Protein 4YWK (pdb70)

Foldseek 3Di:
DDQVVLLVLLLCLLVQQADPVRHSVNVVQLVCLVVHAQEREDELVSVCVRPVPLSVCCFQQVVSSFVSNQVSSQVCCCPVVVDNPSPGHGYFYDNDPDEDEPVRDDPVRANGWYKYKFAWAAWDDDPPKIKTWGFGHPVVPGDTAMEIEVADHHGDIKMWIFHWDFDFDDVTDTHIHGHTRDMD/DDLVVLLVLLLCLLQPQDDPVGDSVNVVQLVCLVVPDQEREAELVSVCVRPVVLSVCCFVQVVSSFVSNQSSSQVCCCVVPVDNPSPGHGYFYDNDPDEDEPVRDDPVQAQGKHKYKFFWADWDDDPPKIKTKGWHHPVVDDVHDIDIAMEIEPRHPPHDHGDIKIWIFHWHFDFDDPPVTDTDIHGHTRDID

Solvent-accessible surface area: 18890 Å² total; per-residue (Å²): 59,92,136,137,33,0,23,115,68,0,4,55,0,2,68,102,26,66,41,178,123,50,81,45,32,0,94,34,52,0,49,49,3,54,123,106,121,158,30,1,27,0,17,13,75,42,0,54,90,80,19,70,94,0,0,110,39,0,26,71,43,5,62,80,0,23,46,1,0,15,39,0,0,55,63,5,0,130,105,49,49,165,78,118,110,28,41,104,0,50,0,37,0,50,63,10,79,116,58,10,63,9,99,66,31,19,39,114,16,32,46,66,3,10,8,0,52,0,25,1,57,140,48,30,125,92,165,80,22,64,36,4,49,0,44,3,46,75,108,40,124,100,166,102,10,41,0,14,25,119,130,8,126,78,48,59,120,3,43,0,2,0,11,4,16,6,26,42,101,114,141,11,88,23,20,66,7,0,58,9,14,20,15,105,62,65,70,76,80,2,27,117,51,0,5,65,0,1,84,106,18,68,41,182,126,46,78,60,36,0,117,31,51,0,40,63,2,53,118,120,126,113,24,2,31,0,18,12,78,44,0,52,87,79,19,70,96,1,0,110,32,0,31,59,65,3,58,52,0,22,34,0,0,14,48,0,0,56,61,2,0,137,106,59,27,144,89,117,116,23,37,102,0,38,0,25,0,56,63,9,76,112,60,12,68,8,79,72,27,17,52,130,22,12,15,45,3,10,12,0,52,0,25,1,56,143,44,26,147,88,184,65,6,36,38,9,45,0,46,2,41,76,108,36,42,159,112,86,89,60,38,95,10,20,0,12,15,29,75,95,155,83,2,98,79,49,55,118,4,60,0,2,0,9,0,13,16,6,11,30,118,186,142,103,16,98,45,64,80,10,0,34,9,10,23,22,121

Organism: Pyrococcus furiosus (strain ATCC 43587 / DSM 3638 / JCM 8422 / Vc1) (NCBI:txid186497)

CATH classification: 3.30.1640.10 (+1 more: 2.40.50.140)

InterPro domains:
  IPR001208 MCM domain [PF00493] (266-364)
  IPR001208 MCM domain [PF00493] (729-854)
  IPR001208 MCM domain [PR01657] (319-334)
  IPR001208 MCM domain [PR01657] (746-760)
  IPR001208 MCM domain [PR01657] (774-787)
  IPR001208 MCM domain [PR01657] (798-810)
  IPR001208 MCM domain [PR01657] (825-833)
  IPR001208 MCM domain [PS50051] (278-381)
  IPR001208 MCM domain [PS50051] (707-851)
  IPR003586 Hint domain C-terminal [SM00305] (687-734)
  IPR003587 Hint domain N-terminal [SM00306] (360-478)
  IPR004042 Intein DOD homing endonuclease, central region [PS50819] (504-555)
  IPR006141 Intein N-terminal splicing region [PS50817] (362-455)
  IPR006141 Intein N-terminal splicing region [TIGR01445] (362-455)
  IPR006142 Intein [PR00379] (442-455)
  IPR006142 Intein [PR00379] (517-529)
  IPR006142 Intein [PR00379] (542-557)
  IPR006142 Intein [PR00379] (705-722)
  IPR006142 Intein [PR00379] (723-732)
  IPR012340 Nucleic acid-binding, OB-fold [G3DSA:2.40.50.140] (102-253)

Sequence (377 aa):
VDREEMIERFANFLREYTDEDGNPVYRGKITDLLTPKRSVAIDWMHLNSFDSELAHEVIENPEEGISAAEDAIQIVLREDFQREDVGKIHARFYNLPETLMVKDIGAEHINKLIQVEGIVTRVGEIKPFQSFRIQDRPETLPRFIDGILLVALPGDRVIVTGILRVVLEKTPIFRKILEVNHIEVDREEMIERFANFLREYTDEDGNPVYRGKITDLLTPKRSVAIDWMHLNSFDSELAHEVIENPEEGISAAEDAIQIVLREDFQREDVGKIHARFYNLPETLMVKDIGAEHINKLIQVEGIVTRVGEIKPFQSFRIQDRPETLKGEMPRFIDGILLDDDVALPGDRVIVTGILRVVLEKRETPIFRKILEVNHIE

B-factor: mean 19.56, std 14.92, range [5.95, 234.86]

Structure (mmCIF, N/CA/C/O backbone):
data_4YWK
#
_entry.id   4YWK
#
_cell.length_a   41.958
_cell.length_b   50.964
_cell.length_c   52.880
_cell.angle_alpha   96.54
_cell.angle_beta   94.77
_cell.angle_gamma   95.45
#
_symmetry.space_group_name_H-M   'P 1'
#
loop_
_entity.id
_entity.type
_entity.pdbx_description
1 polymer 'Cell division control protein 21'
2 water water
#
loop_
_atom_site.group_PDB
_atom_site.id
_atom_site.type_symbol
_atom_site.label_atom_id
_atom_site.label_alt_id
_atom_site.label_comp_id
_atom_site.label_asym_id
_atom_site.label_entity_id
_atom_site.label_seq_id
_atom_site.pdbx_PDB_ins_code
_atom_site.Cartn_x
_atom_site.Cartn_y
_atom_site.Cartn_z
_atom_site.occupancy
_atom_site.B_iso_or_equiv
_atom_site.auth_seq_id
_atom_site.auth_comp_id
_atom_site.auth_asym_id
_atom_site.auth_atom_id
_atom_site.pdbx_PDB_model_num
ATOM 1 N N . VAL A 1 2 ? -11.251 18.529 -46.912 1.00 25.89 1 VAL A N 1
ATOM 2 C CA . VAL A 1 2 ? -11.433 19.618 -45.890 1.00 31.39 1 VAL A CA 1
ATOM 3 C C . VAL A 1 2 ? -12.398 19.217 -44.761 1.00 31.49 1 VAL A C 1
ATOM 4 O O . VAL A 1 2 ? -11.957 18.633 -43.768 1.00 47.66 1 VAL A O 1
ATOM 6 N N . ASP A 1 3 ? -13.697 19.494 -44.907 1.00 21.67 2 ASP A N 1
ATOM 7 C CA . ASP A 1 3 ? -14.664 19.100 -43.853 1.00 26.53 2 ASP A CA 1
ATOM 8 C C . ASP A 1 3 ? -15.057 17.626 -43.993 1.00 43.94 2 ASP A C 1
ATOM 9 O O . ASP A 1 3 ? -14.737 17.015 -45.005 1.00 24.79 2 ASP A O 1
ATOM 14 N N . ARG A 1 4 ? -15.743 17.064 -42.993 1.00 28.21 3 ARG A N 1
ATOM 15 C CA . ARG A 1 4 ? -15.978 15.606 -42.923 1.00 19.22 3 ARG A CA 1
ATOM 16 C C . ARG A 1 4 ? -16.776 15.024 -44.096 1.00 22.53 3 ARG A C 1
ATOM 17 O O . ARG A 1 4 ? -16.363 14.018 -44.712 1.00 19.27 3 ARG A O 1
ATOM 25 N N . GLU A 1 5 ? -17.917 15.640 -44.394 1.00 23.42 4 GLU A N 1
ATOM 26 C CA . GLU A 1 5 ? -18.778 15.169 -45.468 1.00 25.05 4 GLU A CA 1
ATOM 27 C C . GLU A 1 5 ? -18.030 15.208 -46.797 1.00 25.85 4 GLU A C 1
ATOM 28 O O . GLU A 1 5 ? -18.088 14.255 -47.557 1.00 21.85 4 GLU A O 1
ATOM 34 N N . GLU A 1 6 ? -17.307 16.302 -47.037 1.00 23.09 5 GLU A N 1
ATOM 35 C CA . GLU A 1 6 ? -16.514 16.452 -48.242 1.00 22.87 5 GLU A CA 1
ATOM 36 C C . GLU A 1 6 ? -15.418 15.376 -48.317 1.00 17.64 5 GLU A C 1
ATOM 37 O O . GLU A 1 6 ? -15.182 14.809 -49.404 1.00 18.47 5 GLU A O 1
ATOM 39 N N . MET A 1 7 ? -14.755 15.082 -47.194 1.00 18.23 6 MET A N 1
ATOM 40 C CA . MET A 1 7 ? -13.681 14.063 -47.223 1.00 14.15 6 MET A CA 1
ATOM 41 C C . MET A 1 7 ? -14.253 12.703 -47.579 1.00 13.20 6 MET A C 1
ATOM 42 O O . MET A 1 7 ? -13.647 11.957 -48.333 1.00 13.32 6 MET A O 1
ATOM 47 N N . ILE A 1 8 ? -15.422 12.366 -47.041 1.00 12.84 7 ILE A N 1
ATOM 48 C CA . ILE A 1 8 ? -16.051 11.081 -47.381 1.00 10.65 7 ILE A CA 1
ATOM 49 C C . ILE A 1 8 ? -16.319 10.931 -48.872 1.00 11.93 7 ILE A C 1
ATOM 50 O O . ILE A 1 8 ? -15.974 9.875 -49.500 1.00 12.00 7 ILE A O 1
ATOM 55 N N . GLU A 1 9 ? -16.909 11.979 -49.462 1.00 14.95 8 GLU A N 1
ATOM 56 C CA . GLU A 1 9 ? -17.217 11.986 -50.882 1.00 15.52 8 GLU A CA 1
ATOM 57 C C . GLU A 1 9 ? -15.943 11.852 -51.704 1.00 8.86 8 GLU A C 1
ATOM 58 O O . GLU A 1 9 ? -15.908 11.079 -52.666 1.00 13.25 8 GLU A O 1
ATOM 64 N N . ARG A 1 10 ? -14.913 12.584 -51.289 1.00 10.37 9 ARG A N 1
ATOM 65 C CA . ARG A 1 10 ? -13.643 12.570 -52.013 1.00 10.72 9 ARG A CA 1
ATOM 66 C C . ARG A 1 10 ? -12.917 11.242 -51.877 1.00 9.06 9 ARG A C 1
ATOM 67 O O . ARG A 1 10 ? -12.332 10.776 -52.844 1.00 10.35 9 ARG A O 1
ATOM 75 N N . PHE A 1 11 ? -13.008 10.592 -50.715 1.00 8.61 10 PHE A N 1
ATOM 76 C CA . PHE A 1 11 ? -12.452 9.244 -50.600 1.00 6.68 10 PHE A CA 1
ATOM 77 C C . PHE A 1 11 ? -13.197 8.238 -51.466 1.00 9.58 10 PHE A C 1
ATOM 78 O O . PHE A 1 11 ? -12.557 7.371 -52.085 1.00 9.69 10 PHE A O 1
ATOM 86 N N . ALA A 1 12 ? -14.535 8.335 -51.489 1.00 9.43 11 ALA A N 1
ATOM 87 C CA . ALA A 1 12 ? -15.310 7.445 -52.376 1.00 10.03 11 ALA A CA 1
ATOM 88 C C . ALA A 1 12 ? -14.888 7.608 -53.846 1.00 8.91 11 ALA A C 1
ATOM 89 O O . ALA A 1 12 ? -14.720 6.601 -54.551 1.00 11.86 11 ALA A O 1
ATOM 91 N N . ASN A 1 13 ? -14.711 8.849 -54.304 1.00 9.40 12 ASN A N 1
ATOM 92 C CA . ASN A 1 13 ? -14.276 9.075 -55.677 1.00 10.94 12 ASN A CA 1
ATOM 93 C C . ASN A 1 13 ? -12.908 8.444 -55.928 1.00 10.51 12 ASN A C 1
ATOM 94 O O . ASN A 1 13 ? -12.687 7.800 -56.935 1.00 10.77 12 ASN A O 1
ATOM 99 N N . PHE A 1 14 ? -11.973 8.642 -55.006 1.00 9.84 13 PHE A N 1
ATOM 100 C CA . PHE A 1 14 ? -10.645 8.018 -55.100 1.00 9.68 13 PHE A CA 1
ATOM 101 C C . PHE A 1 14 ? -10.712 6.508 -55.183 1.00 11.07 13 PHE A C 1
ATOM 102 O O . PHE A 1 14 ? -10.095 5.888 -56.044 1.00 11.44 13 PHE A O 1
ATOM 110 N N . LEU A 1 15 ? -11.470 5.903 -54.270 1.00 10.35 14 LEU A N 1
ATOM 111 C CA . LEU A 1 15 ? -11.597 4.435 -54.250 1.00 11.03 14 LEU A CA 1
ATOM 112 C C . LEU A 1 15 ? -12.179 3.915 -55.582 1.00 8.99 14 LEU A C 1
ATOM 113 O O . LEU A 1 15 ? -11.756 2.882 -56.083 1.00 11.92 14 LEU A O 1
ATOM 118 N N . ARG A 1 16 ? -13.103 4.676 -56.165 1.00 10.80 15 ARG A N 1
ATOM 119 C CA . ARG A 1 16 ? -13.753 4.238 -57.389 1.00 11.81 15 ARG A CA 1
ATOM 120 C C . ARG A 1 16 ? -12.923 4.534 -58.624 1.00 15.99 15 ARG A C 1
ATOM 121 O O . ARG A 1 16 ? -12.980 3.758 -59.596 1.00 17.58 15 ARG A O 1
ATOM 129 N N . GLU A 1 17 ? -12.180 5.639 -58.599 1.00 12.57 16 GLU A N 1
ATOM 130 C CA . GLU A 1 17 ? -11.617 6.179 -59.848 1.00 13.54 16 GLU A CA 1
ATOM 131 C C . GLU A 1 17 ? -10.113 6.073 -60.006 1.00 14.08 16 GLU A C 1
ATOM 132 O O . GLU A 1 17 ? -9.620 6.237 -61.138 1.00 12.35 16 GLU A O 1
ATOM 138 N N . TYR A 1 18 ? -9.367 5.868 -58.906 1.00 10.16 17 TYR A N 1
ATOM 139 C CA . TYR A 1 18 ? -7.937 5.746 -59.003 1.00 10.24 17 TYR A CA 1
ATOM 140 C C . TYR A 1 18 ? -7.564 4.557 -59.852 1.00 14.52 17 TYR A C 1
ATOM 141 O O . TYR A 1 18 ? -8.078 3.449 -59.660 1.00 13.47 17 TYR A O 1
ATOM 150 N N . THR A 1 19 ? -6.623 4.782 -60.768 1.00 14.45 18 THR A N 1
ATOM 151 C CA . THR A 1 19 ? -6.087 3.680 -61.563 1.00 13.22 18 THR A CA 1
ATOM 152 C C . THR A 1 19 ? -4.566 3.679 -61.531 1.00 14.82 18 THR A C 1
ATOM 153 O O . THR A 1 19 ? -3.949 4.746 -61.498 1.00 14.09 18 THR A O 1
ATOM 157 N N . ASP A 1 20 ? -3.987 2.477 -61.562 1.00 15.39 19 ASP A N 1
ATOM 158 C CA . ASP A 1 20 ? -2.541 2.290 -61.605 1.00 13.37 19 ASP A CA 1
ATOM 159 C C . ASP A 1 20 ? -1.977 2.529 -63.007 1.00 20.55 19 ASP A C 1
ATOM 160 O O . ASP A 1 20 ? -2.704 2.943 -63.898 1.00 20.64 19 ASP A O 1
ATOM 165 N N . GLU A 1 21 ? -0.680 2.257 -63.183 1.00 21.51 20 GLU A N 1
ATOM 166 C CA . GLU A 1 21 ? -0.005 2.511 -64.475 1.00 31.25 20 GLU A CA 1
ATOM 167 C C . GLU A 1 21 ? -0.568 1.665 -65.630 1.00 37.62 20 GLU A C 1
ATOM 168 O O . GLU A 1 21 ? -0.375 1.975 -66.813 1.00 33.77 20 GLU A O 1
ATOM 174 N N . ASP A 1 22 ? -1.274 0.599 -65.272 1.00 24.59 21 ASP A N 1
ATOM 175 C CA . ASP A 1 22 ? -1.932 -0.260 -66.241 1.00 31.05 21 ASP A CA 1
ATOM 176 C C . ASP A 1 22 ? -3.424 0.061 -66.430 1.00 45.47 21 ASP A C 1
ATOM 177 O O . ASP A 1 22 ? -4.128 -0.682 -67.119 1.00 27.51 21 ASP A O 1
ATOM 182 N N . GLY A 1 23 ? -3.910 1.158 -65.836 1.00 20.95 22 GLY A N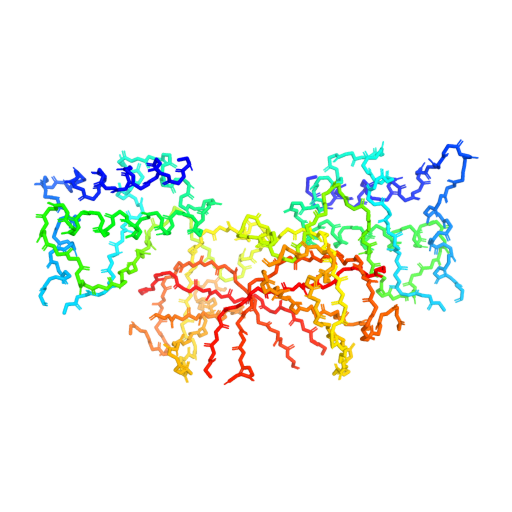 1
ATOM 183 C CA . GLY A 1 23 ? -5.331 1.492 -65.947 1.00 23.83 22 GLY A CA 1
ATOM 184 C C . GLY A 1 23 ? -6.279 0.643 -65.096 1.00 14.83 22 GLY A C 1
ATOM 185 O O . GLY A 1 23 ? -7.495 0.703 -65.280 1.00 28.16 22 GLY A O 1
ATOM 186 N N . ASN A 1 24 ? -5.717 -0.147 -64.180 1.00 20.41 23 ASN A N 1
ATOM 187 C CA . ASN A 1 24 ? -6.493 -1.015 -63.277 1.00 20.02 23 ASN A CA 1
ATOM 188 C C . ASN A 1 24 ? -6.925 -0.248 -62.023 1.00 24.09 23 ASN A C 1
ATOM 189 O O . ASN A 1 24 ? -6.085 0.373 -61.351 1.00 17.10 23 ASN A O 1
ATOM 194 N N . PRO A 1 25 ? -8.237 -0.291 -61.707 1.00 22.55 24 PRO A N 1
ATOM 195 C CA . PRO A 1 25 ? -8.754 0.363 -60.494 1.00 15.77 24 PRO A CA 1
ATOM 196 C C . PRO A 1 25 ? -8.420 -0.485 -59.253 1.00 16.56 24 PRO A C 1
ATOM 197 O O . PRO A 1 25 ? -9.242 -1.318 -58.783 1.00 15.43 24 PRO A O 1
ATOM 201 N N . VAL A 1 26 ? -7.195 -0.279 -58.760 1.00 15.96 25 VAL A N 1
ATOM 202 C CA . VAL A 1 26 ? -6.606 -1.024 -57.641 1.00 14.19 25 VAL A CA 1
ATOM 203 C C . VAL A 1 26 ? -7.545 -1.132 -56.439 1.00 12.93 25 VAL A C 1
ATOM 204 O O . VAL A 1 26 ? -7.616 -2.189 -55.791 1.00 14.53 25 VAL A O 1
ATOM 208 N N . TYR A 1 27 ? -8.236 -0.044 -56.113 1.00 13.79 26 TYR A N 1
ATOM 209 C CA . TYR A 1 27 ? -9.036 -0.014 -54.881 1.00 11.21 26 TYR A CA 1
ATOM 210 C C . TYR A 1 27 ? -10.389 -0.667 -55.023 1.00 18.13 26 TYR A C 1
ATOM 211 O O . TYR A 1 27 ? -10.936 -1.157 -54.035 1.00 18.09 26 TYR A O 1
ATOM 220 N N . ARG A 1 28 ? -10.903 -0.754 -56.248 1.00 21.38 27 ARG A N 1
ATOM 221 C CA . ARG A 1 28 ? -12.057 -1.628 -56.487 1.00 14.68 27 ARG A CA 1
ATOM 222 C C . ARG A 1 28 ? -11.712 -3.088 -56.125 1.00 17.15 27 ARG A C 1
ATOM 223 O O . ARG A 1 28 ? -12.485 -3.770 -55.435 1.00 16.54 27 ARG A O 1
ATOM 231 N N . GLY A 1 29 ? -10.518 -3.560 -56.509 1.00 14.35 28 GLY A N 1
ATOM 232 C CA . GLY A 1 29 ? -10.119 -4.903 -56.156 1.00 15.44 28 GLY A CA 1
ATOM 233 C C . GLY A 1 29 ? -9.961 -5.097 -54.661 1.00 15.25 28 GLY A C 1
ATOM 234 O O . GLY A 1 29 ? -10.269 -6.140 -54.100 1.00 17.16 28 GLY A O 1
ATOM 235 N N . LYS A 1 30 ? -9.460 -4.060 -54.005 1.00 12.51 29 LYS A N 1
ATOM 236 C CA . LYS A 1 30 ? -9.253 -4.151 -52.554 1.00 13.88 29 LYS A CA 1
ATOM 237 C C . LYS A 1 30 ? -10.578 -4.156 -51.796 1.00 13.92 29 LYS A C 1
ATOM 238 O O . LYS A 1 30 ? -10.681 -4.758 -50.721 1.00 14.05 29 LYS A O 1
ATOM 244 N N . ILE A 1 31 ? -11.582 -3.516 -52.375 1.00 13.92 30 ILE A N 1
ATOM 245 C CA . ILE A 1 31 ? -12.947 -3.553 -51.845 1.00 11.16 30 ILE A CA 1
ATOM 246 C C . ILE A 1 31 ? -13.557 -4.930 -52.069 1.00 13.83 30 ILE A C 1
ATOM 247 O O . ILE A 1 31 ? -14.180 -5.472 -51.170 1.00 17.50 30 ILE A O 1
ATOM 252 N N . THR A 1 32 ? -13.353 -5.537 -53.244 1.00 17.11 31 THR A N 1
ATOM 253 C CA . THR A 1 32 ? -13.935 -6.874 -53.464 1.00 15.53 31 THR A CA 1
ATOM 254 C C . THR A 1 32 ? -13.266 -7.949 -52.639 1.00 19.47 31 THR A C 1
ATOM 255 O O . THR A 1 32 ? -13.888 -8.975 -52.351 1.00 19.36 31 THR A O 1
ATOM 259 N N . ASP A 1 33 ? -12.026 -7.695 -52.215 1.00 17.28 32 ASP A N 1
ATOM 260 C CA . ASP A 1 33 ? -11.332 -8.587 -51.288 1.00 21.54 32 ASP A CA 1
ATOM 261 C C . ASP A 1 33 ? -12.075 -8.679 -49.958 1.00 27.29 32 ASP A C 1
ATOM 262 O O . ASP A 1 33 ? -11.822 -9.605 -49.178 1.00 24.41 32 ASP A O 1
ATOM 267 N N . LEU A 1 34 ? -12.998 -7.738 -49.699 1.00 14.67 33 LEU A N 1
ATOM 268 C CA . LEU A 1 34 ? -13.708 -7.729 -48.430 1.00 14.31 33 LEU A CA 1
ATOM 269 C C . LEU A 1 34 ? -14.954 -8.592 -48.449 1.00 17.40 33 LEU A C 1
ATOM 270 O O . LEU A 1 34 ? -15.563 -8.788 -47.407 1.00 20.32 33 LEU A O 1
ATOM 275 N N . LEU A 1 35 ? -15.318 -9.087 -49.635 1.00 17.91 34 LEU A N 1
ATOM 276 C CA . LEU A 1 35 ? -16.576 -9.825 -49.820 1.00 22.37 34 LEU A CA 1
ATOM 277 C C . LEU A 1 35 ? -16.389 -11.339 -49.800 1.00 39.45 34 LEU A C 1
ATOM 278 O O . LEU A 1 35 ? -17.366 -12.073 -49.649 1.00 58.45 34 LEU A O 1
ATOM 283 N N . THR A 1 36 ? -15.144 -11.800 -49.961 1.00 30.12 35 THR A N 1
ATOM 284 C CA . THR A 1 36 ? -14.824 -13.242 -49.905 1.00 32.14 35 THR A CA 1
ATOM 285 C C . THR A 1 36 ? -14.969 -13.828 -48.489 1.00 22.27 35 THR A C 1
ATOM 286 O O . THR A 1 36 ? -15.835 -13.428 -47.706 1.00 41.98 35 THR A O 1
ATOM 290 N N . PRO A 1 39 ? -12.301 -13.185 -45.635 1.00 32.22 38 PRO A N 1
ATOM 291 C CA . PRO A 1 39 ? -12.154 -11.852 -46.235 1.00 23.85 38 PRO A CA 1
ATOM 292 C C . PRO A 1 39 ? -11.224 -10.945 -45.432 1.00 65.46 38 PRO A C 1
ATOM 293 O O . PRO A 1 39 ? -11.098 -11.121 -44.214 1.00 33.25 38 PRO A O 1
ATOM 297 N N . LYS A 1 40 ? -10.591 -9.981 -46.106 1.00 25.92 39 LYS A N 1
ATOM 298 C CA . LYS A 1 40 ? -9.821 -8.934 -45.412 1.00 23.80 39 LYS A CA 1
ATOM 299 C C . LYS A 1 40 ? -10.786 -8.033 -44.640 1.00 24.27 39 LYS A C 1
ATOM 300 O O . LYS A 1 40 ? -11.952 -7.886 -45.043 1.00 19.27 39 LYS A O 1
ATOM 306 N N . ARG A 1 41 ? -10.321 -7.471 -43.516 1.00 15.90 40 ARG A N 1
ATOM 307 C CA . ARG A 1 41 ? -11.092 -6.459 -42.772 1.00 14.87 40 ARG A CA 1
ATOM 308 C C . ARG A 1 41 ? -10.406 -5.100 -42.725 1.00 15.06 40 ARG A C 1
ATOM 309 O O . ARG A 1 41 ? -10.711 -4.247 -41.853 1.00 12.61 40 ARG A O 1
ATOM 317 N N . SER A 1 42 ? -9.473 -4.912 -43.658 1.00 14.88 41 SER A N 1
ATOM 318 C CA . SER A 1 42 ? -8.802 -3.633 -43.884 1.00 11.78 41 SER A CA 1
ATOM 319 C C . SER A 1 42 ? -8.660 -3.369 -45.370 1.00 10.67 41 SER A C 1
ATOM 320 O O . SER A 1 42 ? -8.661 -4.295 -46.198 1.00 12.13 41 SER A O 1
ATOM 323 N N . VAL A 1 43 ? -8.552 -2.087 -45.689 1.00 9.10 42 VAL A N 1
ATOM 324 C CA . VAL A 1 43 ? -8.093 -1.634 -46.995 1.00 10.12 42 VAL A CA 1
ATOM 325 C C . VAL A 1 43 ? -6.819 -0.850 -46.785 1.00 10.18 42 VAL A C 1
ATOM 326 O O . VAL A 1 43 ? -6.845 0.167 -46.087 1.00 11.70 42 VAL A O 1
ATOM 330 N N . ALA A 1 44 ? -5.710 -1.374 -47.302 1.00 9.11 43 ALA A N 1
ATOM 331 C CA . ALA A 1 44 ? -4.436 -0.676 -47.270 1.00 10.61 43 ALA A CA 1
ATOM 332 C C . ALA A 1 44 ? -4.342 0.276 -48.443 1.00 11.42 43 ALA A C 1
ATOM 333 O O . ALA A 1 44 ? -4.468 -0.137 -49.604 1.00 12.59 43 ALA A O 1
ATOM 335 N N . ILE A 1 45 ? -4.118 1.553 -48.133 1.00 7.76 44 ILE A N 1
ATOM 336 C CA . ILE A 1 45 ? -4.088 2.627 -49.150 1.00 8.44 44 ILE A CA 1
ATOM 337 C C . ILE A 1 45 ? -2.680 3.175 -49.234 1.00 10.43 44 ILE A C 1
ATOM 338 O O . ILE A 1 45 ? -2.112 3.607 -48.230 1.00 8.43 44 ILE A O 1
ATOM 343 N N . ASP A 1 46 ? -2.082 3.113 -50.421 1.00 9.77 45 ASP A N 1
ATOM 344 C CA . ASP A 1 46 ? -0.771 3.708 -50.672 1.00 8.81 45 ASP A CA 1
ATOM 345 C C . ASP A 1 46 ? -0.956 5.227 -50.693 1.00 8.63 45 ASP A C 1
ATOM 346 O O . ASP A 1 46 ? -1.678 5.771 -51.545 1.00 9.69 45 ASP A O 1
ATOM 351 N N . TRP A 1 47 ? -0.373 5.920 -49.714 1.00 7.63 46 TRP A N 1
ATOM 352 C CA . TRP A 1 47 ? -0.548 7.360 -49.649 1.00 6.85 46 TRP A CA 1
ATOM 353 C C . TRP A 1 47 ? -0.096 8.079 -50.920 1.00 10.10 46 TRP A C 1
ATOM 354 O O . TRP A 1 47 ? -0.653 9.118 -51.260 1.00 8.88 46 TRP A O 1
ATOM 365 N N . MET A 1 48 ? 0.927 7.563 -51.592 1.00 10.75 47 MET A N 1
ATOM 366 C CA . MET A 1 48 ? 1.337 8.194 -52.853 1.00 7.85 47 MET A CA 1
ATOM 367 C C . MET A 1 48 ? 0.256 8.063 -53.957 1.00 11.25 47 MET A C 1
ATOM 368 O O . MET A 1 48 ? 0.123 8.979 -54.808 1.00 10.13 47 MET A O 1
ATOM 373 N N . HIS A 1 49 ? -0.523 6.981 -53.951 1.00 10.17 48 HIS A N 1
ATOM 374 C CA . HIS A 1 49 ? -1.682 6.854 -54.858 1.00 9.67 48 HIS A CA 1
ATOM 375 C C . HIS A 1 49 ? -2.678 7.964 -54.538 1.00 11.82 48 HIS A C 1
ATOM 376 O O . HIS A 1 49 ? -3.105 8.729 -55.411 1.00 10.29 48 HIS A O 1
ATOM 383 N N . LEU A 1 50 ? -3.010 8.104 -53.253 1.00 9.63 49 LEU A N 1
ATOM 384 C CA . LEU A 1 50 ? -3.920 9.148 -52.801 1.00 10.20 49 LEU A CA 1
ATOM 385 C C . LEU A 1 50 ? -3.412 10.540 -53.182 1.00 9.98 49 LEU A C 1
ATOM 386 O O . LEU A 1 50 ? -4.132 11.339 -53.710 1.00 9.39 49 LEU A O 1
ATOM 391 N N . ASN A 1 51 ? -2.127 10.791 -52.946 1.00 7.63 50 ASN A N 1
ATOM 392 C CA . ASN A 1 51 ? -1.541 12.084 -53.260 1.00 8.38 50 ASN A CA 1
ATOM 393 C C . ASN A 1 51 ? -1.590 12.398 -54.757 1.00 9.72 50 ASN A C 1
ATOM 394 O O . ASN A 1 51 ? -1.859 13.541 -55.131 1.00 10.04 50 ASN A O 1
ATOM 399 N N . SER A 1 52 ? -1.428 11.379 -55.607 1.00 8.90 51 SER A N 1
ATOM 400 C CA . SER A 1 52 ? -1.472 11.608 -57.045 1.00 11.26 51 SER A CA 1
ATOM 401 C C . SER A 1 52 ? -2.865 11.963 -57.510 1.00 11.12 51 SER A C 1
ATOM 402 O O . SER A 1 52 ? -3.033 12.618 -58.549 1.00 12.43 51 SER A O 1
ATOM 405 N N . PHE A 1 53 ? -3.864 11.556 -56.722 1.00 9.48 52 PHE A N 1
ATOM 406 C CA . PHE A 1 53 ? -5.285 11.688 -57.090 1.00 11.15 52 PHE A CA 1
ATOM 407 C C . PHE A 1 53 ? -5.926 12.945 -56.495 1.00 14.01 52 PHE A C 1
ATOM 408 O O . PHE A 1 53 ? -6.694 13.666 -57.151 1.00 12.92 52 PHE A O 1
ATOM 416 N N . ASP A 1 54 ? -5.616 13.192 -55.232 1.00 10.86 53 ASP A N 1
ATOM 417 C CA . ASP A 1 54 ? -6.251 14.217 -54.429 1.00 10.48 53 ASP A CA 1
ATOM 418 C C . ASP A 1 54 ? -5.225 14.658 -53.380 1.00 11.10 53 ASP A C 1
ATOM 419 O O . ASP A 1 54 ? -5.182 14.139 -52.253 1.00 10.08 53 ASP A O 1
ATOM 424 N N . SER A 1 55 ? -4.371 15.603 -53.747 1.00 10.53 54 SER A N 1
ATOM 425 C CA . SER A 1 55 ? -3.260 15.983 -52.875 1.00 6.37 54 SER A CA 1
ATOM 426 C C . SER A 1 55 ? -3.762 16.705 -51.635 1.00 12.44 54 SER A C 1
ATOM 427 O O . SER A 1 55 ? -3.162 16.575 -50.556 1.00 11.35 54 SER A O 1
ATOM 430 N N . GLU A 1 56 ? -4.863 17.444 -51.760 1.00 11.01 55 GLU A N 1
ATOM 431 C CA . GLU A 1 56 ? -5.435 18.088 -50.590 1.00 10.23 55 GLU A CA 1
ATOM 432 C C . GLU A 1 56 ? -5.885 17.046 -49.558 1.00 11.83 55 GLU A C 1
ATOM 433 O O . GLU A 1 56 ? -5.617 17.205 -48.355 1.00 12.70 55 GLU A O 1
ATOM 439 N N . LEU A 1 57 ? -6.546 15.996 -50.031 1.00 9.90 56 LEU A N 1
ATOM 440 C CA . LEU A 1 57 ? -7.055 14.962 -49.144 1.00 10.77 56 LEU A CA 1
ATOM 441 C C . LEU A 1 57 ? -5.878 14.238 -48.517 1.00 10.97 56 LEU A C 1
ATOM 442 O O . LEU A 1 57 ? -5.889 13.904 -47.319 1.00 12.38 56 LEU A O 1
ATOM 447 N N . ALA A 1 58 ? -4.846 13.972 -49.312 1.00 8.42 57 ALA A N 1
ATOM 448 C CA . ALA A 1 58 ? -3.689 13.264 -48.801 1.00 7.29 57 ALA A CA 1
ATOM 449 C C . ALA A 1 58 ? -2.973 14.074 -47.716 1.00 10.56 57 ALA A C 1
ATOM 450 O O . ALA A 1 58 ? -2.589 13.510 -46.677 1.00 10.44 57 ALA A O 1
ATOM 452 N N . HIS A 1 59 ? -2.897 15.391 -47.898 1.00 9.77 58 HIS A N 1
ATOM 453 C CA . HIS A 1 59 ? -2.301 16.261 -46.867 1.00 8.73 58 HIS A CA 1
ATOM 454 C C . HIS A 1 59 ? -3.138 16.241 -45.596 1.00 12.27 58 HIS A C 1
ATOM 455 O O . HIS A 1 59 ? -2.572 16.194 -44.499 1.00 12.11 58 HIS A O 1
ATOM 462 N N . GLU A 1 60 ? -4.456 16.250 -45.742 1.00 11.45 59 GLU A N 1
ATOM 463 C CA . GLU A 1 60 ? -5.368 16.184 -44.601 1.00 12.37 59 GLU A CA 1
ATOM 464 C C . GLU A 1 60 ? -5.209 14.878 -43.822 1.00 13.74 59 GLU A C 1
ATOM 465 O O . GLU A 1 60 ? -5.355 14.874 -42.610 1.00 12.65 59 GLU A O 1
ATOM 471 N N . VAL A 1 61 ? -4.957 13.757 -44.500 1.00 10.92 60 VAL A N 1
ATOM 472 C CA . VAL A 1 61 ? -4.714 12.495 -43.762 1.00 9.77 60 VAL A CA 1
ATOM 473 C C . VAL A 1 61 ? -3.515 12.626 -42.819 1.00 14.86 60 VAL A C 1
ATOM 474 O O . VAL A 1 61 ? -3.550 12.116 -41.693 1.00 14.41 60 VAL A O 1
ATOM 478 N N . ILE A 1 62 ? -2.454 13.296 -43.265 1.00 8.98 61 ILE A N 1
ATOM 479 C CA . ILE A 1 62 ? -1.272 13.452 -42.418 1.00 8.53 61 ILE A CA 1
ATOM 480 C C . ILE A 1 62 ? -1.506 14.435 -41.280 1.00 11.73 61 ILE A C 1
ATOM 481 O O . ILE A 1 62 ? -1.093 14.177 -40.128 1.00 11.25 61 ILE A O 1
ATOM 486 N N . GLU A 1 63 ? -2.137 15.570 -41.595 1.00 8.35 62 GLU A N 1
ATOM 487 C CA . GLU A 1 63 ? -2.307 16.607 -40.591 1.00 7.94 62 GLU A CA 1
ATO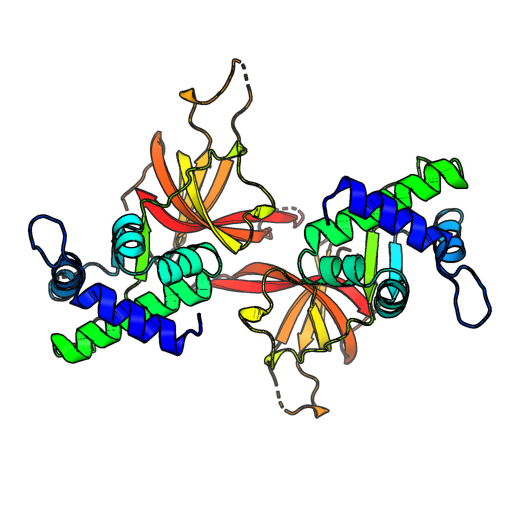M 488 C C . GLU A 1 63 ? -3.502 16.433 -39.677 1.00 10.82 62 GLU A C 1
ATOM 489 O O . GLU A 1 63 ? -3.540 17.040 -38.576 1.00 12.87 62 GLU A O 1
ATOM 495 N N . ASN A 1 64 ? -4.491 15.648 -40.094 1.00 9.56 63 ASN A N 1
ATOM 496 C CA . ASN A 1 64 ? -5.739 15.492 -39.318 1.00 9.67 63 ASN A CA 1
ATOM 497 C C . ASN A 1 64 ? -6.123 14.007 -39.395 1.00 10.30 63 ASN A C 1
ATOM 498 O O . ASN A 1 64 ? -7.190 13.667 -39.933 1.00 11.05 63 ASN A O 1
ATOM 503 N N . PRO A 1 65 ? -5.251 13.115 -38.899 1.00 10.90 64 PRO A N 1
ATOM 504 C CA . PRO A 1 65 ? -5.391 11.671 -39.108 1.00 9.71 64 PRO A CA 1
ATOM 505 C C . PRO A 1 65 ? -6.675 11.073 -38.550 1.00 14.07 64 PRO A C 1
ATOM 506 O O . PRO A 1 65 ? -7.237 10.180 -39.172 1.00 15.12 64 PRO A O 1
ATOM 510 N N . GLU A 1 66 ? -7.139 11.535 -37.391 1.00 12.20 65 GLU A N 1
ATOM 511 C CA . GLU A 1 66 ? -8.302 10.882 -36.794 1.00 16.33 65 GLU A CA 1
ATOM 512 C C . GLU A 1 66 ? -9.459 11.051 -37.764 1.00 18.57 65 GLU A C 1
ATOM 513 O O . GLU A 1 66 ? -10.125 10.058 -38.118 1.00 17.01 65 GLU A O 1
ATOM 519 N N . GLU A 1 67 ? -9.639 12.293 -38.233 1.00 13.07 66 GLU A N 1
ATOM 520 C CA . GLU A 1 67 ? -10.718 12.619 -39.172 1.00 14.09 66 GLU A CA 1
ATOM 521 C C . GLU A 1 67 ? -10.484 12.003 -40.533 1.00 13.81 66 GLU A C 1
ATOM 522 O O . GLU A 1 67 ? -11.410 11.443 -41.128 1.00 12.61 66 GLU A O 1
ATOM 528 N N . GLY A 1 68 ? -9.242 12.047 -41.005 1.00 11.67 67 GLY A N 1
ATOM 529 C CA . GLY A 1 68 ? -8.940 11.518 -42.335 1.00 12.28 67 GLY A CA 1
ATOM 530 C C . GLY A 1 68 ? -9.157 10.017 -42.408 1.00 10.95 67 GLY A C 1
ATOM 531 O O . GLY A 1 68 ? -9.795 9.515 -43.366 1.00 11.45 67 GLY A O 1
ATOM 532 N N . ILE A 1 69 ? -8.645 9.280 -41.417 1.00 10.30 68 ILE A N 1
ATOM 533 C CA . ILE A 1 69 ? -8.824 7.826 -41.379 1.00 10.01 68 ILE A CA 1
ATOM 534 C C . ILE A 1 69 ? -10.306 7.468 -41.255 1.00 10.90 68 ILE A C 1
ATOM 535 O O . ILE A 1 69 ? -10.781 6.572 -41.955 1.00 12.01 68 ILE A O 1
ATOM 540 N N . SER A 1 70 ? -11.034 8.146 -40.357 1.00 11.22 69 SER A N 1
ATOM 541 C CA . SER A 1 70 ? -12.469 7.904 -40.177 1.00 10.63 69 SER A CA 1
ATOM 542 C C . SER A 1 70 ? -13.263 8.138 -41.465 1.00 7.73 69 SER A C 1
ATOM 543 O O . SER A 1 70 ? -14.174 7.360 -41.796 1.00 10.63 69 SER A O 1
ATOM 546 N N . ALA A 1 71 ? -12.934 9.215 -42.183 1.00 9.22 70 ALA A N 1
ATOM 547 C CA . ALA A 1 71 ? -13.623 9.542 -43.424 1.00 9.32 70 ALA A CA 1
ATOM 548 C C . ALA A 1 71 ? -13.365 8.461 -44.468 1.00 8.91 70 ALA A C 1
ATOM 549 O O . ALA A 1 71 ? -14.265 8.064 -45.215 1.00 11.20 70 ALA A O 1
ATOM 551 N N . ALA A 1 72 ? -12.116 8.011 -44.526 1.00 9.27 71 ALA A N 1
ATOM 552 C CA . ALA A 1 72 ? -11.789 6.932 -45.459 1.00 8.14 71 ALA A CA 1
ATOM 553 C C . ALA A 1 72 ? -12.595 5.679 -45.162 1.00 10.51 71 ALA A C 1
ATOM 554 O O . ALA A 1 72 ? -13.081 5.012 -46.076 1.00 8.59 71 ALA A O 1
ATOM 556 N N . GLU A 1 73 ? -12.721 5.336 -43.884 1.00 9.11 72 GLU A N 1
ATOM 557 C CA . GLU A 1 73 ? -13.520 4.183 -43.484 1.00 8.43 72 GLU A CA 1
ATOM 558 C C . GLU A 1 73 ? -14.991 4.332 -43.837 1.00 9.67 72 GLU A C 1
ATOM 559 O O . GLU A 1 73 ? -15.610 3.385 -44.329 1.00 9.79 72 GLU A O 1
ATOM 565 N N . ASP A 1 74 ? -15.548 5.513 -43.594 1.00 9.78 73 ASP A N 1
ATOM 566 C CA . ASP A 1 74 ? -16.937 5.749 -43.970 1.00 9.61 73 ASP A CA 1
ATOM 567 C C . ASP A 1 74 ? -17.091 5.683 -45.499 1.00 12.68 73 ASP A C 1
ATOM 568 O O . ASP A 1 74 ? -18.112 5.187 -45.978 1.00 10.59 73 ASP A O 1
ATOM 573 N N . ALA A 1 75 ? -16.063 6.090 -46.263 1.00 7.98 74 ALA A N 1
ATOM 574 C CA . ALA A 1 75 ? -16.141 6.012 -47.710 1.00 10.41 74 ALA A CA 1
ATOM 575 C C . ALA A 1 75 ? -16.140 4.549 -48.158 1.00 10.33 74 ALA A C 1
ATOM 576 O O . ALA A 1 75 ? -16.901 4.183 -49.087 1.00 9.76 74 ALA A O 1
ATOM 578 N N . ILE A 1 76 ? -15.332 3.700 -47.509 1.00 8.35 75 ILE A N 1
ATOM 579 C CA . ILE A 1 76 ? -15.349 2.267 -47.834 1.00 9.76 75 ILE A CA 1
ATOM 580 C C . ILE A 1 76 ? -16.777 1.722 -47.645 1.00 10.52 75 ILE A C 1
ATOM 581 O O . ILE A 1 76 ? -17.269 0.989 -48.507 1.00 10.11 75 ILE A O 1
ATOM 586 N N . GLN A 1 77 ? -17.440 2.086 -46.544 1.00 8.15 76 GLN A N 1
ATOM 587 C CA . GLN A 1 77 ? -18.841 1.653 -46.304 1.00 9.84 76 GLN A CA 1
ATOM 588 C C . GLN A 1 77 ? -19.806 2.146 -47.374 1.00 11.97 76 GLN A C 1
ATOM 589 O O . GLN A 1 77 ? -20.694 1.411 -47.796 1.00 12.62 76 GLN A O 1
ATOM 595 N N . ILE A 1 78 ? -19.648 3.390 -47.800 1.00 9.18 77 ILE A N 1
ATOM 596 C CA . ILE A 1 78 ? -20.473 3.934 -48.879 1.00 11.06 77 ILE A CA 1
ATOM 597 C C . ILE A 1 78 ? -20.324 3.137 -50.187 1.00 15.21 77 ILE A C 1
ATOM 598 O O . ILE A 1 78 ? -21.313 2.775 -50.828 1.00 14.88 77 ILE A O 1
ATOM 603 N N . VAL A 1 79 ? -19.083 2.869 -50.582 1.00 11.15 78 VAL A N 1
ATOM 604 C CA . VAL A 1 79 ? -18.810 2.087 -51.793 1.00 12.21 78 VAL A CA 1
ATOM 605 C C . VAL A 1 79 ? -19.378 0.677 -51.671 1.00 13.20 78 VAL A C 1
ATOM 606 O O . VAL A 1 79 ? -19.994 0.190 -52.623 1.00 13.23 78 VAL A O 1
ATOM 610 N N . LEU A 1 80 ? -19.218 0.032 -50.519 1.00 8.14 79 LEU A N 1
ATOM 611 C CA . LEU A 1 80 ? -19.779 -1.310 -50.287 1.00 9.87 79 LEU A CA 1
ATOM 612 C C . LEU A 1 80 ? -21.286 -1.332 -50.475 1.00 13.31 79 LEU A C 1
ATOM 613 O O . LEU A 1 80 ? -21.810 -2.208 -51.184 1.00 13.68 79 LEU A O 1
ATOM 618 N N . ARG A 1 81 ? -21.964 -0.353 -49.881 1.00 11.63 80 ARG A N 1
ATOM 619 C CA . ARG A 1 81 ? -23.417 -0.234 -49.980 1.00 11.60 80 ARG A CA 1
ATOM 620 C C . ARG A 1 81 ? -23.860 0.049 -51.403 1.00 13.02 80 ARG A C 1
ATOM 621 O O . ARG A 1 81 ? -24.739 -0.654 -51.918 1.00 17.12 80 ARG A O 1
ATOM 629 N N . GLU A 1 82 ? -23.294 1.086 -52.029 1.00 13.63 81 GLU A N 1
ATOM 630 C CA . GLU A 1 82 ? -23.786 1.577 -53.315 1.00 10.06 81 GLU A CA 1
ATOM 631 C C . GLU A 1 82 ? -23.328 0.703 -54.457 1.00 16.35 81 GLU A C 1
ATOM 632 O O . GLU A 1 82 ? -24.115 0.426 -55.361 1.00 18.72 81 GLU A O 1
ATOM 638 N N . ASP A 1 83 ? -22.072 0.268 -54.424 1.00 14.49 82 ASP A N 1
ATOM 639 C CA . ASP A 1 83 ? -21.516 -0.478 -55.571 1.00 11.24 82 ASP A CA 1
ATOM 640 C C . ASP A 1 83 ? -21.674 -1.991 -55.462 1.00 16.84 82 ASP A C 1
ATOM 641 O O . ASP A 1 83 ? -21.725 -2.677 -56.483 1.00 18.32 82 ASP A O 1
ATOM 646 N N . PHE A 1 84 ? -21.802 -2.524 -54.255 1.00 14.76 83 PHE A N 1
ATOM 647 C CA . PHE A 1 84 ? -21.835 -3.976 -54.043 1.00 18.97 83 PHE A CA 1
ATOM 648 C C . PHE A 1 84 ? -23.065 -4.462 -53.296 1.00 15.84 83 PHE A C 1
ATOM 649 O O . PHE A 1 84 ? -23.208 -5.654 -53.050 1.00 20.74 83 PHE A O 1
ATOM 657 N N . GLN A 1 85 ? -23.930 -3.529 -52.901 1.00 16.63 84 GLN A N 1
ATOM 658 C CA . GLN A 1 85 ? -25.151 -3.826 -52.140 1.00 15.48 84 GLN A CA 1
ATOM 659 C C . GLN A 1 85 ? -24.862 -4.675 -50.895 1.00 22.08 84 GLN A C 1
ATOM 660 O O . GLN A 1 85 ? -25.590 -5.622 -50.586 1.00 22.24 84 GLN A O 1
ATOM 666 N N . ARG A 1 86 ? -23.770 -4.349 -50.196 1.00 18.45 85 ARG A N 1
ATOM 667 C CA . ARG A 1 86 ? -23.444 -5.018 -48.949 1.00 15.07 85 ARG A CA 1
ATOM 668 C C . ARG A 1 86 ? -23.385 -3.972 -47.862 1.00 14.48 85 ARG A C 1
ATOM 669 O O . ARG A 1 86 ? -22.668 -2.963 -47.981 1.00 19.68 85 ARG A O 1
ATOM 677 N N . GLU A 1 87 ? -24.078 -4.249 -46.773 1.00 15.68 86 GLU A N 1
ATOM 678 C CA . GLU A 1 87 ? -24.138 -3.361 -45.628 1.00 15.09 86 GLU A CA 1
ATOM 679 C C . GLU A 1 87 ? -23.718 -4.092 -44.365 1.00 15.94 86 GLU A C 1
ATOM 680 O O . GLU A 1 87 ? -23.693 -3.480 -43.295 1.00 15.93 86 GLU A O 1
ATOM 686 N N . ASP A 1 88 ? -23.413 -5.388 -44.473 1.00 16.59 87 ASP A N 1
ATOM 687 C CA . ASP A 1 88 ? -23.114 -6.206 -43.283 1.00 17.38 87 ASP A CA 1
ATOM 688 C C . ASP A 1 88 ? -21.689 -6.757 -43.190 1.00 16.98 87 ASP A C 1
ATOM 689 O O . ASP A 1 88 ? -21.456 -7.772 -42.535 1.00 21.85 87 ASP A O 1
ATOM 694 N N . VAL A 1 89 ? -20.739 -6.098 -43.838 1.00 15.65 88 VAL A N 1
ATOM 695 C CA . VAL A 1 89 ? -19.340 -6.508 -43.727 1.00 20.14 88 VAL A CA 1
ATOM 696 C C . VAL A 1 89 ? -18.770 -6.176 -42.327 1.00 16.30 88 VAL A C 1
ATOM 697 O O . VAL A 1 89 ? -17.837 -6.819 -41.849 1.00 20.73 88 VAL A O 1
ATOM 701 N N . GLY A 1 90 ? -19.329 -5.154 -41.675 1.00 15.04 89 GLY A N 1
ATOM 702 C CA . GLY A 1 90 ? -18.856 -4.669 -40.404 1.00 16.31 89 GLY A CA 1
ATOM 703 C C . GLY A 1 90 ? -17.729 -3.668 -40.610 1.00 12.06 89 GLY A C 1
ATOM 704 O O . GLY A 1 90 ? -17.451 -3.276 -41.746 1.00 11.49 89 GLY A O 1
ATOM 705 N N . LYS A 1 91 ? -17.125 -3.245 -39.512 1.00 14.84 90 LYS A N 1
ATOM 706 C CA . LYS A 1 91 ? -16.054 -2.239 -39.545 1.00 13.63 90 LYS A CA 1
ATOM 707 C C . LYS A 1 91 ? -14.871 -2.680 -40.382 1.00 13.49 90 LYS A C 1
ATOM 708 O O . LYS A 1 91 ? -14.360 -3.789 -40.203 1.00 15.30 90 LYS A O 1
ATOM 714 N N . ILE A 1 92 ? -14.497 -1.816 -41.327 1.00 10.38 91 ILE A N 1
ATOM 715 C CA . ILE A 1 92 ? -13.307 -2.019 -42.155 1.00 10.63 91 ILE A CA 1
ATOM 716 C C . ILE A 1 92 ? -12.323 -0.884 -41.853 1.00 10.19 91 ILE A C 1
ATOM 717 O O . ILE A 1 92 ? -12.702 0.301 -41.935 1.00 11.58 91 ILE A O 1
ATOM 722 N N . HIS A 1 93 ? -11.072 -1.228 -41.510 1.00 9.03 92 HIS A N 1
ATOM 723 C CA . HIS A 1 93 ? -10.061 -0.218 -41.201 1.00 9.04 92 HIS A CA 1
ATOM 724 C C . HIS A 1 93 ? -9.348 0.289 -42.445 1.00 12.11 92 HIS A C 1
ATOM 725 O O . HIS A 1 93 ? -9.040 -0.494 -43.335 1.00 11.58 92 HIS A O 1
ATOM 732 N N . ALA A 1 94 ? -9.140 1.597 -42.537 1.00 9.40 93 ALA A N 1
ATOM 733 C CA . ALA A 1 94 ? -8.316 2.204 -43.576 1.00 9.57 93 ALA A CA 1
ATOM 734 C C . ALA A 1 94 ? -6.893 2.387 -43.068 1.00 8.25 93 ALA A C 1
ATOM 735 O O . ALA A 1 94 ? -6.664 3.047 -42.037 1.00 12.10 93 ALA A O 1
ATOM 737 N N . ARG A 1 95 ? -5.948 1.772 -43.776 1.00 8.61 94 ARG A N 1
ATOM 738 C CA . ARG A 1 95 ? -4.582 1.670 -43.301 1.00 8.77 94 ARG A CA 1
ATOM 739 C C . ARG A 1 95 ? -3.673 2.273 -44.347 1.00 11.02 94 ARG A C 1
ATOM 740 O O . ARG A 1 95 ? -3.490 1.703 -45.408 1.00 11.51 94 ARG A O 1
ATOM 748 N N . PHE A 1 96 ? -3.074 3.409 -44.006 1.00 8.31 95 PHE A N 1
ATOM 749 C CA . PHE A 1 96 ? -2.231 4.164 -44.902 1.00 8.92 95 PHE A CA 1
ATOM 750 C C . PHE A 1 96 ? -0.755 3.800 -44.782 1.00 8.67 95 PHE A C 1
ATOM 751 O O . PHE A 1 96 ? -0.204 3.680 -43.684 1.00 10.56 95 PHE A O 1
ATOM 759 N N . TYR A 1 97 ? -0.114 3.626 -45.934 1.00 7.89 96 TYR A N 1
ATOM 760 C CA . TYR A 1 97 ? 1.321 3.357 -45.977 1.00 5.95 96 TYR A CA 1
ATOM 761 C C . TYR A 1 97 ? 2.015 4.222 -47.025 1.00 8.58 96 TYR A C 1
ATOM 762 O O . TYR A 1 97 ? 1.361 4.920 -47.808 1.00 8.85 96 TYR A O 1
ATOM 771 N N . ASN A 1 98 ? 3.359 4.228 -47.003 1.00 9.99 97 ASN A N 1
ATOM 772 C CA . ASN A 1 98 ? 4.145 4.973 -47.990 1.00 9.77 97 ASN A CA 1
ATOM 773 C C . ASN A 1 98 ? 3.895 6.470 -47.888 1.00 10.88 97 ASN A C 1
ATOM 774 O O . ASN A 1 98 ? 3.664 7.162 -48.892 1.00 11.81 97 ASN A O 1
ATOM 779 N N . LEU A 1 99 ? 3.986 6.979 -46.659 1.00 10.31 98 LEU A N 1
ATOM 780 C CA . LEU A 1 99 ? 3.976 8.420 -46.381 1.00 10.73 98 LEU A CA 1
ATOM 781 C C . LEU A 1 99 ? 5.238 9.131 -46.929 1.00 10.56 98 LEU A C 1
ATOM 782 O O . LEU A 1 99 ? 6.239 8.493 -47.174 1.00 13.25 98 LEU A O 1
ATOM 787 N N . PRO A 1 100 ? 5.188 10.463 -47.078 1.00 13.26 99 PRO A N 1
ATOM 788 C CA . PRO A 1 100 ? 6.328 11.103 -47.739 1.00 17.52 99 PRO A CA 1
ATOM 789 C C . PRO A 1 100 ? 7.589 11.220 -46.868 1.00 15.82 99 PRO A C 1
ATOM 790 O O . PRO A 1 100 ? 8.697 11.255 -47.406 1.00 21.56 99 PRO A O 1
ATOM 794 N N . GLU A 1 101 ? 7.440 11.242 -45.546 1.00 12.36 100 GLU A N 1
ATOM 795 C CA . GLU A 1 101 ? 8.597 11.357 -44.669 1.00 11.75 100 GLU A CA 1
ATOM 796 C C . GLU A 1 101 ? 8.690 10.129 -43.744 1.00 15.36 100 GLU A C 1
ATOM 797 O O . GLU A 1 101 ? 7.675 9.638 -43.202 1.00 12.20 100 GLU A O 1
ATOM 803 N N . THR A 1 102 ? 9.906 9.618 -43.606 1.00 16.82 101 THR A N 1
ATOM 804 C CA . THR A 1 102 ? 10.186 8.493 -42.715 1.00 15.12 101 THR A CA 1
ATOM 805 C C . THR A 1 102 ? 11.056 8.950 -41.563 1.00 14.47 101 THR A C 1
ATOM 806 O O . THR A 1 102 ? 12.103 9.607 -41.763 1.00 17.79 101 THR A O 1
ATOM 810 N N . LEU A 1 103 ? 10.621 8.626 -40.353 1.00 12.36 102 LEU A N 1
ATOM 811 C CA . LEU A 1 103 ? 11.367 8.948 -39.143 1.00 9.43 102 LEU A CA 1
ATOM 812 C C . LEU A 1 103 ? 12.092 7.738 -38.591 1.00 13.73 102 LEU A C 1
ATOM 813 O O . LEU A 1 103 ? 11.568 6.623 -38.659 1.00 14.91 102 LEU A O 1
ATOM 818 N N . MET A 1 104 ? 13.298 7.949 -38.083 1.00 14.66 103 MET A N 1
ATOM 819 C CA . MET A 1 104 ? 13.869 6.982 -37.141 1.00 14.33 103 MET A CA 1
ATOM 820 C C . MET A 1 104 ? 13.261 7.239 -35.770 1.00 12.47 103 MET A C 1
ATOM 821 O O . MET A 1 104 ? 12.762 8.315 -35.494 1.00 12.45 103 MET A O 1
ATOM 826 N N . VAL A 1 105 ? 13.291 6.228 -34.890 1.00 11.99 104 VAL A N 1
ATOM 827 C CA . VAL A 1 105 ? 12.659 6.340 -33.572 1.00 10.86 104 VAL A CA 1
ATOM 828 C C . VAL A 1 105 ? 13.243 7.530 -32.796 1.00 12.80 104 VAL A C 1
ATOM 829 O O . VAL A 1 105 ? 12.527 8.294 -32.162 1.00 15.80 104 VAL A O 1
ATOM 833 N N . LYS A 1 106 ? 14.559 7.678 -32.918 1.00 16.80 105 LYS A N 1
ATOM 834 C CA . LYS A 1 106 ? 15.289 8.775 -32.281 1.00 17.34 105 LYS A CA 1
ATOM 835 C C . LYS A 1 106 ? 14.856 10.158 -32.769 1.00 19.30 105 LYS A C 1
ATOM 836 O O . LYS A 1 106 ? 15.060 11.137 -32.045 1.00 24.38 105 LYS A O 1
ATOM 842 N N . ASP A 1 107 ? 14.240 10.232 -33.961 1.00 19.54 106 ASP A N 1
ATOM 843 C CA . ASP A 1 107 ? 13.794 11.522 -34.542 1.00 23.87 106 ASP A CA 1
ATOM 844 C C . ASP A 1 107 ? 12.417 11.959 -34.029 1.00 22.79 106 ASP A C 1
ATOM 845 O O . ASP A 1 107 ? 12.018 13.125 -34.227 1.00 21.14 106 ASP A O 1
ATOM 850 N N . ILE A 1 108 ? 11.655 11.033 -33.446 1.00 16.54 107 ILE A N 1
ATOM 851 C CA . ILE A 1 108 ? 10.293 11.368 -32.998 1.00 17.84 107 ILE A CA 1
ATOM 852 C C . ILE A 1 108 ? 10.307 12.498 -31.963 1.00 16.67 107 ILE A C 1
ATOM 853 O O . ILE A 1 108 ? 10.943 12.382 -30.914 1.00 22.01 107 ILE A O 1
ATOM 858 N N . GLY A 1 109 ? 9.615 13.588 -32.271 1.00 17.25 108 GLY A N 1
ATOM 859 C CA . GLY A 1 109 ? 9.568 14.756 -31.377 1.00 24.01 108 GLY A CA 1
ATOM 860 C C . GLY A 1 109 ? 8.202 15.405 -31.201 1.00 28.07 108 GLY A C 1
ATOM 861 O O . GLY A 1 109 ? 7.160 14.856 -31.581 1.00 19.06 108 GLY A O 1
ATOM 862 N N . ALA A 1 110 ? 8.207 16.596 -30.607 1.00 20.98 109 ALA A N 1
ATOM 863 C CA . ALA A 1 110 ? 6.978 17.322 -30.303 1.00 20.17 109 ALA A CA 1
ATOM 864 C C . ALA A 1 110 ? 6.218 17.686 -31.573 1.00 18.15 109 ALA A C 1
ATOM 865 O O . ALA A 1 110 ? 4.967 17.723 -31.580 1.00 22.98 109 ALA A O 1
ATOM 867 N N . GLU A 1 111 ? 6.968 17.918 -32.643 1.00 22.94 110 GLU A N 1
ATOM 868 C CA . GLU A 1 111 ? 6.421 18.312 -33.926 1.00 18.82 110 GLU A CA 1
ATOM 869 C C . GLU A 1 111 ? 5.592 17.204 -34.582 1.00 20.48 110 GLU A C 1
ATOM 870 O O . GLU A 1 111 ? 4.954 17.424 -35.612 1.00 21.65 110 GLU A O 1
ATOM 876 N N . HIS A 1 112 ? 5.629 16.016 -33.987 1.00 14.64 111 HIS A N 1
ATOM 877 C CA . HIS A 1 112 ? 4.967 14.839 -34.577 1.00 12.82 111 HIS A CA 1
ATOM 878 C C . HIS A 1 112 ? 3.658 14.486 -33.925 1.00 10.76 111 HIS A C 1
ATOM 879 O O . HIS A 1 112 ? 2.937 13.605 -34.390 1.00 12.64 111 HIS A O 1
ATOM 886 N N . ILE A 1 113 ? 3.306 15.192 -32.860 1.00 13.08 112 ILE A N 1
ATOM 887 C CA . ILE A 1 113 ? 2.035 15.023 -32.197 1.00 15.10 112 ILE A CA 1
ATOM 888 C C . ILE A 1 113 ? 0.913 15.452 -33.155 1.00 11.28 112 ILE A C 1
ATOM 889 O O . ILE A 1 113 ? 1.073 16.417 -33.919 1.00 14.03 112 ILE A O 1
ATOM 894 N N . ASN A 1 114 ? -0.195 14.726 -33.111 1.00 14.16 113 ASN A N 1
ATOM 895 C CA . ASN A 1 114 ? -1.402 15.029 -33.864 1.00 10.72 113 ASN A CA 1
ATOM 896 C C . ASN A 1 114 ? -1.241 14.821 -35.357 1.00 11.45 113 ASN A C 1
ATOM 897 O O . ASN A 1 114 ? -1.994 15.396 -36.149 1.00 14.50 113 ASN A O 1
ATOM 902 N N . LYS A 1 115 ? -0.243 14.031 -35.753 1.00 10.13 114 LYS A N 1
ATOM 903 C CA . LYS A 1 115 ? -0.043 13.720 -37.176 1.00 9.14 114 LYS A CA 1
ATOM 904 C C . LYS A 1 115 ? -0.060 12.241 -37.414 1.00 8.52 114 LYS A C 1
ATOM 905 O O . LYS A 1 115 ? 0.176 11.472 -36.490 1.00 11.42 114 LYS A O 1
ATOM 911 N N . LEU A 1 116 ? -0.311 11.834 -38.664 1.00 7.01 115 LEU A N 1
ATOM 912 C CA . LEU A 1 116 ? 0.008 10.455 -39.033 1.00 6.25 115 LEU A CA 1
ATOM 913 C C . LEU A 1 116 ? 1.483 10.405 -39.419 1.00 7.84 115 LEU A C 1
ATOM 914 O O . LEU A 1 116 ? 1.922 11.129 -40.336 1.00 9.52 115 LEU A O 1
ATOM 919 N N . ILE A 1 117 ? 2.259 9.597 -38.716 1.00 6.84 116 ILE A N 1
ATOM 920 C CA . ILE A 1 117 ? 3.720 9.542 -38.902 1.00 6.41 116 ILE A CA 1
ATOM 921 C C . ILE A 1 117 ? 4.135 8.173 -39.367 1.00 7.34 116 ILE A C 1
ATOM 922 O O . ILE A 1 117 ? 3.405 7.197 -39.169 1.00 8.72 116 ILE A O 1
ATOM 927 N N . GLN A 1 118 ? 5.305 8.105 -39.994 1.00 8.75 117 GLN A N 1
ATOM 928 C CA . GLN A 1 118 ? 5.835 6.854 -40.493 1.00 8.96 117 GLN A CA 1
ATOM 929 C C . GLN A 1 118 ? 7.215 6.659 -39.887 1.00 9.79 117 GLN A C 1
ATOM 930 O O . GLN A 1 118 ? 8.045 7.541 -39.949 1.00 10.43 117 GLN A O 1
ATOM 936 N N . VAL A 1 119 ? 7.412 5.495 -39.260 1.00 7.21 118 VAL A N 1
ATOM 937 C CA . VAL A 1 119 ? 8.598 5.217 -38.455 1.00 9.73 118 VAL A CA 1
ATOM 938 C C . VAL A 1 119 ? 9.238 3.892 -38.911 1.00 9.74 118 VAL A C 1
ATOM 939 O O . VAL A 1 119 ? 8.549 2.909 -39.097 1.00 9.71 118 VAL A O 1
ATOM 943 N N . GLU A 1 120 ? 10.563 3.894 -39.085 1.00 10.38 119 GLU A N 1
ATOM 944 C CA . GLU A 1 120 ? 11.313 2.662 -39.373 1.00 12.36 119 GLU A CA 1
ATOM 945 C C . GLU A 1 120 ? 11.984 2.187 -38.107 1.00 9.85 119 GLU A C 1
ATOM 946 O O . GLU A 1 120 ? 12.432 2.981 -37.280 1.00 13.64 119 GLU A O 1
ATOM 952 N N . GLY A 1 121 ? 12.036 0.874 -37.957 1.00 10.45 120 GLY A N 1
ATOM 953 C CA . GLY A 1 121 ? 12.748 0.303 -36.837 1.00 9.39 120 GLY A CA 1
ATOM 954 C C . GLY A 1 121 ? 12.994 -1.183 -36.993 1.00 8.95 120 GLY A C 1
ATOM 955 O O . GLY A 1 121 ? 12.825 -1.761 -38.069 1.00 11.48 120 GLY A O 1
ATOM 956 N N . ILE A 1 122 ? 13.448 -1.782 -35.893 1.00 8.65 121 ILE A N 1
ATOM 957 C CA . ILE A 1 122 ? 13.598 -3.218 -35.758 1.00 10.31 121 ILE A CA 1
ATOM 958 C C . ILE A 1 122 ? 12.784 -3.638 -34.540 1.00 9.52 121 ILE A C 1
ATOM 959 O O . ILE A 1 122 ? 12.780 -2.965 -33.496 1.00 10.18 121 ILE A O 1
ATOM 964 N N . VAL A 1 123 ? 12.040 -4.738 -34.701 1.00 9.96 122 VAL A N 1
ATOM 965 C CA . VAL A 1 123 ? 11.165 -5.202 -33.636 1.00 8.66 122 VAL A CA 1
ATOM 966 C C . VAL A 1 123 ? 11.995 -5.957 -32.615 1.00 11.18 122 VAL A C 1
ATOM 967 O O . VAL A 1 123 ? 12.694 -6.916 -32.981 1.00 15.51 122 VAL A O 1
ATOM 971 N N . THR A 1 124 ? 11.958 -5.539 -31.350 1.00 8.76 123 THR A N 1
ATOM 972 C CA . THR A 1 124 ? 12.729 -6.280 -30.349 1.00 9.24 123 THR A CA 1
ATOM 973 C C . THR A 1 124 ? 11.843 -7.098 -29.415 1.00 11.51 123 THR A C 1
ATOM 974 O O . THR A 1 124 ? 12.358 -7.929 -28.656 1.00 13.49 123 THR A O 1
ATOM 978 N N . ARG A 1 125 ? 10.545 -6.809 -29.384 1.00 13.25 124 ARG A N 1
ATOM 979 C CA . ARG A 1 125 ? 9.564 -7.571 -28.606 1.00 12.71 124 ARG A CA 1
ATOM 980 C C . ARG A 1 125 ? 8.242 -7.591 -29.353 1.00 17.57 124 ARG A C 1
ATOM 981 O O . ARG A 1 125 ? 7.879 -6.620 -30.025 1.00 14.58 124 ARG A O 1
ATOM 989 N N . VAL A 1 126 ? 7.489 -8.667 -29.190 1.00 11.88 125 VAL A N 1
ATOM 990 C CA . VAL A 1 126 ? 6.087 -8.723 -29.659 1.00 13.93 125 VAL A CA 1
ATOM 991 C C . VAL A 1 126 ? 5.285 -9.368 -28.557 1.00 15.57 125 VAL A C 1
ATOM 992 O O . VAL A 1 126 ? 5.676 -10.391 -28.015 1.00 17.70 125 VAL A O 1
ATOM 996 N N . GLY A 1 127 ? 4.167 -8.755 -28.225 1.00 16.91 126 GLY A N 1
ATOM 997 C CA . GLY A 1 127 ? 3.325 -9.279 -27.162 1.00 20.46 126 GLY A CA 1
ATOM 998 C C . GLY A 1 127 ? 1.866 -9.219 -27.559 1.00 20.91 126 GLY A C 1
ATOM 999 O O . GLY A 1 127 ? 1.486 -8.708 -28.622 1.00 18.83 126 GLY A O 1
ATOM 1000 N N . GLU A 1 128 ? 1.056 -9.810 -26.697 1.00 15.23 127 GLU A N 1
ATOM 1001 C CA . GLU A 1 128 ? -0.366 -9.822 -26.847 1.00 19.43 127 GLU A CA 1
ATOM 1002 C C . GLU A 1 128 ? -0.987 -9.606 -25.485 1.00 11.78 127 GLU A C 1
ATOM 1003 O O . GLU A 1 128 ? -0.653 -10.268 -24.486 1.00 17.13 127 GLU A O 1
ATOM 1009 N N . ILE A 1 129 ? -1.883 -8.615 -25.469 1.00 21.19 128 ILE A N 1
ATOM 1010 C CA . ILE A 1 129 ? -2.892 -8.445 -24.435 1.00 30.27 128 ILE A CA 1
ATOM 1011 C C . ILE A 1 129 ? -4.199 -8.174 -25.201 1.00 22.39 128 ILE A C 1
ATOM 1012 O O . ILE 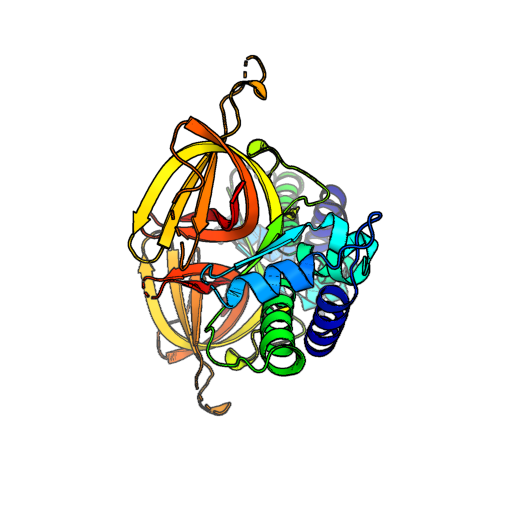A 1 129 ? -4.480 -7.052 -25.642 1.00 19.72 128 ILE A O 1
ATOM 1017 N N . LYS A 1 130 ? -4.945 -9.252 -25.402 1.00 22.49 129 LYS A N 1
ATOM 1018 C CA . LYS A 1 130 ? -6.217 -9.292 -26.140 1.00 20.87 129 LYS A CA 1
ATOM 1019 C C . LYS A 1 130 ? -7.117 -8.071 -25.870 1.00 19.92 129 LYS A C 1
ATOM 1020 O O . LYS A 1 130 ? -7.351 -7.728 -24.710 1.00 23.25 129 LYS A O 1
ATOM 1026 N N . PRO A 1 131 ? -7.618 -7.407 -26.924 1.00 23.76 130 PRO A N 1
ATOM 1027 C CA . PRO A 1 131 ? -7.589 -7.724 -28.344 1.00 24.45 130 PRO A CA 1
ATOM 1028 C C . PRO A 1 131 ? -6.403 -7.113 -29.107 1.00 19.34 130 PRO A C 1
ATOM 1029 O O . PRO A 1 131 ? -6.389 -7.139 -30.345 1.00 27.31 130 PRO A O 1
ATOM 1033 N N . PHE A 1 132 ? -5.409 -6.601 -28.377 1.00 21.38 182 PHE A N 1
ATOM 1034 C CA . PHE A 1 132 ? -4.310 -5.866 -29.000 1.00 20.64 182 PHE A CA 1
ATOM 1035 C C . PHE A 1 132 ? -3.038 -6.715 -29.128 1.00 20.63 182 PHE A C 1
ATOM 1036 O O . PHE A 1 132 ? -2.784 -7.595 -28.293 1.00 21.50 182 PHE A O 1
ATOM 1044 N N . GLN A 1 133 ? -2.301 -6.430 -30.200 1.00 19.57 183 GLN A N 1
ATOM 1045 C CA . GLN A 1 133 ? -0.914 -6.859 -30.458 1.00 19.52 183 GLN A CA 1
ATOM 1046 C C . GLN A 1 133 ? -0.027 -5.671 -30.127 1.00 22.89 183 GLN A C 1
ATOM 1047 O O . GLN A 1 133 ? -0.448 -4.516 -30.274 1.00 19.93 183 GLN A O 1
ATOM 1053 N N . SER A 1 134 ? 1.178 -5.944 -29.636 1.00 16.16 184 SER A N 1
ATOM 1054 C CA . SER A 1 134 ? 2.105 -4.872 -29.279 1.00 21.53 184 SER A CA 1
ATOM 1055 C C . SER A 1 134 ? 3.424 -5.227 -29.893 1.00 20.19 184 SER A C 1
ATOM 1056 O O . SER A 1 134 ? 3.712 -6.396 -30.107 1.00 19.43 184 SER A O 1
ATOM 1059 N N . PHE A 1 135 ? 4.206 -4.204 -30.200 1.00 15.14 185 PHE A N 1
ATOM 1060 C CA . PHE A 1 135 ? 5.500 -4.357 -30.860 1.00 12.09 185 PHE A CA 1
ATOM 1061 C C . PHE A 1 135 ? 6.428 -3.363 -30.129 1.00 13.08 185 PHE A C 1
ATOM 1062 O O . PHE A 1 135 ? 6.042 -2.198 -29.934 1.00 16.93 185 PHE A O 1
ATOM 1070 N N . ARG A 1 136 ? 7.637 -3.749 -29.722 1.00 9.74 186 ARG A N 1
ATOM 1071 C CA . ARG A 1 136 ? 8.655 -2.732 -29.364 1.00 10.42 186 ARG A CA 1
ATOM 1072 C C . ARG A 1 136 ? 9.521 -2.457 -30.586 1.00 10.52 186 ARG A C 1
ATOM 1073 O O . ARG A 1 136 ? 10.136 -3.382 -31.135 1.00 12.04 186 ARG A O 1
ATOM 1081 N N . ILE A 1 137 ? 9.509 -1.199 -31.042 1.00 9.57 187 ILE A N 1
ATOM 1082 C CA . ILE A 1 137 ? 10.163 -0.782 -32.295 1.00 11.15 187 ILE A CA 1
ATOM 1083 C C . ILE A 1 137 ? 11.398 0.046 -31.916 1.00 10.65 187 ILE A C 1
ATOM 1084 O O . ILE A 1 137 ? 11.272 1.119 -31.335 1.00 12.93 187 ILE A O 1
ATOM 1089 N N . GLN A 1 138 ? 12.586 -0.439 -32.258 1.00 10.76 188 GLN A N 1
ATOM 1090 C CA . GLN A 1 138 ? 13.828 0.220 -31.868 1.00 10.77 188 GLN A CA 1
ATOM 1091 C C . GLN A 1 138 ? 14.566 0.729 -33.108 1.00 8.70 188 GLN A C 1
ATOM 1092 O O . GLN A 1 138 ? 14.408 0.150 -34.208 1.00 9.87 188 GLN A O 1
ATOM 1098 N N . ASP A 1 139 ? 15.400 1.766 -32.955 1.00 8.65 189 ASP A N 1
ATOM 1099 C CA . ASP A 1 139 ? 16.290 2.172 -34.054 1.00 9.73 189 ASP A CA 1
ATOM 1100 C C . ASP A 1 139 ? 17.045 0.956 -34.586 1.00 11.07 189 ASP A C 1
ATOM 1101 O O . ASP A 1 139 ? 17.538 0.126 -33.804 1.00 12.69 189 ASP A O 1
ATOM 1106 N N . ARG A 1 140 ? 17.118 0.829 -35.905 1.00 11.07 190 ARG A N 1
ATOM 1107 C CA . ARG A 1 140 ? 17.849 -0.279 -36.513 1.00 10.53 190 ARG A CA 1
ATOM 1108 C C . ARG A 1 140 ? 19.351 -0.118 -36.273 1.00 11.66 190 ARG A C 1
ATOM 1109 O O . ARG A 1 140 ? 19.850 1.012 -36.287 1.00 15.41 190 ARG A O 1
ATOM 1117 N N . PRO A 1 141 ? 20.057 -1.238 -36.044 1.00 11.23 191 PRO A N 1
ATOM 1118 C CA . PRO A 1 141 ? 21.461 -1.075 -35.656 1.00 18.84 191 PRO A CA 1
ATOM 1119 C C . PRO A 1 141 ? 22.331 -0.363 -36.710 1.00 18.77 191 PRO A C 1
ATOM 1120 O O . PRO A 1 141 ? 23.280 0.338 -36.337 1.00 16.79 191 PRO A O 1
ATOM 1124 N N . GLU A 1 142 ? 21.970 -0.493 -37.980 1.00 13.43 192 GLU A N 1
ATOM 1125 C CA . GLU A 1 142 ? 22.731 0.092 -39.113 1.00 14.31 192 GLU A CA 1
ATOM 1126 C C . GLU A 1 142 ? 22.530 1.603 -39.245 1.00 31.18 192 GLU A C 1
ATOM 1127 O O . GLU A 1 142 ? 23.112 2.227 -40.137 1.00 23.94 192 GLU A O 1
ATOM 1133 N N . THR A 1 143 ? 21.693 2.179 -38.386 1.00 19.21 193 THR A N 1
ATOM 1134 C CA . THR A 1 143 ? 21.451 3.630 -38.380 1.00 15.73 193 THR A CA 1
ATOM 1135 C C . THR A 1 143 ? 22.217 4.337 -37.272 1.00 22.72 193 THR A C 1
ATOM 1136 O O . THR A 1 143 ? 22.171 5.565 -37.170 1.00 28.42 193 THR A O 1
ATOM 1140 N N . LEU A 1 144 ? 22.903 3.559 -36.434 1.00 22.05 194 LEU A N 1
ATOM 1141 C CA . LEU A 1 144 ? 23.639 4.094 -35.289 1.00 19.98 194 LEU A CA 1
ATOM 1142 C C . LEU A 1 144 ? 25.106 4.358 -35.645 1.00 18.76 194 LEU A C 1
ATOM 1143 O O . LEU A 1 144 ? 25.775 3.492 -36.231 1.00 20.48 194 LEU A O 1
ATOM 1148 N N . PRO A 1 150 ? 20.561 2.963 -28.989 1.00 22.78 200 PRO A N 1
ATOM 1149 C CA . PRO A 1 150 ? 19.259 2.969 -29.674 1.00 20.83 200 PRO A CA 1
ATOM 1150 C C . PRO A 1 150 ? 18.071 3.388 -28.807 1.00 19.37 200 PRO A C 1
ATOM 1151 O O . PRO A 1 150 ? 17.990 3.034 -27.636 1.00 23.93 200 PRO A O 1
ATOM 1155 N N . ARG A 1 151 ? 17.127 4.104 -29.413 1.00 16.83 201 ARG A N 1
ATOM 1156 C CA . ARG A 1 151 ? 15.886 4.474 -28.763 1.00 13.13 201 ARG A CA 1
ATOM 1157 C C . ARG A 1 151 ? 14.793 3.542 -29.262 1.00 11.02 201 ARG A C 1
ATOM 1158 O O . ARG A 1 151 ? 14.905 3.002 -30.357 1.00 12.54 201 ARG A O 1
ATOM 1166 N N . PHE A 1 152 ? 13.750 3.384 -28.458 1.00 12.62 202 PHE A N 1
ATOM 1167 C CA . PHE A 1 152 ? 12.607 2.566 -28.846 1.00 10.74 202 PHE A CA 1
ATOM 1168 C C . PHE A 1 152 ? 11.271 3.256 -28.544 1.00 10.46 202 PHE A C 1
ATOM 1169 O O . PHE A 1 152 ? 11.175 4.218 -27.739 1.00 12.66 202 PHE A O 1
ATOM 1177 N N . ILE A 1 153 ? 10.244 2.758 -29.204 1.00 9.76 203 ILE A N 1
ATOM 1178 C CA . ILE A 1 153 ? 8.877 3.165 -28.942 1.00 10.60 203 ILE A CA 1
ATOM 1179 C C . ILE A 1 153 ? 8.001 1.923 -29.026 1.00 9.67 203 ILE A C 1
ATOM 1180 O O . ILE A 1 153 ? 8.197 1.068 -29.893 1.00 10.19 203 ILE A O 1
ATOM 1185 N N . ASP A 1 154 ? 7.048 1.793 -28.123 1.00 10.07 204 ASP A N 1
ATOM 1186 C CA . ASP A 1 154 ? 6.108 0.689 -28.233 1.00 10.75 204 ASP A CA 1
ATOM 1187 C C . ASP A 1 154 ? 4.938 1.044 -29.115 1.00 11.61 204 ASP A C 1
ATOM 1188 O O . ASP A 1 154 ? 4.437 2.177 -29.067 1.00 10.46 204 ASP A O 1
ATOM 1193 N N . GLY A 1 155 ? 4.531 0.089 -29.951 1.00 12.42 205 GLY A N 1
ATOM 1194 C CA . GLY A 1 155 ? 3.368 0.247 -30.835 1.00 10.11 205 GLY A CA 1
ATOM 1195 C C . GLY A 1 155 ? 2.270 -0.711 -30.395 1.00 15.13 205 GLY A C 1
ATOM 1196 O O . GLY A 1 155 ? 2.563 -1.800 -29.870 1.00 15.20 205 GLY A O 1
ATOM 1197 N N . ILE A 1 156 ? 1.015 -0.300 -30.605 1.00 8.68 206 ILE A N 1
ATOM 1198 C CA . ILE A 1 156 ? -0.169 -1.063 -30.258 1.00 10.59 206 ILE A CA 1
ATOM 1199 C C . ILE A 1 156 ? -0.943 -1.291 -31.538 1.00 10.32 206 ILE A C 1
ATOM 1200 O O . ILE A 1 156 ? -1.285 -0.324 -32.239 1.00 12.41 206 ILE A O 1
ATOM 1205 N N . LEU A 1 157 ? -1.220 -2.550 -31.859 1.00 12.10 207 LEU A N 1
ATOM 1206 C CA . LEU A 1 157 ? -2.037 -2.819 -33.063 1.00 12.95 207 LEU A CA 1
ATOM 1207 C C . LEU A 1 157 ? -3.291 -3.609 -32.719 1.00 14.49 207 LEU A C 1
ATOM 1208 O O . LEU A 1 157 ? -3.261 -4.494 -31.862 1.00 14.39 207 LEU A O 1
ATOM 1213 N N . LEU A 1 158 ? -4.370 -3.229 -33.391 1.00 16.79 208 LEU A N 1
ATOM 1214 C CA . LEU A 1 158 ? -5.687 -3.858 -33.333 1.00 16.22 208 LEU A CA 1
ATOM 1215 C C . LEU A 1 158 ? -6.042 -4.280 -34.756 1.00 17.89 208 LEU A C 1
ATOM 1216 O O . LEU A 1 158 ? -5.981 -5.450 -35.098 1.00 29.67 208 LEU A O 1
ATOM 1221 N N . VAL A 1 164 ? 2.249 -10.672 -38.474 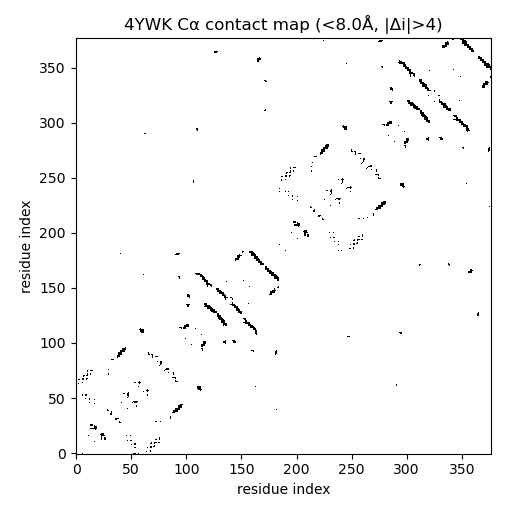1.00 28.09 214 VAL A N 1
ATOM 1222 C CA . VAL A 1 164 ? 2.710 -9.652 -39.406 1.00 27.26 214 VAL A CA 1
ATOM 1223 C C . VAL A 1 164 ? 4.213 -9.424 -39.222 1.00 16.07 214 VAL A C 1
ATOM 1224 O O . VAL A 1 164 ? 4.950 -9.250 -40.198 1.00 39.17 214 VAL A O 1
ATOM 1228 N N . ALA A 1 165 ? 4.660 -9.466 -37.976 1.00 20.79 215 ALA A N 1
ATOM 1229 C CA . ALA A 1 165 ? 6.056 -9.203 -37.608 1.00 22.77 215 ALA A CA 1
ATOM 1230 C C . ALA A 1 165 ? 6.424 -9.884 -36.288 1.00 22.42 215 ALA A C 1
ATOM 1231 O O . ALA A 1 165 ? 5.612 -9.979 -35.371 1.00 22.85 215 ALA A O 1
ATOM 1233 N N . LEU A 1 166 ? 7.657 -10.364 -36.221 1.00 25.57 216 LEU A N 1
ATOM 1234 C CA . LEU A 1 166 ? 8.152 -11.104 -35.068 1.00 19.25 216 LEU A CA 1
ATOM 1235 C C . LEU A 1 166 ? 9.426 -10.423 -34.577 1.00 16.49 216 LEU A C 1
ATOM 1236 O O . LEU A 1 166 ? 10.007 -9.605 -35.310 1.00 15.54 216 LEU A O 1
ATOM 1241 N N . PRO A 1 167 ? 9.860 -10.730 -33.346 1.00 15.02 217 PRO A N 1
ATOM 1242 C CA . PRO A 1 167 ? 11.128 -10.152 -32.915 1.00 17.89 217 PRO A CA 1
ATOM 1243 C C . PRO A 1 167 ? 12.230 -10.444 -33.918 1.00 20.94 217 PRO A C 1
ATOM 1244 O O . PRO A 1 167 ? 12.339 -11.574 -34.395 1.00 16.87 217 PRO A O 1
ATOM 1248 N N . GLY A 1 168 ? 13.008 -9.414 -34.261 1.00 15.28 218 GLY A N 1
ATOM 1249 C CA . GLY A 1 168 ? 14.092 -9.490 -35.249 1.00 11.34 218 GLY A CA 1
ATOM 1250 C C . GLY A 1 168 ? 13.754 -8.885 -36.603 1.00 12.08 218 GLY A C 1
ATOM 1251 O O . GLY A 1 168 ? 14.654 -8.589 -37.382 1.00 18.02 218 GLY A O 1
ATOM 1252 N N . ASP A 1 169 ? 12.465 -8.680 -36.847 1.00 11.67 219 ASP A N 1
ATOM 1253 C CA . ASP A 1 169 ? 12.055 -8.173 -38.146 1.00 12.16 219 ASP A CA 1
ATOM 1254 C C . ASP A 1 169 ? 12.242 -6.677 -38.225 1.00 12.78 219 ASP A C 1
ATOM 1255 O O . ASP A 1 169 ? 11.917 -5.926 -37.298 1.00 13.14 219 ASP A O 1
ATOM 1260 N N . ARG A 1 170 ? 12.750 -6.238 -39.359 1.00 10.89 220 ARG A N 1
ATOM 1261 C CA . ARG A 1 170 ? 12.783 -4.817 -39.671 1.00 9.81 220 ARG A CA 1
ATOM 1262 C C . ARG A 1 170 ? 11.433 -4.447 -40.229 1.00 12.66 220 ARG A C 1
ATOM 1263 O O . ARG A 1 170 ? 10.828 -5.206 -41.028 1.00 14.92 220 ARG A O 1
ATOM 1271 N N . VAL A 1 171 ? 10.955 -3.281 -39.803 1.00 10.74 221 VAL A N 1
ATOM 1272 C CA . VAL A 1 171 ? 9.570 -2.877 -40.125 1.00 11.74 221 VAL A CA 1
ATOM 1273 C C . VAL A 1 171 ? 9.512 -1.413 -40.502 1.00 10.55 221 VAL A C 1
ATOM 1274 O O . VAL A 1 171 ? 10.387 -0.629 -40.139 1.00 10.82 221 VAL A O 1
ATOM 1278 N N . ILE A 1 172 ? 8.439 -1.058 -41.198 1.00 8.18 222 ILE A N 1
ATOM 1279 C CA . ILE A 1 172 ? 8.082 0.330 -41.397 1.00 8.94 222 ILE A CA 1
ATOM 1280 C C . ILE A 1 172 ? 6.629 0.434 -40.951 1.00 8.84 222 ILE A C 1
ATOM 1281 O O . ILE A 1 172 ? 5.797 -0.398 -41.309 1.00 10.74 222 ILE A O 1
ATOM 1286 N N . VAL A 1 173 ? 6.348 1.393 -40.083 1.00 8.97 223 VAL A N 1
ATOM 1287 C CA . VAL A 1 173 ? 4.998 1.485 -39.509 1.00 11.15 223 VAL A CA 1
ATOM 1288 C C . VAL A 1 173 ? 4.443 2.881 -39.649 1.00 9.64 223 VAL A C 1
ATOM 1289 O O . VAL A 1 173 ? 5.218 3.854 -39.652 1.00 11.56 223 VAL A O 1
ATOM 1293 N N . THR A 1 174 ? 3.134 2.993 -39.738 1.00 6.22 224 THR A N 1
ATOM 1294 C CA . THR A 1 174 ? 2.532 4.320 -39.639 1.00 7.61 224 THR A CA 1
ATOM 1295 C C . THR A 1 174 ? 1.598 4.330 -38.452 1.00 8.23 224 THR A C 1
ATOM 1296 O O . THR A 1 174 ? 1.092 3.277 -38.034 1.00 8.49 224 THR A O 1
ATOM 1300 N N . GLY A 1 175 ? 1.330 5.507 -37.895 1.00 7.85 225 GLY A N 1
ATOM 1301 C CA . GLY A 1 175 ? 0.447 5.542 -36.743 1.00 8.56 225 GLY A CA 1
ATOM 1302 C C . GLY A 1 175 ? 0.374 6.909 -36.147 1.00 8.09 225 GLY A C 1
ATOM 1303 O O . GLY A 1 175 ? 0.940 7.868 -36.682 1.00 10.72 225 GLY A O 1
ATOM 1304 N N . ILE A 1 176 ? -0.329 6.986 -35.018 1.00 7.55 226 ILE A N 1
ATOM 1305 C CA . ILE A 1 176 ? -0.547 8.240 -34.340 1.00 5.96 226 ILE A CA 1
ATOM 1306 C C . ILE A 1 176 ? -0.015 8.075 -32.933 1.00 9.47 226 ILE A C 1
ATOM 1307 O O . ILE A 1 176 ? -0.288 7.061 -32.286 1.00 7.19 226 ILE A O 1
ATOM 1312 N N . LEU A 1 177 ? 0.731 9.064 -32.444 1.00 9.68 227 LEU A N 1
ATOM 1313 C CA . LEU A 1 177 ? 1.217 9.029 -31.058 1.00 9.79 227 LEU A CA 1
ATOM 1314 C C . LEU A 1 177 ? 0.103 9.171 -30.015 1.00 9.13 227 LEU A C 1
ATOM 1315 O O . LEU A 1 177 ? -0.743 10.084 -30.088 1.00 9.88 227 LEU A O 1
ATOM 1320 N N . ARG A 1 178 ? 0.088 8.206 -29.090 1.00 8.11 228 ARG A N 1
ATOM 1321 C CA . ARG A 1 178 ? -0.783 8.197 -27.918 1.00 6.80 228 ARG A CA 1
ATOM 1322 C C . ARG A 1 178 ? 0.118 8.130 -26.693 1.00 7.06 228 ARG A C 1
ATOM 1323 O O . ARG A 1 178 ? 1.326 8.257 -26.799 1.00 8.92 228 ARG A O 1
ATOM 1331 N N . VAL A 1 179 ? -0.489 7.986 -25.519 1.00 10.01 229 VAL A N 1
ATOM 1332 C CA . VAL A 1 179 ? 0.327 7.804 -24.292 1.00 8.72 229 VAL A CA 1
ATOM 1333 C C . VAL A 1 179 ? -0.117 6.619 -23.465 1.00 8.76 229 VAL A C 1
ATOM 1334 O O . VAL A 1 179 ? -1.220 6.091 -23.655 1.00 10.80 229 VAL A O 1
ATOM 1338 N N . VAL A 1 180 ? 0.769 6.212 -22.557 1.00 11.84 230 VAL A N 1
ATOM 1339 C CA . VAL A 1 180 ? 0.444 5.231 -21.534 1.00 11.20 230 VAL A CA 1
ATOM 1340 C C . VAL A 1 180 ? 0.979 5.808 -20.216 1.00 12.53 230 VAL A C 1
ATOM 1341 O O . VAL A 1 180 ? 2.018 6.447 -20.197 1.00 13.56 230 VAL A O 1
ATOM 1345 N N . LEU A 1 181 ? 0.229 5.632 -19.131 1.00 13.01 231 LEU A N 1
ATOM 1346 C CA . LEU A 1 181 ? 0.724 6.044 -17.822 1.00 17.55 231 LEU A CA 1
ATOM 1347 C C . LEU A 1 181 ? 1.684 4.972 -17.309 1.00 14.08 231 LEU A C 1
ATOM 1348 O O . LEU A 1 181 ? 1.277 3.822 -17.097 1.00 19.66 231 LEU A O 1
ATOM 1353 N N . GLU A 1 182 ? 2.953 5.337 -17.185 1.00 16.38 232 GLU A N 1
ATOM 1354 C CA . GLU A 1 182 ? 3.993 4.397 -16.836 1.00 17.50 232 GLU A CA 1
ATOM 1355 C C . GLU A 1 182 ? 4.374 4.638 -15.398 1.00 27.54 232 GLU A C 1
ATOM 1356 O O . GLU A 1 182 ? 4.904 5.702 -15.061 1.00 23.69 232 GLU A O 1
ATOM 1362 N N . LYS A 1 183 ? 4.088 3.641 -14.565 1.00 35.90 233 LYS A N 1
ATOM 1363 C CA . LYS A 1 183 ? 4.524 3.607 -13.172 1.00 52.14 233 LYS A CA 1
ATOM 1364 C C . LYS A 1 183 ? 5.817 2.807 -13.061 1.00 104.33 233 LYS A C 1
ATOM 1365 O O . LYS A 1 183 ? 6.640 3.053 -12.181 1.00 63.22 233 LYS A O 1
ATOM 1371 N N . THR A 1 187 ? 9.333 7.489 -10.953 1.00 35.68 237 THR A N 1
ATOM 1372 C CA . THR A 1 187 ? 8.388 8.603 -11.023 1.00 27.95 237 THR A CA 1
ATOM 1373 C C . THR A 1 187 ? 7.507 8.496 -12.283 1.00 25.57 237 THR A C 1
ATOM 1374 O O . THR A 1 187 ? 8.027 8.450 -13.403 1.00 35.37 237 THR A O 1
ATOM 1378 N N . PRO A 1 188 ? 6.175 8.400 -12.094 1.00 23.56 238 PRO A N 1
ATOM 1379 C CA . PRO A 1 188 ? 5.234 8.251 -13.211 1.00 19.99 238 PRO A CA 1
ATOM 1380 C C . PRO A 1 188 ? 5.225 9.363 -14.255 1.00 22.74 238 PRO A C 1
ATOM 1381 O O . PRO A 1 188 ? 5.362 10.542 -13.939 1.00 26.05 238 PRO A O 1
ATOM 1385 N N . ILE A 1 189 ? 5.066 8.950 -15.512 1.00 14.94 239 ILE A N 1
ATOM 1386 C CA . ILE A 1 189 ? 5.039 9.853 -16.668 1.00 18.36 239 ILE A CA 1
ATOM 1387 C C . ILE A 1 189 ? 4.014 9.321 -17.669 1.00 17.16 239 ILE A C 1
ATOM 1388 O O . ILE A 1 189 ? 3.616 8.151 -17.602 1.00 18.93 239 ILE A O 1
ATOM 1393 N N . PHE A 1 190 ? 3.586 10.175 -18.591 1.00 18.27 240 PHE A N 1
ATOM 1394 C CA . PHE A 1 190 ? 2.819 9.713 -19.730 1.00 16.10 240 PHE A CA 1
ATOM 1395 C C . PHE A 1 190 ? 3.787 9.430 -20.891 1.00 16.08 240 PHE A C 1
ATOM 1396 O O . PHE A 1 190 ? 4.193 10.349 -21.604 1.00 20.16 240 PHE A O 1
ATOM 1404 N N . ARG A 1 191 ? 4.177 8.160 -21.039 1.00 12.20 241 ARG A N 1
ATOM 1405 C CA . ARG A 1 191 ? 5.112 7.733 -22.065 1.00 12.23 241 ARG A CA 1
ATOM 1406 C C . ARG A 1 191 ? 4.417 7.671 -23.417 1.00 13.02 241 ARG A C 1
ATOM 1407 O O . ARG A 1 191 ? 3.279 7.158 -23.523 1.00 13.00 241 ARG A O 1
ATOM 1409 N N . LYS A 1 192 ? 5.060 8.258 -24.428 1.00 10.81 242 LYS A N 1
ATOM 1410 C CA . LYS A 1 192 ? 4.523 8.201 -25.811 1.00 9.53 242 LYS A CA 1
ATOM 1411 C C . LYS A 1 192 ? 4.624 6.790 -26.377 1.00 8.88 242 LYS A C 1
ATOM 1412 O O . LYS A 1 192 ? 5.655 6.133 -26.252 1.00 12.01 242 LYS A O 1
ATOM 1418 N N . ILE A 1 193 ? 3.529 6.356 -26.980 1.00 8.47 243 ILE A N 1
ATOM 1419 C CA . ILE A 1 193 ? 3.455 5.091 -27.688 1.00 9.61 243 ILE A CA 1
ATOM 1420 C C . ILE A 1 193 ? 2.822 5.373 -29.047 1.00 9.56 243 ILE A C 1
ATOM 1421 O O . ILE A 1 193 ? 2.314 6.468 -29.296 1.00 10.95 243 ILE A O 1
ATOM 1426 N N . LEU A 1 194 ? 2.841 4.374 -29.929 1.00 7.56 244 LEU A N 1
ATOM 1427 C CA . LEU A 1 194 ? 2.259 4.557 -31.261 1.00 9.22 244 LEU A CA 1
ATOM 1428 C C . LEU A 1 194 ? 1.036 3.668 -31.410 1.00 10.48 244 LEU A C 1
ATOM 1429 O O . LEU A 1 194 ? 1.145 2.449 -31.280 1.00 12.40 244 LEU A O 1
ATOM 1434 N N . GLU A 1 195 ? -0.119 4.248 -31.706 1.00 6.62 245 GLU A N 1
ATOM 1435 C CA . GLU A 1 195 ? -1.267 3.463 -32.142 1.00 8.96 245 GLU A CA 1
ATOM 1436 C C . GLU A 1 195 ? -1.071 3.195 -33.629 1.00 6.62 245 GLU A C 1
ATOM 1437 O O . GLU A 1 195 ? -1.060 4.151 -34.429 1.00 7.99 245 GLU A O 1
ATOM 1443 N N . VAL A 1 196 ? -0.879 1.934 -33.988 1.00 6.12 246 VAL A N 1
ATOM 1444 C CA . VAL A 1 196 ? -0.431 1.563 -35.326 1.00 8.54 246 VAL A CA 1
ATOM 1445 C C . VAL A 1 196 ? -1.599 1.567 -36.313 1.00 6.86 246 VAL A C 1
ATOM 1446 O O . VAL A 1 196 ? -2.603 0.882 -36.094 1.00 10.09 246 VAL A O 1
ATOM 1450 N N . ASN A 1 197 ? -1.450 2.342 -37.395 1.00 7.94 247 ASN A N 1
ATOM 1451 C CA . ASN A 1 197 ? -2.400 2.347 -38.490 1.00 9.19 247 ASN A CA 1
ATOM 1452 C C . ASN A 1 197 ? -2.001 1.305 -39.562 1.00 8.59 247 ASN A C 1
ATOM 1453 O O . ASN A 1 197 ? -2.854 0.655 -40.134 1.00 10.79 247 ASN A O 1
ATOM 1458 N N . HIS A 1 198 ? -0.706 1.154 -39.824 1.00 7.72 248 HIS A N 1
ATOM 1459 C CA . HIS A 1 198 ? -0.222 0.124 -40.799 1.00 6.65 248 HIS A CA 1
ATOM 1460 C C . HIS A 1 198 ? 1.160 -0.348 -40.399 1.00 8.53 248 HIS A C 1
ATOM 1461 O O . HIS A 1 198 ? 1.952 0.413 -39.860 1.00 7.94 248 HIS A O 1
ATOM 1468 N N . ILE A 1 199 ? 1.446 -1.633 -40.631 1.00 10.11 249 ILE A N 1
ATOM 1469 C CA . ILE A 1 199 ? 2.781 -2.163 -40.359 1.00 11.05 249 ILE A CA 1
ATOM 1470 C C . ILE A 1 199 ? 3.116 -3.125 -41.469 1.00 16.41 249 ILE A C 1
ATOM 1471 O O . ILE A 1 199 ? 2.260 -3.902 -41.911 1.00 15.58 249 ILE A O 1
ATOM 1476 N N . GLU A 1 200 ? 4.373 -3.096 -41.885 1.00 16.29 250 GLU A N 1
ATOM 1477 C CA . GLU A 1 200 ? 4.854 -4.181 -42.738 1.00 16.52 250 GLU A CA 1
ATOM 1478 C C . GLU A 1 200 ? 6.325 -4.470 -42.489 1.00 17.60 250 GLU A C 1
ATOM 1479 O O . GLU A 1 200 ? 7.098 -3.546 -42.217 1.00 13.48 250 GLU A O 1
ATOM 1485 N N . VAL B 1 2 ? 6.639 30.931 -31.061 1.00 28.74 1 VAL B N 1
ATOM 1486 C CA . VAL B 1 2 ? 6.914 29.824 -32.031 1.00 30.73 1 VAL B CA 1
ATOM 1487 C C . VAL B 1 2 ? 7.944 28.821 -31.490 1.00 30.30 1 VAL B C 1
ATOM 1488 O O . VAL B 1 2 ? 7.579 27.915 -30.724 1.00 35.36 1 VAL B O 1
ATOM 1490 N N . ASP B 1 3 ? 9.212 28.989 -31.872 1.00 27.15 2 ASP B N 1
ATOM 1491 C CA . ASP B 1 3 ? 10.283 28.046 -31.513 1.00 25.86 2 ASP B CA 1
ATOM 1492 C C . ASP B 1 3 ? 10.538 28.101 -30.004 1.00 26.23 2 ASP B C 1
ATOM 1493 O O . ASP B 1 3 ? 10.362 29.142 -29.377 1.00 24.11 2 ASP B O 1
ATOM 1495 N N . ARG B 1 4 ? 10.934 26.982 -29.413 1.00 26.87 3 ARG B N 1
ATOM 1496 C CA . ARG B 1 4 ? 11.025 26.932 -27.959 1.00 23.45 3 ARG B CA 1
ATOM 1497 C C . ARG B 1 4 ? 12.106 27.871 -27.369 1.00 29.46 3 ARG B C 1
ATOM 1498 O O . ARG B 1 4 ? 11.890 28.478 -26.325 1.00 21.07 3 ARG B O 1
ATOM 1506 N N . GLU B 1 5 ? 13.244 28.039 -28.034 1.00 24.92 4 GLU B N 1
ATOM 1507 C CA . GLU B 1 5 ? 14.240 29.028 -27.582 1.00 23.62 4 GLU B CA 1
ATOM 1508 C C . GLU B 1 5 ? 13.604 30.421 -27.506 1.00 36.42 4 GLU B C 1
ATOM 1509 O O . GLU B 1 5 ? 13.795 31.157 -26.532 1.00 23.80 4 GLU B O 1
ATOM 1511 N N . GLU B 1 6 ? 12.813 30.758 -28.521 1.00 27.38 5 GLU B N 1
ATOM 1512 C CA . GLU B 1 6 ? 12.183 32.068 -28.568 1.00 22.32 5 GLU B CA 1
ATOM 1513 C C . GLU B 1 6 ? 11.067 32.156 -27.527 1.00 17.51 5 GLU B C 1
ATOM 1514 O O . GLU B 1 6 ? 10.877 33.231 -26.911 1.00 17.19 5 GLU B O 1
ATOM 1520 N N . MET B 1 7 ? 10.350 31.052 -27.307 1.00 16.22 6 MET B N 1
ATOM 1521 C CA . MET B 1 7 ? 9.287 31.046 -26.281 1.00 10.84 6 MET B CA 1
ATOM 1522 C C . MET B 1 7 ? 9.871 31.313 -24.891 1.00 14.04 6 MET B C 1
ATOM 1523 O O . MET B 1 7 ? 9.276 32.032 -24.095 1.00 13.63 6 MET B O 1
ATOM 1528 N N . ILE B 1 8 ? 11.027 30.716 -24.578 1.00 13.36 7 ILE B N 1
ATOM 1529 C CA . ILE B 1 8 ? 11.691 30.935 -23.284 1.00 12.43 7 ILE B CA 1
ATOM 1530 C C . ILE B 1 8 ? 11.996 32.422 -23.065 1.00 12.05 7 ILE B C 1
ATOM 1531 O O . ILE B 1 8 ? 11.642 32.993 -22.032 1.00 12.12 7 ILE B O 1
ATOM 1536 N N . GLU B 1 9 ? 12.633 33.036 -24.062 1.00 14.42 8 GLU B N 1
ATOM 1537 C CA . GLU B 1 9 ? 12.898 34.463 -24.026 1.00 14.00 8 GLU B CA 1
ATOM 1538 C C . GLU B 1 9 ? 11.621 35.28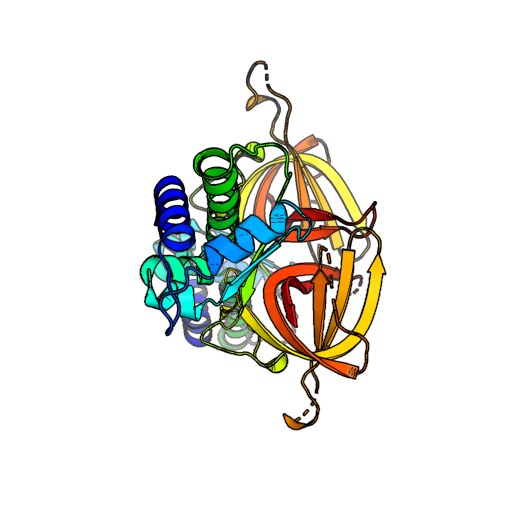9 -23.805 1.00 11.42 8 GLU B C 1
ATOM 1539 O O . GLU B 1 9 ? 11.620 36.210 -22.986 1.00 15.16 8 GLU B O 1
ATOM 1545 N N . ARG B 1 10 ? 10.562 34.941 -24.522 1.00 10.64 9 ARG B N 1
ATOM 1546 C CA . ARG B 1 10 ? 9.299 35.700 -24.438 1.00 12.52 9 ARG B CA 1
ATOM 1547 C C . ARG B 1 10 ? 8.592 35.476 -23.106 1.00 11.36 9 ARG B C 1
ATOM 1548 O O . ARG B 1 10 ? 8.002 36.401 -22.540 1.00 12.15 9 ARG B O 1
ATOM 1556 N N . PHE B 1 11 ? 8.687 34.263 -22.549 1.00 10.41 10 PHE B N 1
ATOM 1557 C CA . PHE B 1 11 ? 8.185 34.063 -21.205 1.00 7.67 10 PHE B CA 1
ATOM 1558 C C . PHE B 1 11 ? 8.949 34.823 -20.149 1.00 11.17 10 PHE B C 1
ATOM 1559 O O . PHE B 1 11 ? 8.345 35.322 -19.206 1.00 11.86 10 PHE B O 1
ATOM 1567 N N . ALA B 1 12 ? 10.276 34.870 -20.286 1.00 13.50 11 ALA B N 1
ATOM 1568 C CA . ALA B 1 12 ? 11.062 35.652 -19.368 1.00 10.08 11 ALA B CA 1
ATOM 1569 C C . ALA B 1 12 ? 10.664 37.126 -19.454 1.00 11.05 11 ALA B C 1
ATOM 1570 O O . ALA B 1 12 ? 10.532 37.789 -18.412 1.00 15.45 11 ALA B O 1
ATOM 1572 N N . ASN B 1 13 ? 10.494 37.644 -20.668 1.00 12.27 12 ASN B N 1
ATOM 1573 C CA . ASN B 1 13 ? 10.042 39.037 -20.798 1.00 13.39 12 ASN B CA 1
ATOM 1574 C C . ASN B 1 13 ? 8.712 39.242 -20.056 1.00 13.39 12 ASN B C 1
ATOM 1575 O O . ASN B 1 13 ? 8.545 40.197 -19.300 1.00 13.77 12 ASN B O 1
ATOM 1580 N N . PHE B 1 14 ? 7.769 38.322 -20.262 1.00 10.56 13 PHE B N 1
ATOM 1581 C CA . PHE B 1 14 ? 6.452 38.419 -19.640 1.00 15.05 13 PHE B CA 1
ATOM 1582 C C . PHE B 1 14 ? 6.549 38.406 -18.128 1.00 13.26 13 PHE B C 1
ATOM 1583 O O . PHE B 1 14 ? 5.933 39.226 -17.453 1.00 14.90 13 PHE B O 1
ATOM 1591 N N . LEU B 1 15 ? 7.318 37.459 -17.590 1.00 11.99 14 LEU B N 1
ATOM 1592 C CA . LEU B 1 15 ? 7.444 37.311 -16.150 1.00 11.48 14 LEU B CA 1
ATOM 1593 C C . LEU B 1 15 ? 8.038 38.572 -15.515 1.00 18.83 14 LEU B C 1
ATOM 1594 O O . LEU B 1 15 ? 7.614 38.986 -14.437 1.00 16.59 14 LEU B O 1
ATOM 1599 N N . ARG B 1 16 ? 9.011 39.177 -16.206 1.00 13.11 15 ARG B N 1
ATOM 1600 C CA . ARG B 1 16 ? 9.664 40.374 -15.702 1.00 15.44 15 ARG B CA 1
ATOM 1601 C C . ARG B 1 16 ? 8.832 41.656 -15.879 1.00 18.63 15 ARG B C 1
ATOM 1602 O O . ARG B 1 16 ? 8.872 42.534 -15.003 1.00 19.84 15 ARG B O 1
ATOM 1610 N N . GLU B 1 17 ? 8.079 41.754 -16.982 1.00 14.48 16 GLU B N 1
ATOM 1611 C CA . GLU B 1 17 ? 7.543 43.031 -17.416 1.00 13.30 16 GLU B CA 1
ATOM 1612 C C . GLU B 1 17 ? 6.054 43.190 -17.249 1.00 16.77 16 GLU B C 1
ATOM 1613 O O . GLU B 1 17 ? 5.560 44.319 -17.293 1.00 17.68 16 GLU B O 1
ATOM 1619 N N . TYR B 1 18 ? 5.321 42.083 -17.114 1.00 14.27 17 TYR B N 1
ATOM 1620 C CA . TYR B 1 18 ? 3.890 42.163 -16.977 1.00 16.34 17 TYR B CA 1
ATOM 1621 C C . TYR B 1 18 ? 3.569 42.930 -15.702 1.00 18.84 17 TYR B C 1
ATOM 1622 O O . TYR B 1 18 ? 4.097 42.623 -14.645 1.00 18.81 17 TYR B O 1
ATOM 1631 N N . THR B 1 19 ? 2.726 43.950 -15.855 1.00 21.63 18 THR B N 1
ATOM 1632 C CA . THR B 1 19 ? 2.077 44.609 -14.722 1.00 19.11 18 THR B CA 1
ATOM 1633 C C . THR B 1 19 ? 0.579 44.698 -14.956 1.00 14.47 18 THR B C 1
ATOM 1634 O O . THR B 1 19 ? 0.100 44.845 -16.088 1.00 21.89 18 THR B O 1
ATOM 1638 N N . ASP B 1 20 ? -0.168 44.682 -13.864 1.00 21.65 19 ASP B N 1
ATOM 1639 C CA . ASP B 1 20 ? -1.592 44.926 -13.985 1.00 21.91 19 ASP B CA 1
ATOM 1640 C C . ASP B 1 20 ? -1.866 46.430 -14.029 1.00 23.81 19 ASP B C 1
ATOM 1641 O O . ASP B 1 20 ? -0.935 47.235 -13.908 1.00 24.92 19 ASP B O 1
ATOM 1646 N N . GLU B 1 21 ? -3.138 46.779 -14.211 1.00 29.37 20 GLU B N 1
ATOM 1647 C CA . GLU B 1 21 ? -3.594 48.177 -14.304 1.00 25.03 20 GLU B CA 1
ATOM 1648 C C . GLU B 1 21 ? -3.222 49.004 -13.079 1.00 27.88 20 GLU B C 1
ATOM 1649 O O . GLU B 1 21 ? -3.125 50.239 -13.142 1.00 30.06 20 GLU B O 1
ATOM 1655 N N . ASP B 1 22 ? -3.012 48.306 -11.970 1.00 39.23 21 ASP B N 1
ATOM 1656 C CA . ASP B 1 22 ? -2.610 48.925 -10.720 1.00 29.04 21 ASP B CA 1
ATOM 1657 C C . ASP B 1 22 ? -1.093 49.165 -10.618 1.00 41.03 21 ASP B C 1
ATOM 1658 O O . ASP B 1 22 ? -0.636 49.832 -9.688 1.00 33.04 21 ASP B O 1
ATOM 1663 N N . GLY B 1 23 ? -0.322 48.620 -11.563 1.00 31.45 22 GLY B N 1
ATOM 1664 C CA . GLY B 1 23 ? 1.140 48.806 -11.596 1.00 20.85 22 GLY B CA 1
ATOM 1665 C C . GLY B 1 23 ? 1.991 47.696 -10.989 1.00 33.45 22 GLY B C 1
ATOM 1666 O O . GLY B 1 23 ? 3.219 47.751 -11.046 1.00 34.41 22 GLY B O 1
ATOM 1667 N N . ASN B 1 24 ? 1.349 46.690 -10.405 1.00 45.23 23 ASN B N 1
ATOM 1668 C CA . ASN B 1 24 ? 2.065 45.618 -9.705 1.00 35.05 23 ASN B CA 1
ATOM 1669 C C . ASN B 1 24 ? 2.659 44.581 -10.673 1.00 22.58 23 ASN B C 1
ATOM 1670 O O . ASN B 1 24 ? 1.966 44.128 -11.586 1.00 24.72 23 ASN B O 1
ATOM 1675 N N . PRO B 1 25 ? 3.947 44.232 -10.484 1.00 29.19 24 PRO B N 1
ATOM 1676 C CA . PRO B 1 25 ? 4.593 43.219 -11.317 1.00 17.41 24 PRO B CA 1
ATOM 1677 C C . PRO B 1 25 ? 4.242 41.876 -10.706 1.00 17.08 24 PRO B C 1
ATOM 1678 O O . PRO B 1 25 ? 5.006 41.298 -9.931 1.00 19.46 24 PRO B O 1
ATOM 1682 N N . VAL B 1 26 ? 3.053 41.417 -11.082 1.00 20.51 25 VAL B N 1
ATOM 1683 C CA . VAL B 1 26 ? 2.412 40.258 -10.461 1.00 18.32 25 VAL B CA 1
ATOM 1684 C C . VAL B 1 26 ? 3.321 39.033 -10.429 1.00 16.24 25 VAL B C 1
ATOM 1685 O O . VAL B 1 26 ? 3.398 38.332 -9.412 1.00 18.34 25 VAL B O 1
ATOM 1689 N N . TYR B 1 27 ? 4.030 38.806 -11.533 1.00 17.71 26 TYR B N 1
ATOM 1690 C CA . TYR B 1 27 ? 4.797 37.567 -11.671 1.00 16.57 26 TYR B CA 1
ATOM 1691 C C . TYR B 1 27 ? 6.159 37.616 -11.010 1.00 16.74 26 TYR B C 1
ATOM 1692 O O . TYR B 1 27 ? 6.672 36.596 -10.564 1.00 20.87 26 TYR B O 1
ATOM 1701 N N . ARG B 1 28 ? 6.711 38.817 -10.889 1.00 23.83 27 ARG B N 1
ATOM 1702 C CA . ARG B 1 28 ? 7.873 38.999 -10.032 1.00 17.15 27 ARG B CA 1
ATOM 1703 C C . ARG B 1 28 ? 7.508 38.563 -8.606 1.00 16.06 27 ARG B C 1
ATOM 1704 O O . ARG B 1 28 ? 8.243 37.841 -7.965 1.00 21.15 27 ARG B O 1
ATOM 1712 N N . GLY B 1 29 ? 6.314 38.955 -8.150 1.00 16.20 28 GLY B N 1
ATOM 1713 C CA . GLY B 1 29 ? 5.796 38.518 -6.854 1.00 15.45 28 GLY B CA 1
ATOM 1714 C C . GLY B 1 29 ? 5.646 37.021 -6.702 1.00 21.40 28 GLY B C 1
ATOM 1715 O O . GLY B 1 29 ? 6.011 36.443 -5.680 1.00 25.05 28 GLY B O 1
ATOM 1716 N N . LYS B 1 30 ? 5.087 36.390 -7.732 1.00 15.05 29 LYS B N 1
ATOM 1717 C CA . LYS B 1 30 ? 4.892 34.938 -7.704 1.00 19.98 29 LYS B CA 1
ATOM 1718 C C . LYS B 1 30 ? 6.211 34.165 -7.727 1.00 13.25 29 LYS B C 1
ATOM 1719 O O . LYS B 1 30 ? 6.288 33.078 -7.164 1.00 17.39 29 LYS B O 1
ATOM 1725 N N . ILE B 1 31 ? 7.239 34.729 -8.363 1.00 15.86 30 ILE B N 1
ATOM 1726 C CA . ILE B 1 31 ? 8.584 34.149 -8.379 1.00 15.42 30 ILE B CA 1
ATOM 1727 C C . ILE B 1 31 ? 9.296 34.336 -7.017 1.00 15.75 30 ILE B C 1
ATOM 1728 O O . ILE B 1 31 ? 9.839 33.390 -6.467 1.00 20.40 30 ILE B O 1
ATOM 1733 N N . THR B 1 32 ? 9.240 35.545 -6.462 1.00 25.46 31 THR B N 1
ATOM 1734 C CA . THR B 1 32 ? 9.818 35.751 -5.128 1.00 22.01 31 THR B CA 1
ATOM 1735 C C . THR B 1 32 ? 9.161 34.855 -4.069 1.00 20.87 31 THR B C 1
ATOM 1736 O O . THR B 1 32 ? 9.797 34.507 -3.078 1.00 25.65 31 THR B O 1
ATOM 1740 N N . ASP B 1 33 ? 7.911 34.453 -4.312 1.00 19.44 32 ASP B N 1
ATOM 1741 C CA . ASP B 1 33 ? 7.192 33.495 -3.446 1.00 20.98 32 ASP B CA 1
ATOM 1742 C C . ASP B 1 33 ? 7.881 32.136 -3.373 1.00 26.13 32 ASP B C 1
ATOM 1743 O O . ASP B 1 33 ? 7.631 31.347 -2.455 1.00 26.12 32 ASP B O 1
ATOM 1748 N N . LEU B 1 34 ? 8.736 31.858 -4.356 1.00 21.03 33 LEU B N 1
ATOM 1749 C CA . LEU B 1 34 ? 9.415 30.573 -4.449 1.00 19.44 33 LEU B CA 1
ATOM 1750 C C . LEU B 1 34 ? 10.653 30.502 -3.584 1.00 19.74 33 LEU B C 1
ATOM 1751 O O . LEU B 1 34 ? 11.269 29.426 -3.456 1.00 23.85 33 LEU B O 1
ATOM 1756 N N . LEU B 1 35 ? 11.009 31.656 -3.000 1.00 24.37 34 LEU B N 1
ATOM 1757 C CA . LEU B 1 35 ? 12.225 31.814 -2.198 1.00 23.02 34 LEU B CA 1
ATOM 1758 C C . LEU B 1 35 ? 11.925 31.692 -0.708 1.00 45.24 34 LEU B C 1
ATOM 1759 O O . LEU B 1 35 ? 12.813 31.898 0.118 1.00 38.82 34 LEU B O 1
ATOM 1764 N N . THR B 1 36 ? 10.677 31.360 -0.371 1.00 24.66 35 THR B N 1
ATOM 1765 C CA . THR B 1 36 ? 10.229 31.294 1.037 1.00 25.94 35 THR B CA 1
ATOM 1766 C C . THR B 1 36 ? 10.744 30.065 1.775 1.00 26.57 35 THR B C 1
ATOM 1767 O O . THR B 1 36 ? 11.158 29.082 1.159 1.00 42.73 35 THR B O 1
ATOM 1771 N N . PRO B 1 39 ? 7.997 26.673 0.914 1.00 32.86 38 PRO B N 1
ATOM 1772 C CA . PRO B 1 39 ? 7.9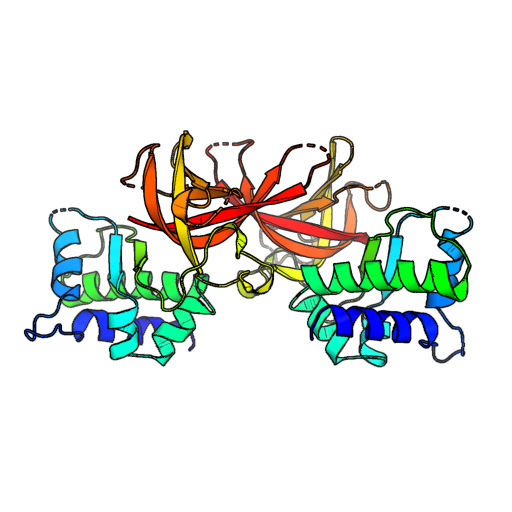23 27.083 -0.484 1.00 141.80 38 PRO B CA 1
ATOM 1773 C C . PRO B 1 39 ? 6.928 26.271 -1.317 1.00 39.92 38 PRO B C 1
ATOM 1774 O O . PRO B 1 39 ? 6.774 25.059 -1.113 1.00 42.91 38 PRO B O 1
ATOM 1778 N N . LYS B 1 40 ? 6.256 26.942 -2.249 1.00 46.18 39 LYS B N 1
ATOM 1779 C CA . LYS B 1 40 ? 5.424 26.244 -3.220 1.00 32.52 39 LYS B CA 1
ATOM 1780 C C . LYS B 1 40 ? 6.274 25.850 -4.435 1.00 37.71 39 LYS B C 1
ATOM 1781 O O . LYS B 1 40 ? 7.327 26.444 -4.687 1.00 32.53 39 LYS B O 1
ATOM 1787 N N . ARG B 1 41 ? 5.807 24.838 -5.160 1.00 23.24 40 ARG B N 1
ATOM 1788 C CA . ARG B 1 41 ? 6.536 24.258 -6.282 1.00 17.24 40 ARG B CA 1
ATOM 1789 C C . ARG B 1 41 ? 5.955 24.628 -7.650 1.00 17.18 40 ARG B C 1
ATOM 1790 O O . ARG B 1 41 ? 6.274 23.960 -8.644 1.00 14.23 40 ARG B O 1
ATOM 1798 N N . SER B 1 42 ? 5.102 25.656 -7.703 1.00 16.54 41 SER B N 1
ATOM 1799 C CA . SER B 1 42 ? 4.476 26.072 -8.968 1.00 13.03 41 SER B CA 1
ATOM 1800 C C . SER B 1 42 ? 4.322 27.567 -9.028 1.00 12.94 41 SER B C 1
ATOM 1801 O O . SER B 1 42 ? 4.294 28.248 -8.003 1.00 16.23 41 SER B O 1
ATOM 1804 N N . VAL B 1 43 ? 4.250 28.086 -10.248 1.00 12.23 42 VAL B N 1
ATOM 1805 C CA . VAL B 1 43 ? 3.800 29.441 -10.528 1.00 10.54 42 VAL B CA 1
ATOM 1806 C C . VAL B 1 43 ? 2.500 29.320 -11.344 1.00 15.03 42 VAL B C 1
ATOM 1807 O O . VAL B 1 43 ? 2.496 28.666 -12.417 1.00 12.18 42 VAL B O 1
ATOM 1811 N N . ALA B 1 44 ? 1.414 29.901 -10.823 1.00 11.52 43 ALA B N 1
ATOM 1812 C CA . ALA B 1 44 ? 0.106 29.855 -11.483 1.00 13.09 43 ALA B CA 1
ATOM 1813 C C . ALA B 1 44 ? 0.001 31.111 -12.335 1.00 12.17 43 ALA B C 1
ATOM 1814 O O . ALA B 1 44 ? 0.116 32.245 -11.821 1.00 14.11 43 ALA B O 1
ATOM 1816 N N . ILE B 1 45 ? -0.154 30.907 -13.642 1.00 8.93 44 ILE B N 1
ATOM 1817 C CA . ILE B 1 45 ? -0.195 32.005 -14.588 1.00 10.31 44 ILE B CA 1
ATOM 1818 C C . ILE B 1 45 ? -1.591 32.198 -15.148 1.00 13.51 44 ILE B C 1
ATOM 1819 O O . ILE B 1 45 ? -2.195 31.286 -15.697 1.00 10.54 44 ILE B O 1
ATOM 1824 N N . ASP B 1 46 ? -2.122 33.402 -14.968 1.00 11.24 45 ASP B N 1
ATOM 1825 C CA . ASP B 1 46 ? -3.415 33.761 -15.511 1.00 10.14 45 ASP B CA 1
ATOM 1826 C C . ASP B 1 46 ? -3.242 33.935 -17.025 1.00 12.39 45 ASP B C 1
ATOM 1827 O O . ASP B 1 46 ? -2.529 34.827 -17.510 1.00 11.14 45 ASP B O 1
ATOM 1832 N N . TRP B 1 47 ? -3.852 33.035 -17.786 1.00 8.58 46 TRP B N 1
ATOM 1833 C CA . TRP B 1 47 ? -3.775 33.098 -19.226 1.00 7.07 46 TRP B CA 1
ATOM 1834 C C . TRP B 1 47 ? -4.207 34.432 -19.859 1.00 11.61 46 TRP B C 1
ATOM 1835 O O . TRP B 1 47 ? -3.616 34.843 -20.852 1.00 11.17 46 TRP B O 1
ATOM 1846 N N . MET B 1 48 ? -5.200 35.104 -19.262 1.00 11.58 47 MET B N 1
ATOM 1847 C CA . MET B 1 48 ? -5.573 36.414 -19.754 1.00 13.31 47 MET B CA 1
ATOM 1848 C C . MET B 1 48 ? -4.480 37.461 -19.567 1.00 14.16 47 MET B C 1
ATOM 1849 O O . MET B 1 48 ? -4.353 38.376 -20.421 1.00 12.84 47 MET B O 1
ATOM 1854 N N . HIS B 1 49 ? -3.684 37.323 -18.512 1.00 12.62 48 HIS B N 1
ATOM 1855 C CA . HIS B 1 49 ? -2.515 38.227 -18.312 1.00 11.25 48 HIS B CA 1
ATOM 1856 C C . HIS B 1 49 ? -1.519 37.962 -19.447 1.00 15.15 48 HIS B C 1
ATOM 1857 O O . HIS B 1 49 ? -1.067 38.868 -20.138 1.00 13.87 48 HIS B O 1
ATOM 1864 N N . LEU B 1 50 ? -1.186 36.688 -19.661 1.00 11.27 49 LEU B N 1
ATOM 1865 C CA . LEU B 1 50 ? -0.326 36.336 -20.797 1.00 11.88 49 LEU B CA 1
ATOM 1866 C C . LEU B 1 50 ? -0.848 36.823 -22.138 1.00 9.93 49 LEU B C 1
ATOM 1867 O O . LEU B 1 50 ? -0.115 37.412 -22.964 1.00 11.72 49 LEU B O 1
ATOM 1872 N N . ASN B 1 51 ? -2.138 36.608 -22.391 1.00 9.79 50 ASN B N 1
ATOM 1873 C CA . ASN B 1 51 ? -2.714 37.038 -23.667 1.00 7.53 50 ASN B CA 1
ATOM 1874 C C . ASN B 1 51 ? -2.630 38.553 -23.887 1.00 11.09 50 ASN B C 1
ATOM 1875 O O . ASN B 1 51 ? -2.403 38.991 -25.018 1.00 12.80 50 ASN B O 1
ATOM 1880 N N . SER B 1 52 ? -2.776 39.308 -22.806 1.00 11.65 51 SER B N 1
ATOM 1881 C CA . SER B 1 52 ? -2.693 40.777 -22.879 1.00 11.41 51 SER B CA 1
ATOM 1882 C C . SER B 1 52 ? -1.302 41.248 -23.235 1.00 16.00 51 SER B C 1
ATOM 1883 O O . SER B 1 52 ? -1.149 42.335 -23.810 1.00 16.60 51 SER B O 1
ATOM 1886 N N . PHE B 1 53 ? -0.296 40.433 -22.929 1.00 14.10 52 PHE B N 1
ATOM 1887 C CA . PHE B 1 53 ? 1.096 40.815 -23.051 1.00 10.70 52 PHE B CA 1
ATOM 1888 C C . PHE B 1 53 ? 1.713 40.220 -24.336 1.00 18.41 52 PHE B C 1
ATOM 1889 O O . PHE B 1 53 ? 2.466 40.884 -25.070 1.00 11.85 52 PHE B O 1
ATOM 1897 N N . ASP B 1 54 ? 1.386 38.958 -24.634 1.00 13.63 53 ASP B N 1
ATOM 1898 C CA . ASP B 1 54 ? 1.974 38.257 -25.758 1.00 16.72 53 ASP B CA 1
ATOM 1899 C C . ASP B 1 54 ? 0.949 37.254 -26.281 1.00 13.65 53 ASP B C 1
ATOM 1900 O O . ASP B 1 54 ? 0.943 36.077 -25.901 1.00 13.17 53 ASP B O 1
ATOM 1905 N N . SER B 1 55 ? 0.019 37.739 -27.091 1.00 10.85 54 SER B N 1
ATOM 1906 C CA . SER B 1 55 ? -1.082 36.896 -27.565 1.00 11.79 54 SER B CA 1
ATOM 1907 C C . SER B 1 55 ? -0.613 35.713 -28.370 1.00 14.16 54 SER B C 1
ATOM 1908 O O . SER B 1 55 ? -1.244 34.639 -28.340 1.00 14.03 54 SER B O 1
ATOM 1911 N N . GLU B 1 56 ? 0.468 35.889 -29.124 1.00 12.99 55 GLU B N 1
ATOM 1912 C CA . GLU B 1 56 ? 0.985 34.791 -29.941 1.00 12.95 55 GLU B CA 1
ATOM 1913 C C . GLU B 1 56 ? 1.472 33.687 -28.993 1.00 11.62 55 GLU B C 1
ATOM 1914 O O . GLU B 1 56 ? 1.204 32.511 -29.234 1.00 14.14 55 GLU B O 1
ATOM 1920 N N . LEU B 1 57 ? 2.185 34.050 -27.944 1.00 12.37 56 LEU B N 1
ATOM 1921 C CA . LEU B 1 57 ? 2.663 33.066 -26.981 1.00 11.83 56 LEU B CA 1
ATOM 1922 C C . LEU B 1 57 ? 1.486 32.413 -26.263 1.00 11.77 56 LEU B C 1
ATOM 1923 O O . LEU B 1 57 ? 1.473 31.194 -26.020 1.00 11.84 56 LEU B O 1
ATOM 1928 N N . ALA B 1 58 ? 0.468 33.201 -25.914 1.00 10.78 57 ALA B N 1
ATOM 1929 C CA . ALA B 1 58 ? -0.688 32.647 -25.218 1.00 10.52 57 ALA B CA 1
ATOM 1930 C C . ALA B 1 58 ? -1.399 31.595 -26.071 1.00 10.86 57 ALA B C 1
ATOM 1931 O O . ALA B 1 58 ? -1.814 30.554 -25.562 1.00 11.36 57 ALA B O 1
ATOM 1933 N N . HIS B 1 59 ? -1.518 31.869 -27.357 1.00 11.98 58 HIS B N 1
ATOM 1934 C CA . HIS B 1 59 ? -2.102 30.917 -28.321 1.00 13.83 58 HIS B CA 1
ATOM 1935 C C . HIS B 1 59 ? -1.241 29.642 -28.384 1.00 12.65 58 HIS B C 1
ATOM 1936 O O . HIS B 1 59 ? -1.795 28.542 -28.444 1.00 14.15 58 HIS B O 1
ATOM 1943 N N . GLU B 1 60 ? 0.089 29.776 -28.360 1.00 13.35 59 GLU B N 1
ATOM 1944 C CA . GLU B 1 60 ? 1.012 28.617 -28.455 1.00 11.58 59 GLU B CA 1
ATOM 1945 C C . GLU B 1 60 ? 0.837 27.726 -27.239 1.00 12.47 59 GLU B C 1
ATOM 1946 O O . GLU B 1 60 ? 0.919 26.489 -27.333 1.00 12.50 59 GLU B O 1
ATOM 1952 N N . VAL B 1 61 ? 0.576 28.326 -26.079 1.00 10.22 60 VAL B N 1
ATOM 1953 C CA . VAL B 1 61 ? 0.361 27.518 -24.882 1.00 8.79 60 VAL B CA 1
ATOM 1954 C C . VAL B 1 61 ? -0.840 26.581 -25.062 1.00 9.47 60 VAL B C 1
ATOM 1955 O O . VAL B 1 61 ? -0.818 25.427 -24.606 1.00 12.52 60 VAL B O 1
ATOM 1959 N N . ILE B 1 62 ? -1.909 27.060 -25.669 1.00 10.06 61 ILE B N 1
ATOM 1960 C CA . ILE B 1 62 ? -3.081 26.239 -25.870 1.00 8.47 61 ILE B CA 1
ATOM 1961 C C . ILE B 1 62 ? -2.834 25.201 -26.974 1.00 9.75 61 ILE B C 1
ATOM 1962 O O . ILE B 1 62 ? -3.189 24.029 -26.817 1.00 12.32 61 ILE B O 1
ATOM 1967 N N . GLU B 1 63 ? -2.227 25.632 -28.078 1.00 10.12 62 GLU B N 1
ATOM 1968 C CA . GLU B 1 63 ? -2.060 24.753 -29.253 1.00 13.13 62 GLU B CA 1
ATOM 1969 C C . GLU B 1 63 ? -0.903 23.788 -29.135 1.00 11.53 62 GLU B C 1
ATOM 1970 O O . GLU B 1 63 ? -0.957 22.697 -29.704 1.00 13.01 62 GLU B O 1
ATOM 1976 N N . ASN B 1 64 ? 0.144 24.180 -28.412 1.00 9.76 63 ASN B N 1
ATOM 1977 C CA . ASN B 1 64 ? 1.375 23.352 -28.288 1.00 11.12 63 ASN B CA 1
ATOM 1978 C C . ASN B 1 64 ? 1.801 23.342 -26.820 1.00 11.35 63 ASN B C 1
ATOM 1979 O O . ASN B 1 64 ? 2.909 23.821 -26.469 1.00 9.74 63 ASN B O 1
ATOM 1984 N N . PRO B 1 65 ? 0.930 22.806 -25.944 1.00 10.45 64 PRO B N 1
ATOM 1985 C CA . PRO B 1 65 ? 1.172 22.972 -24.493 1.00 6.91 64 PRO B CA 1
ATOM 1986 C C . PRO B 1 65 ? 2.417 22.270 -23.959 1.00 10.26 64 PRO B C 1
ATOM 1987 O O . PRO B 1 65 ? 3.007 22.758 -22.990 1.00 11.16 64 PRO B O 1
ATOM 1991 N N . GLU B 1 66 ? 2.833 21.149 -24.555 1.00 11.02 65 GLU B N 1
ATOM 1992 C CA . GLU B 1 66 ? 4.051 20.502 -24.064 1.00 15.47 65 GLU B CA 1
ATOM 1993 C C . GLU B 1 66 ? 5.209 21.442 -24.156 1.00 14.11 65 GLU B C 1
ATOM 1994 O O . GLU B 1 66 ? 5.943 21.630 -23.182 1.00 15.88 65 GLU B O 1
ATOM 2000 N N . GLU B 1 67 ? 5.349 22.076 -25.311 1.00 12.33 66 GLU B N 1
ATOM 2001 C CA . GLU B 1 67 ? 6.434 23.011 -25.532 1.00 11.48 66 GLU B CA 1
ATOM 2002 C C . GLU B 1 67 ? 6.215 24.365 -24.834 1.00 10.97 66 GLU B C 1
ATOM 2003 O O . GLU B 1 67 ? 7.139 24.916 -24.249 1.00 14.27 66 GLU B O 1
ATOM 2009 N N . GLY B 1 68 ? 4.980 24.860 -24.815 1.00 11.52 67 GLY B N 1
ATOM 2010 C CA . GLY B 1 68 ? 4.683 26.133 -24.115 1.00 12.62 67 GLY B CA 1
ATOM 2011 C C . GLY B 1 68 ? 4.901 26.039 -22.609 1.00 9.97 67 GLY B C 1
ATOM 2012 O O . GLY B 1 68 ? 5.538 26.918 -22.004 1.00 10.80 67 GLY B O 1
ATOM 2013 N N . ILE B 1 69 ? 4.385 24.975 -21.994 1.00 9.56 68 ILE B N 1
ATOM 2014 C CA . ILE B 1 69 ? 4.564 24.780 -20.550 1.00 10.62 68 ILE B CA 1
ATOM 2015 C C . ILE B 1 69 ? 6.042 24.632 -20.160 1.00 11.46 68 ILE B C 1
ATOM 2016 O O . ILE B 1 69 ? 6.503 25.285 -19.194 1.00 12.00 68 ILE B O 1
ATOM 2021 N N . SER B 1 70 ? 6.782 23.797 -20.901 1.00 11.23 69 SER B N 1
ATOM 2022 C CA . SER B 1 70 ? 8.230 23.609 -20.703 1.00 10.24 69 SER B CA 1
ATOM 2023 C C . SER B 1 70 ? 8.998 24.917 -20.811 1.00 9.92 69 SER B C 1
ATOM 2024 O O . SER B 1 70 ? 9.847 25.203 -19.966 1.00 11.02 69 SER B O 1
ATOM 2027 N N . ALA B 1 71 ? 8.678 25.720 -21.831 1.00 9.56 70 ALA B N 1
ATOM 2028 C CA . ALA B 1 71 ? 9.352 27.002 -22.036 1.00 9.24 70 ALA B CA 1
ATOM 2029 C C . ALA B 1 71 ? 9.084 27.959 -20.889 1.00 8.80 70 ALA B C 1
ATOM 2030 O O . ALA B 1 71 ? 9.976 28.663 -20.436 1.00 12.02 70 ALA B O 1
ATOM 2032 N N . ALA B 1 72 ? 7.850 27.953 -20.385 1.00 9.66 71 ALA B N 1
ATOM 2033 C CA . ALA B 1 72 ? 7.541 28.794 -19.236 1.00 10.88 71 ALA B CA 1
ATOM 2034 C C . ALA B 1 72 ? 8.329 28.372 -18.009 1.00 12.57 71 ALA B C 1
ATOM 2035 O O . ALA B 1 72 ? 8.817 29.208 -17.251 1.00 10.74 71 ALA B O 1
ATOM 2037 N N . GLU B 1 73 ? 8.494 27.068 -17.843 1.00 9.79 72 GLU B N 1
ATOM 2038 C CA . GLU B 1 73 ? 9.241 26.551 -16.708 1.00 9.56 72 GLU B CA 1
ATOM 2039 C C . GLU B 1 73 ? 10.728 26.902 -16.799 1.00 12.76 72 GLU B C 1
ATOM 2040 O O . GLU B 1 73 ? 11.329 27.304 -15.817 1.00 11.43 72 GLU B O 1
ATOM 2046 N N . ASP B 1 74 ? 11.282 26.786 -17.988 1.00 11.55 73 ASP B N 1
ATOM 2047 C CA . ASP B 1 74 ? 12.666 27.214 -18.236 1.00 10.19 73 ASP B CA 1
ATOM 2048 C C . ASP B 1 74 ? 12.848 28.705 -18.020 1.00 11.87 73 ASP B C 1
ATOM 2049 O O . ASP B 1 74 ? 13.865 29.129 -17.470 1.00 12.00 73 ASP B O 1
ATOM 2054 N N . ALA B 1 75 ? 11.836 29.498 -18.381 1.00 9.35 74 ALA B N 1
ATOM 2055 C CA . ALA B 1 75 ? 11.896 30.940 -18.152 1.00 10.79 74 ALA B CA 1
ATOM 2056 C C . ALA B 1 75 ? 11.900 31.244 -16.634 1.00 15.49 74 ALA B C 1
ATOM 2057 O O . ALA B 1 75 ? 12.636 32.130 -16.178 1.00 12.61 74 ALA B O 1
ATOM 2059 N N . ILE B 1 76 ? 11.054 30.552 -15.854 1.00 10.84 75 ILE B N 1
ATOM 2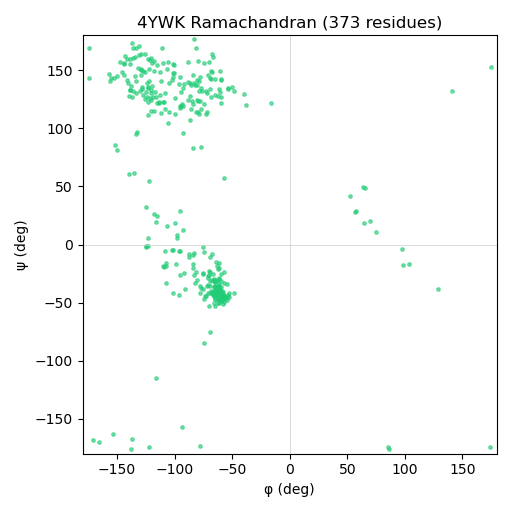060 C CA . ILE B 1 76 ? 11.055 30.715 -14.407 1.00 10.77 75 ILE B CA 1
ATOM 2061 C C . ILE B 1 76 ? 12.464 30.496 -13.832 1.00 12.12 75 ILE B C 1
ATOM 2062 O O . ILE B 1 76 ? 12.914 31.275 -12.981 1.00 12.29 75 ILE B O 1
ATOM 2067 N N . GLN B 1 77 ? 13.157 29.461 -14.307 1.00 9.53 76 GLN B N 1
ATOM 2068 C CA . GLN B 1 77 ? 14.521 29.182 -13.841 1.00 12.98 76 GLN B CA 1
ATOM 2069 C C . GLN B 1 77 ? 15.503 30.270 -14.212 1.00 13.75 76 GLN B C 1
ATOM 2070 O O . GLN B 1 77 ? 16.404 30.581 -13.425 1.00 15.96 76 GLN B O 1
ATOM 2076 N N . ILE B 1 78 ? 15.311 30.867 -15.385 1.00 13.05 77 ILE B N 1
ATOM 2077 C CA . ILE B 1 78 ? 16.190 31.954 -15.839 1.00 15.52 77 ILE B CA 1
ATOM 2078 C C . ILE B 1 78 ? 16.016 33.186 -14.949 1.00 19.60 77 ILE B C 1
ATOM 2079 O O . ILE B 1 78 ? 16.985 33.847 -14.536 1.00 19.21 77 ILE B O 1
ATOM 2084 N N . VAL B 1 79 ? 14.769 33.500 -14.645 1.00 13.66 78 VAL B N 1
ATOM 2085 C CA . VAL B 1 79 ? 14.481 34.652 -13.784 1.00 16.28 78 VAL B CA 1
ATOM 2086 C C . VAL B 1 79 ? 15.007 34.411 -12.383 1.00 17.76 78 VAL B C 1
ATOM 2087 O O . VAL B 1 79 ? 15.628 35.294 -11.798 1.00 15.82 78 VAL B O 1
ATOM 2091 N N . LEU B 1 80 ? 14.784 33.214 -11.850 1.00 13.67 79 LEU B N 1
ATOM 2092 C CA . LEU B 1 80 ? 15.314 32.850 -10.533 1.00 13.92 79 LEU B CA 1
ATOM 2093 C C . LEU B 1 80 ? 16.823 33.059 -10.449 1.00 20.69 79 LEU B C 1
ATOM 2094 O O . LEU B 1 80 ? 17.327 33.689 -9.502 1.00 19.23 79 LEU B O 1
ATOM 2099 N N . ARG B 1 81 ? 17.531 32.574 -11.456 1.00 13.36 80 ARG B N 1
ATOM 2100 C CA . ARG B 1 81 ? 18.999 32.677 -11.470 1.00 12.79 80 ARG B CA 1
ATOM 2101 C C . ARG B 1 81 ? 19.457 34.104 -11.681 1.00 18.82 80 ARG B C 1
ATOM 2102 O O . ARG B 1 81 ? 20.300 34.610 -10.921 1.00 26.77 80 ARG B O 1
ATOM 2110 N N . GLU B 1 82 ? 18.950 34.742 -12.725 1.00 13.75 81 GLU B N 1
ATOM 2111 C CA . GLU B 1 82 ? 19.460 36.058 -13.114 1.00 14.03 81 GLU B CA 1
ATOM 2112 C C . GLU B 1 82 ? 18.984 37.210 -12.266 1.00 19.56 81 GLU B C 1
ATOM 2113 O O . GLU B 1 82 ? 19.740 38.155 -12.046 1.00 22.69 81 GLU B O 1
ATOM 2119 N N . ASP B 1 83 ? 17.729 37.178 -11.834 1.00 16.43 82 ASP B N 1
ATOM 2120 C CA . ASP B 1 83 ? 17.191 38.305 -11.091 1.00 20.04 82 ASP B CA 1
ATOM 2121 C C . ASP B 1 83 ? 17.307 38.081 -9.585 1.00 17.92 82 ASP B C 1
ATOM 2122 O O . ASP B 1 83 ? 17.400 39.044 -8.819 1.00 24.14 82 ASP B O 1
ATOM 2127 N N . PHE B 1 84 ? 17.331 36.819 -9.155 1.00 17.47 83 PHE B N 1
ATOM 2128 C CA . PHE B 1 84 ? 17.310 36.497 -7.719 1.00 18.48 83 PHE B CA 1
ATOM 2129 C C . PHE B 1 84 ? 18.448 35.665 -7.176 1.00 24.46 83 PHE B C 1
ATOM 2130 O O . PHE B 1 84 ? 18.434 35.282 -5.998 1.00 23.27 83 PHE B O 1
ATOM 2138 N N . GLN B 1 85 ? 19.440 35.389 -8.019 1.00 21.86 84 GLN B N 1
ATOM 2139 C CA . GLN B 1 85 ? 20.633 34.641 -7.604 1.00 25.34 84 GLN B CA 1
ATOM 2140 C C . GLN B 1 85 ? 20.349 33.252 -6.992 1.00 33.05 84 GLN B C 1
ATOM 2141 O O . GLN B 1 85 ? 21.130 32.745 -6.177 1.00 31.51 84 GLN B O 1
ATOM 2147 N N . ARG B 1 86 ? 19.242 32.619 -7.389 1.00 19.79 85 ARG B N 1
ATOM 2148 C CA . ARG B 1 86 ? 18.919 31.318 -6.859 1.00 15.78 85 ARG B CA 1
ATOM 2149 C C . ARG B 1 86 ? 18.864 30.290 -7.964 1.00 22.01 85 ARG B C 1
ATOM 2150 O O . ARG B 1 86 ? 18.134 30.469 -8.946 1.00 23.16 85 ARG B O 1
ATOM 2158 N N . GLU B 1 87 ? 19.613 29.214 -7.761 1.00 20.43 86 GLU B N 1
ATOM 2159 C CA . GLU B 1 87 ? 19.722 28.126 -8.726 1.00 16.34 86 GLU B CA 1
ATOM 2160 C C . GLU B 1 87 ? 19.328 26.774 -8.142 1.00 14.25 86 GLU B C 1
ATOM 2161 O O . GLU B 1 87 ? 19.337 25.762 -8.856 1.00 18.18 86 GLU B O 1
ATOM 2167 N N . ASP B 1 88 ? 18.962 26.730 -6.859 1.00 17.65 87 ASP B N 1
ATOM 2168 C CA . ASP B 1 88 ? 18.673 25.452 -6.208 1.00 18.26 87 ASP B CA 1
ATOM 2169 C C . ASP B 1 88 ? 17.238 25.295 -5.705 1.00 16.52 87 ASP B C 1
ATOM 2170 O O . ASP B 1 88 ? 16.968 24.507 -4.800 1.00 20.56 87 ASP B O 1
ATOM 2175 N N . VAL B 1 89 ? 16.313 26.002 -6.344 1.00 15.24 88 VAL B N 1
ATOM 2176 C CA . VAL B 1 89 ? 14.899 25.865 -5.989 1.00 21.66 88 VAL B CA 1
ATOM 2177 C C . VAL B 1 89 ? 14.346 24.490 -6.422 1.00 22.02 88 VAL B C 1
ATOM 2178 O O . VAL B 1 89 ? 13.416 23.966 -5.805 1.00 20.92 88 VAL B O 1
ATOM 2182 N N . GLY B 1 90 ? 14.948 23.894 -7.454 1.00 20.20 89 GLY B N 1
ATOM 2183 C CA . GLY B 1 90 ? 14.450 22.655 -8.017 1.00 19.35 89 GLY B CA 1
ATOM 2184 C C . GLY B 1 90 ? 13.370 22.948 -9.064 1.00 11.57 89 GLY B C 1
ATOM 2185 O O . GLY B 1 90 ? 13.125 24.102 -9.382 1.00 13.79 89 GLY B O 1
ATOM 2186 N N . LYS B 1 91 ? 12.772 21.885 -9.598 1.00 13.83 90 LYS B N 1
ATOM 2187 C CA . LYS B 1 91 ? 11.786 22.020 -10.688 1.00 9.39 90 LYS B CA 1
ATOM 2188 C C . LYS B 1 91 ? 10.547 22.767 -10.196 1.00 11.76 90 LYS B C 1
ATOM 2189 O O . LYS B 1 91 ? 10.006 22.432 -9.140 1.00 16.25 90 LYS B O 1
ATOM 2195 N N . ILE B 1 92 ? 10.166 23.796 -10.942 1.00 10.36 91 ILE B N 1
ATOM 2196 C CA . ILE B 1 92 ? 8.954 24.577 -10.659 1.00 11.32 91 ILE B CA 1
ATOM 2197 C C . ILE B 1 92 ? 7.993 24.416 -11.841 1.00 11.63 91 ILE B C 1
ATOM 2198 O O . ILE B 1 92 ? 8.407 24.538 -12.993 1.00 11.81 91 ILE B O 1
ATOM 2203 N N . HIS B 1 93 ? 6.727 24.108 -11.553 1.00 10.46 92 HIS B N 1
ATOM 2204 C CA . HIS B 1 93 ? 5.738 23.832 -12.602 1.00 10.46 92 HIS B CA 1
ATOM 2205 C C . HIS B 1 93 ? 5.000 25.094 -12.987 1.00 11.40 92 HIS B C 1
ATOM 2206 O O . HIS B 1 93 ? 4.643 25.890 -12.127 1.00 12.71 92 HIS B O 1
ATOM 2213 N N . ALA B 1 94 ? 4.779 25.307 -14.274 1.00 8.99 93 ALA B N 1
ATOM 2214 C CA . ALA B 1 94 ? 4.010 26.455 -14.740 1.00 9.33 93 ALA B CA 1
ATOM 2215 C C . ALA B 1 94 ? 2.575 26.001 -14.947 1.00 8.30 93 ALA B C 1
ATOM 2216 O O . ALA B 1 94 ? 2.345 25.050 -15.694 1.00 9.71 93 ALA B O 1
ATOM 2218 N N . ARG B 1 95 ? 1.639 26.605 -14.214 1.00 8.59 94 ARG B N 1
ATOM 2219 C CA . ARG B 1 95 ? 0.248 26.132 -14.195 1.00 7.86 94 ARG B CA 1
ATOM 2220 C C . ARG B 1 95 ? -0.668 27.233 -14.667 1.00 10.75 94 ARG B C 1
ATOM 2221 O O . ARG B 1 95 ? -0.795 28.260 -14.001 1.00 14.16 94 ARG B O 1
ATOM 2229 N N . PHE B 1 96 ? -1.312 27.015 -15.795 1.00 8.01 95 PHE B N 1
ATOM 2230 C CA . PHE B 1 96 ? -2.113 28.049 -16.432 1.00 8.57 95 PHE B CA 1
ATOM 2231 C C . PHE B 1 96 ? -3.576 27.936 -16.076 1.00 11.14 95 PHE B C 1
ATOM 2232 O O . PHE B 1 96 ? -4.143 26.837 -16.033 1.00 8.55 95 PHE B O 1
ATOM 2240 N N . TYR B 1 97 ? -4.186 29.080 -15.811 1.00 8.42 96 TYR B N 1
ATOM 2241 C CA . TYR B 1 97 ? -5.623 29.108 -15.537 1.00 7.91 96 TYR B CA 1
ATOM 2242 C C . TYR B 1 97 ? -6.286 30.256 -16.280 1.00 10.67 96 TYR B C 1
ATOM 2243 O O . TYR B 1 97 ? -5.604 31.086 -16.899 1.00 9.69 96 TYR B O 1
ATOM 2252 N N . ASN B 1 98 ? -7.622 30.259 -16.296 1.00 11.86 97 ASN B N 1
ATOM 2253 C CA . ASN B 1 98 ? -8.402 31.335 -16.926 1.00 9.94 97 ASN B CA 1
ATOM 2254 C C . ASN B 1 98 ? -8.185 31.373 -18.449 1.00 9.62 97 ASN B C 1
ATOM 2255 O O . ASN B 1 98 ? -7.906 32.420 -19.044 1.00 11.48 97 ASN B O 1
ATOM 2260 N N . LEU B 1 99 ? -8.296 30.203 -19.066 1.00 10.76 98 LEU B N 1
ATOM 2261 C CA . LEU B 1 99 ? -8.278 30.064 -20.526 1.00 10.48 98 LEU B CA 1
ATOM 2262 C C . LEU B 1 99 ? -9.516 30.692 -21.198 1.00 10.91 98 LEU B C 1
ATOM 2263 O O . LEU B 1 99 ? -10.508 30.969 -20.535 1.00 14.59 98 LEU B O 1
ATOM 2268 N N . PRO B 1 100 ? -9.437 30.920 -22.518 1.00 13.53 99 PRO B N 1
ATOM 2269 C CA . PRO B 1 100 ? -10.495 31.709 -23.147 1.00 20.12 99 PRO B CA 1
ATOM 2270 C C . PRO B 1 100 ? -11.821 30.953 -23.350 1.00 21.33 99 PRO B C 1
ATOM 2271 O O . PRO B 1 100 ? -12.878 31.586 -23.407 1.00 23.68 99 PRO B O 1
ATOM 2275 N N . GLU B 1 101 ? -11.782 29.620 -23.430 1.00 13.93 100 GLU B N 1
ATOM 2276 C CA . GLU B 1 101 ? -13.000 28.836 -23.557 1.00 14.11 100 GLU B CA 1
ATOM 2277 C C . GLU B 1 101 ? -13.074 27.824 -22.433 1.00 16.91 100 GLU B C 1
ATOM 2278 O O . GLU B 1 101 ? -12.069 27.203 -22.093 1.00 14.25 100 GLU B O 1
ATOM 2284 N N . THR B 1 102 ? -14.275 27.664 -21.887 1.00 15.32 101 THR B N 1
ATOM 2285 C CA . THR B 1 102 ? -14.588 26.602 -20.921 1.00 13.49 101 THR B CA 1
ATOM 2286 C C . THR B 1 102 ? -15.470 25.538 -21.540 1.00 16.69 101 THR B C 1
ATOM 2287 O O . THR B 1 102 ? -16.500 25.823 -22.163 1.00 17.06 101 THR B O 1
ATOM 2291 N N . LEU B 1 103 ? -15.053 24.295 -21.368 1.00 11.27 102 LEU B N 1
ATOM 2292 C CA . LEU B 1 103 ? -15.812 23.164 -21.853 1.00 11.49 102 LEU B CA 1
ATOM 2293 C C . LEU B 1 103 ? -16.504 22.478 -20.688 1.00 17.34 102 LEU B C 1
ATOM 2294 O O . LEU B 1 103 ? -15.938 22.304 -19.610 1.00 15.92 102 LEU B O 1
ATOM 2299 N N . MET B 1 104 ? -17.741 22.075 -20.911 1.00 14.01 103 MET B N 1
ATOM 2300 C CA . MET B 1 104 ? -18.336 21.051 -20.055 1.00 15.06 103 MET B CA 1
ATOM 2301 C C . MET B 1 104 ? -17.726 19.707 -20.434 1.00 16.12 103 MET B C 1
ATOM 2302 O O . MET B 1 104 ? -17.240 19.518 -21.570 1.00 16.38 103 MET B O 1
ATOM 2307 N N . VAL B 1 105 ? -17.748 18.756 -19.492 1.00 15.29 104 VAL B N 1
ATOM 2308 C CA . VAL B 1 105 ? -17.166 17.460 -19.774 1.00 12.64 104 VAL B CA 1
ATOM 2309 C C . VAL B 1 105 ? -17.724 16.870 -21.063 1.00 18.75 104 VAL B C 1
ATOM 2310 O O . VAL B 1 105 ? -16.987 16.382 -21.929 1.00 16.47 104 VAL B O 1
ATOM 2314 N N . LYS B 1 106 ? -19.044 16.959 -21.188 1.00 17.80 105 LYS B N 1
ATOM 2315 C CA . LYS B 1 106 ? -19.728 16.418 -22.358 1.00 20.99 105 LYS B CA 1
ATOM 2316 C C . LYS B 1 106 ? -19.348 17.109 -23.678 1.00 22.25 105 LYS B C 1
ATOM 2317 O O . LYS B 1 106 ? -19.624 16.552 -24.739 1.00 27.00 105 LYS B O 1
ATOM 2323 N N . ASP B 1 107 ? -18.706 18.285 -23.601 1.00 19.61 106 ASP B N 1
ATOM 2324 C CA . ASP B 1 107 ? -18.296 19.097 -24.773 1.00 21.73 106 ASP B CA 1
ATOM 2325 C C . ASP B 1 107 ? -16.914 18.688 -25.305 1.00 23.78 106 ASP B C 1
ATOM 2326 O O . ASP B 1 107 ? -16.476 19.160 -26.359 1.00 19.30 106 ASP B O 1
ATOM 2331 N N . ILE B 1 108 ? -16.195 17.859 -24.547 1.00 15.29 107 ILE B N 1
ATOM 2332 C CA . ILE B 1 108 ? -14.836 17.501 -24.923 1.00 17.09 107 ILE B CA 1
ATOM 2333 C C . ILE B 1 108 ? -14.894 16.579 -26.132 1.00 22.22 107 ILE B C 1
ATOM 2334 O O . ILE B 1 108 ? -15.640 15.595 -26.146 1.00 27.17 107 ILE B O 1
ATOM 2339 N N . GLY B 1 109 ? -14.109 16.906 -27.143 1.00 17.40 108 GLY B N 1
ATOM 2340 C CA . GLY B 1 109 ? -14.107 16.143 -28.385 1.00 20.11 108 GLY B CA 1
ATOM 2341 C C . GLY B 1 109 ? -12.731 15.896 -28.957 1.00 31.51 108 GLY B C 1
ATOM 2342 O O . GLY B 1 109 ? -11.713 16.270 -28.366 1.00 19.79 108 GLY B O 1
ATOM 2343 N N . ALA B 1 110 ? -12.695 15.269 -30.128 1.00 21.24 109 ALA B N 1
ATOM 2344 C CA . ALA B 1 110 ? -11.429 14.930 -30.777 1.00 24.07 109 ALA B CA 1
ATOM 2345 C C . ALA B 1 110 ? -10.583 16.157 -31.117 1.00 19.38 109 ALA B C 1
ATOM 2346 O O . ALA B 1 110 ? -9.345 16.082 -31.143 1.00 21.57 109 ALA B O 1
ATOM 2348 N N . GLU B 1 111 ? -11.244 17.293 -31.374 1.00 22.55 110 GLU B N 1
ATOM 2349 C CA . GLU B 1 111 ? -10.532 18.489 -31.801 1.00 18.76 110 GLU B CA 1
ATOM 2350 C C . GLU B 1 111 ? -9.688 19.044 -30.668 1.00 16.54 110 GLU B C 1
ATOM 2351 O O . GLU B 1 111 ? -8.851 19.907 -30.869 1.00 19.95 110 GLU B O 1
ATOM 2357 N N . HIS B 1 112 ? -9.905 18.505 -29.477 1.00 13.92 111 HIS B N 1
ATOM 2358 C CA . HIS B 1 112 ? -9.200 18.985 -28.287 1.00 15.40 111 HIS B CA 1
ATOM 2359 C C . HIS B 1 112 ? -7.965 18.176 -27.940 1.00 14.77 111 HIS B C 1
ATOM 2360 O O . HIS B 1 112 ? -7.218 18.548 -27.041 1.00 12.13 111 HIS B O 1
ATOM 2367 N N . ILE B 1 113 ? -7.735 17.078 -28.659 1.00 13.43 112 ILE B N 1
ATOM 2368 C CA . ILE B 1 113 ? -6.647 16.180 -28.309 1.00 10.64 112 ILE B CA 1
ATOM 2369 C C . ILE B 1 113 ? -5.279 16.879 -28.371 1.00 10.78 112 ILE B C 1
ATOM 2370 O O . ILE B 1 113 ? -4.956 17.569 -29.352 1.00 11.81 112 ILE B O 1
ATOM 2375 N N . ASN B 1 114 ? -4.492 16.708 -27.304 1.00 9.56 113 ASN B N 1
ATOM 2376 C CA . ASN B 1 114 ? -3.163 17.278 -27.178 1.00 9.58 113 ASN B CA 1
ATOM 2377 C C . ASN B 1 114 ? -3.129 18.794 -27.146 1.00 11.76 113 ASN B C 1
ATOM 2378 O O . ASN B 1 114 ? -2.078 19.396 -27.348 1.00 14.42 113 ASN B O 1
ATOM 2383 N N . LYS B 1 115 ? -4.283 19.383 -26.856 1.00 10.11 114 LYS B N 1
ATOM 2384 C CA . LYS B 1 115 ? -4.387 20.837 -26.585 1.00 11.75 114 LYS B CA 1
ATOM 2385 C C . LYS B 1 115 ? -4.579 21.082 -25.107 1.00 8.64 114 LYS B C 1
ATOM 2386 O O . LYS B 1 115 ? -5.043 20.202 -24.375 1.00 8.42 114 LYS B O 1
ATOM 2392 N N . LEU B 1 116 ? -4.214 22.286 -24.651 1.00 9.12 115 LEU B N 1
ATOM 2393 C CA . LEU B 1 116 ? -4.604 22.749 -23.311 1.00 8.91 115 LEU B CA 1
ATOM 2394 C C . LEU B 1 116 ? -6.042 23.207 -23.271 1.00 9.43 115 LEU B C 1
ATOM 2395 O O . LEU B 1 116 ? -6.426 24.150 -23.961 1.00 12.25 115 LEU B O 1
ATOM 2400 N N . ILE B 1 117 ? -6.836 22.498 -22.486 1.00 8.03 116 ILE B N 1
ATOM 2401 C CA . ILE B 1 117 ? -8.281 22.763 -22.391 1.00 6.31 116 ILE B CA 1
ATOM 2402 C C . ILE B 1 117 ? -8.658 23.081 -20.950 1.00 9.92 116 ILE B C 1
ATOM 2403 O O . ILE B 1 117 ? -7.905 22.747 -20.031 1.00 9.73 116 ILE B O 1
ATOM 2408 N N . GLN B 1 118 ? -9.803 23.758 -20.774 1.00 9.84 117 GLN B N 1
ATOM 2409 C CA . GLN B 1 118 ? -10.298 24.173 -19.481 1.00 7.12 117 GLN B CA 1
ATOM 2410 C C . GLN B 1 118 ? -11.690 23.573 -19.327 1.00 11.74 117 GLN B C 1
ATOM 2411 O O . GLN B 1 118 ? -12.559 23.770 -20.189 1.00 11.68 117 GLN B O 1
ATOM 2417 N N . VAL B 1 119 ? -11.868 22.784 -18.266 1.00 8.88 118 VAL B N 1
ATOM 2418 C CA . VAL B 1 119 ? -13.066 21.956 -18.134 1.00 11.15 118 VAL B CA 1
ATOM 2419 C C . VAL B 1 119 ? -13.717 22.283 -16.798 1.00 10.93 118 VAL B C 1
ATOM 2420 O O . VAL B 1 119 ? -13.044 22.314 -15.769 1.00 10.18 118 VAL B O 1
ATOM 2424 N N . GLU B 1 120 ? -15.022 22.531 -16.829 1.00 9.92 119 GLU B N 1
ATOM 2425 C CA . GLU B 1 120 ? -15.789 22.665 -15.590 1.00 13.74 119 GLU B CA 1
ATOM 2426 C C . GLU B 1 120 ? -16.429 21.346 -15.226 1.00 12.52 119 GLU B C 1
ATOM 2427 O O . GLU B 1 120 ? -16.840 20.586 -16.092 1.00 14.70 119 GLU B O 1
ATOM 2433 N N . GLY B 1 121 ? -16.493 21.067 -13.930 1.00 9.66 120 GLY B N 1
ATOM 2434 C CA . GLY B 1 121 ? -17.125 19.845 -13.489 1.00 8.25 120 GLY B CA 1
ATOM 2435 C C . GLY B 1 121 ? -17.290 19.838 -11.978 1.00 9.77 120 GLY B C 1
ATOM 2436 O O . GLY B 1 121 ? -17.137 20.853 -11.293 1.00 9.99 120 GLY B O 1
ATOM 2437 N N . ILE B 1 122 ? -17.638 18.660 -11.473 1.00 10.32 121 ILE B N 1
ATOM 2438 C CA . ILE B 1 122 ? -17.738 18.397 -10.042 1.00 10.80 121 ILE B CA 1
ATOM 2439 C C . ILE B 1 122 ? -16.893 17.145 -9.821 1.00 10.22 121 ILE B C 1
ATOM 2440 O O . ILE B 1 122 ? -16.921 16.191 -10.636 1.00 10.32 121 ILE B O 1
ATOM 2445 N N . VAL B 1 123 ? -16.091 17.182 -8.768 1.00 11.58 122 VAL B N 1
ATOM 2446 C CA . VAL B 1 123 ? -15.184 16.083 -8.459 1.00 9.49 122 VAL B CA 1
ATOM 2447 C C . VAL B 1 123 ? -16.000 14.968 -7.824 1.00 12.18 122 VAL B C 1
ATOM 2448 O O . VAL B 1 123 ? -16.702 15.205 -6.825 1.00 13.27 122 VAL B O 1
ATOM 2452 N N . THR B 1 124 ? -15.941 13.767 -8.409 1.00 9.72 123 THR B N 1
ATOM 2453 C CA . THR B 1 124 ? -16.639 12.612 -7.805 1.00 8.67 123 THR B CA 1
ATOM 2454 C C . THR B 1 124 ? -15.687 11.610 -7.162 1.00 12.41 123 THR B C 1
ATOM 2455 O O . THR B 1 124 ? -16.121 10.790 -6.332 1.00 13.66 123 THR B O 1
ATOM 2459 N N . ARG B 1 125 ? -14.421 11.666 -7.532 1.00 10.73 124 ARG B N 1
ATOM 2460 C CA . ARG B 1 125 ? -13.369 10.842 -6.900 1.00 10.95 124 ARG B CA 1
ATOM 2461 C C . ARG B 1 125 ? -12.064 11.623 -6.809 1.00 12.36 124 ARG B C 1
ATOM 2462 O O . ARG B 1 125 ? -11.734 12.406 -7.703 1.00 11.09 124 ARG B O 1
ATOM 2470 N N . VAL B 1 126 ? -11.307 11.386 -5.741 1.00 8.86 125 VAL B N 1
ATOM 2471 C CA . VAL B 1 126 ? -9.921 11.880 -5.651 1.00 8.72 125 VAL B CA 1
ATOM 2472 C C . VAL B 1 126 ? -9.126 10.750 -5.079 1.00 12.51 125 VAL B C 1
ATOM 2473 O O . VAL B 1 126 ? -9.498 10.186 -4.040 1.00 11.43 125 VAL B O 1
ATOM 2477 N N . GLY B 1 127 ? -8.067 10.402 -5.782 1.00 9.41 126 GLY B N 1
ATOM 2478 C CA . GLY B 1 127 ? -7.171 9.352 -5.313 1.00 10.69 126 GLY B CA 1
ATOM 2479 C C . GLY B 1 127 ? -5.723 9.717 -5.345 1.00 10.35 126 GLY B C 1
ATOM 2480 O O . GLY B 1 127 ? -5.329 10.706 -5.971 1.00 11.83 126 GLY B O 1
ATOM 2481 N N . GLU B 1 128 ? -4.931 8.947 -4.615 1.00 10.12 127 GLU B N 1
ATOM 2482 C CA . GLU B 1 128 ? -3.483 9.170 -4.493 1.00 11.32 127 GLU B CA 1
ATOM 2483 C C . GLU B 1 128 ? -2.789 7.839 -4.690 1.00 15.00 127 GLU B C 1
ATOM 2484 O O . GLU B 1 128 ? -3.180 6.814 -4.099 1.00 12.74 127 GLU B O 1
ATOM 2490 N N . ILE B 1 129 ? -1.789 7.848 -5.572 1.00 16.64 128 ILE B N 1
ATOM 2491 C CA . ILE B 1 129 ? -0.834 6.757 -5.718 1.00 12.52 128 ILE B CA 1
ATOM 2492 C C . ILE B 1 129 ? 0.479 7.508 -5.749 1.00 19.88 128 ILE B C 1
ATOM 2493 O O . ILE B 1 129 ? 0.856 8.076 -6.768 1.00 17.59 128 ILE B O 1
ATOM 2498 N N . LYS B 1 130 ? 1.128 7.593 -4.596 1.00 20.81 129 LYS B N 1
ATOM 2499 C CA . LYS B 1 130 ? 2.327 8.411 -4.451 1.00 25.23 129 LYS B CA 1
ATOM 2500 C C . LYS B 1 130 ? 3.288 8.105 -5.602 1.00 15.88 129 LYS B C 1
ATOM 2501 O O . LYS B 1 130 ? 3.542 6.939 -5.914 1.00 21.85 129 LYS B O 1
ATOM 2507 N N . PRO B 1 131 ? 3.818 9.163 -6.247 1.00 17.09 130 PRO B N 1
ATOM 2508 C CA . PRO B 1 131 ? 3.751 10.589 -5.918 1.00 19.01 130 PRO B CA 1
ATOM 2509 C C . PRO B 1 131 ? 2.714 11.391 -6.713 1.00 17.56 130 PRO B C 1
ATOM 2510 O O . PRO B 1 131 ? 2.829 12.632 -6.778 1.00 20.72 130 PRO B O 1
ATOM 2514 N N . PHE B 1 132 ? 1.738 10.707 -7.332 1.00 16.78 182 PHE B N 1
ATOM 2515 C CA . PHE B 1 132 ? 0.709 11.394 -8.130 1.00 15.39 182 PHE B CA 1
ATOM 2516 C C . PHE B 1 132 ? -0.680 11.358 -7.522 1.00 11.90 182 PHE B C 1
ATOM 2517 O O . PHE B 1 132 ? -0.954 10.639 -6.561 1.00 12.56 182 PHE B O 1
ATOM 2525 N N . GLN B 1 133 ? -1.554 12.150 -8.107 1.00 14.02 183 GLN B N 1
ATOM 2526 C CA . GLN B 1 133 ? -2.927 12.240 -7.692 1.00 12.00 183 GLN B CA 1
ATOM 2527 C C . GLN B 1 133 ? -3.837 12.034 -8.889 1.00 13.94 183 GLN B C 1
ATOM 2528 O O . GLN B 1 133 ? -3.478 12.351 -10.025 1.00 12.68 183 GLN B O 1
ATOM 2534 N N . SER B 1 134 ? -5.014 11.483 -8.639 1.00 12.17 184 SER B N 1
ATOM 2535 C CA . SER B 1 134 ? -6.042 11.275 -9.660 1.00 9.84 184 SER B CA 1
ATOM 2536 C C . SER B 1 134 ? -7.345 11.979 -9.269 1.00 15.07 184 SER B C 1
ATOM 2537 O O . SER B 1 134 ? -7.639 12.150 -8.080 1.00 12.28 184 SER B O 1
ATOM 2540 N N . PHE B 1 135 ? -8.113 12.394 -10.270 1.00 10.55 185 PHE B N 1
ATOM 2541 C CA . PHE B 1 135 ? -9.435 13.011 -10.064 1.00 9.76 185 PHE B CA 1
ATOM 2542 C C . PHE B 1 135 ? -10.413 12.398 -11.036 1.00 13.24 185 PHE B C 1
ATOM 2543 O O . PHE B 1 135 ? -10.024 12.073 -12.150 1.00 17.55 185 PHE B O 1
ATOM 2551 N N . ARG B 1 136 ? -11.673 12.234 -10.636 1.00 9.35 186 ARG B N 1
ATOM 2552 C CA . ARG B 1 136 ? -12.727 12.010 -11.620 1.00 7.96 186 ARG B CA 1
ATOM 2553 C C . ARG B 1 136 ? -13.592 13.249 -11.645 1.00 9.85 186 ARG B C 1
ATOM 2554 O O . ARG B 1 136 ? -14.091 13.668 -10.595 1.00 12.48 186 ARG B O 1
ATOM 2562 N N . ILE B 1 137 ? -13.711 13.851 -12.838 1.00 9.27 187 ILE B N 1
ATOM 2563 C CA . ILE B 1 137 ? -14.359 15.128 -13.046 1.00 10.28 187 ILE B CA 1
ATOM 2564 C C . ILE B 1 137 ? -15.640 14.860 -13.849 1.00 10.94 187 ILE B C 1
ATOM 2565 O O . ILE B 1 137 ? -15.565 14.455 -14.997 1.00 11.39 187 ILE B O 1
ATOM 2570 N N . GLN B 1 138 ? -16.801 15.068 -13.252 1.00 8.87 188 GLN B N 1
ATOM 2571 C CA . GLN B 1 138 ? -18.085 14.805 -13.942 1.00 10.45 188 GLN B CA 1
ATOM 2572 C C . GLN B 1 138 ? -18.810 16.118 -14.244 1.00 9.89 188 GLN B C 1
ATOM 2573 O O . GLN B 1 138 ? -18.628 17.113 -13.529 1.00 9.82 188 GLN B O 1
ATOM 2579 N N . ASP B 1 139 ? -19.693 16.137 -15.241 1.00 9.69 189 ASP B N 1
ATOM 2580 C CA . ASP B 1 139 ? -20.486 17.320 -15.433 1.00 10.11 189 ASP B CA 1
ATOM 2581 C C . ASP B 1 139 ? -21.331 17.641 -14.220 1.00 12.90 189 ASP B C 1
ATOM 2582 O O . ASP B 1 139 ? -21.790 16.747 -13.500 1.00 12.69 189 ASP B O 1
ATOM 2587 N N . ARG B 1 140 ? -21.439 18.939 -13.968 1.00 12.17 190 ARG B N 1
ATOM 2588 C CA . ARG B 1 140 ? -22.128 19.439 -12.802 1.00 11.93 190 ARG B CA 1
ATOM 2589 C C . ARG B 1 140 ? -23.602 19.129 -12.988 1.00 13.71 190 ARG B C 1
ATOM 2590 O O . ARG B 1 140 ? -24.084 19.209 -14.113 1.00 14.97 190 ARG B O 1
ATOM 2598 N N . PRO B 1 141 ? -24.301 18.772 -11.902 1.00 13.41 191 PRO B N 1
ATOM 2599 C CA . PRO B 1 141 ? -25.724 18.392 -12.065 1.00 18.46 191 PRO B CA 1
ATOM 2600 C C . PRO B 1 141 ? -26.603 19.510 -12.660 1.00 19.97 191 PRO B C 1
ATOM 2601 O O . PRO B 1 141 ? -27.570 19.230 -13.394 1.00 19.64 191 PRO B O 1
ATOM 2605 N N . GLU B 1 142 ? -26.252 20.755 -12.374 1.00 14.15 192 GLU B N 1
ATOM 2606 C CA . GLU B 1 142 ? -27.017 21.938 -12.858 1.00 15.00 192 GLU B CA 1
ATOM 2607 C C . GLU B 1 142 ? -26.837 22.268 -14.341 1.00 25.57 192 GLU B C 1
ATOM 2608 O O . GLU B 1 142 ? -27.491 23.181 -14.863 1.00 28.28 192 GLU B O 1
ATOM 2614 N N . THR B 1 143 ? -25.936 21.563 -15.009 1.00 21.00 193 THR B N 1
ATOM 2615 C CA . THR B 1 143 ? -25.718 21.756 -16.441 1.00 19.99 193 THR B CA 1
ATOM 2616 C C . THR B 1 143 ? -26.514 20.757 -17.275 1.00 17.20 193 THR B C 1
ATOM 2617 O O . THR B 1 143 ? -26.529 20.828 -18.511 1.00 24.87 193 THR B O 1
ATOM 2621 N N . LEU B 1 144 ? -27.172 19.825 -16.600 1.00 20.10 194 LEU B N 1
ATOM 2622 C CA . LEU B 1 144 ? -27.837 18.722 -17.286 1.00 21.93 194 LEU B CA 1
ATOM 2623 C C . LEU B 1 144 ? -29.309 18.999 -17.564 1.00 19.25 194 LEU B C 1
ATOM 2624 O O . LEU B 1 144 ? -30.046 19.426 -16.675 1.00 19.03 194 LEU B O 1
ATOM 2629 N N . LYS B 1 145 ? -29.730 18.767 -18.805 1.00 20.30 195 LYS B N 1
ATOM 2630 C CA . LYS B 1 145 ? -31.162 18.804 -19.149 1.00 20.87 195 LYS B CA 1
ATOM 2631 C C . LYS B 1 145 ? -31.875 17.600 -18.519 1.00 25.61 195 LYS B C 1
ATOM 2632 O O . LYS B 1 145 ? -31.249 16.581 -18.204 1.00 22.59 195 LYS B O 1
ATOM 2638 N N . GLY B 1 146 ? -33.188 17.712 -18.325 1.00 28.23 196 GLY B N 1
ATOM 2639 C CA . GLY B 1 146 ? -33.971 16.606 -17.761 1.00 30.40 196 GLY B CA 1
ATOM 2640 C C . GLY B 1 146 ? -33.842 15.324 -18.566 1.00 31.00 196 GLY B C 1
ATOM 2641 O O . GLY B 1 146 ? -33.722 15.376 -19.789 1.00 36.08 196 GLY B O 1
ATOM 2642 N N . GLU B 1 148 ? -30.834 13.923 -19.120 1.00 25.09 198 GLU B N 1
ATOM 2643 C CA . GLU B 1 148 ? -29.468 13.806 -19.626 1.00 27.13 198 GLU B CA 1
ATOM 2644 C C . GLU B 1 148 ? -28.623 13.131 -18.546 1.00 33.75 198 GLU B C 1
ATOM 2645 O O . GLU B 1 148 ? -28.701 13.506 -17.376 1.00 31.04 198 GLU B O 1
ATOM 2651 N N . MET B 1 149 ? -27.843 12.122 -18.930 1.00 25.27 199 MET B N 1
ATOM 2652 C CA . MET B 1 149 ? -26.934 11.451 -17.999 1.00 27.65 199 MET B CA 1
ATOM 2653 C C . MET B 1 149 ? -25.596 12.197 -18.003 1.00 21.26 199 MET B C 1
ATOM 2654 O O . MET B 1 149 ? -25.152 12.625 -19.057 1.00 23.58 199 MET B O 1
ATOM 2656 N N . PRO B 1 150 ? -24.967 12.373 -16.821 1.00 22.50 200 PRO B N 1
ATOM 2657 C CA . PRO B 1 150 ? -23.673 13.077 -16.793 1.00 20.37 200 PRO B CA 1
ATOM 2658 C C . PRO B 1 150 ? -22.525 12.265 -17.411 1.00 18.11 200 PRO B C 1
ATOM 2659 O O . PRO B 1 150 ? -22.502 11.028 -17.303 1.00 26.75 200 PRO B O 1
ATOM 2663 N N . ARG B 1 151 ? -21.594 12.968 -18.058 1.00 13.91 201 ARG B N 1
ATOM 2664 C CA . ARG B 1 151 ? -20.361 12.395 -18.550 1.00 11.44 201 ARG B CA 1
ATOM 2665 C C . ARG B 1 151 ? -19.238 12.734 -17.583 1.00 15.59 201 ARG B C 1
ATOM 2666 O O . ARG B 1 151 ? -19.310 13.714 -16.849 1.00 14.35 201 ARG B O 1
ATOM 2668 N N . PHE B 1 152 ? -18.205 11.908 -17.574 1.00 11.27 202 PHE B N 1
ATOM 2669 C CA . PHE B 1 152 ? -17.022 12.208 -16.754 1.00 12.04 202 PHE B CA 1
ATOM 2670 C C . PHE B 1 152 ? -15.730 11.953 -17.505 1.00 11.72 202 PHE B C 1
ATOM 2671 O O . PHE B 1 152 ? -15.679 11.243 -18.510 1.00 12.78 202 PHE B O 1
ATOM 2679 N N . ILE B 1 153 ? -14.669 12.573 -17.005 1.00 12.22 203 ILE B N 1
ATOM 2680 C CA . ILE B 1 153 ? -13.331 12.357 -17.502 1.00 11.57 203 ILE B CA 1
ATOM 2681 C C . ILE B 1 153 ? -12.379 12.253 -16.324 1.00 11.54 203 ILE B C 1
ATOM 2682 O O . ILE B 1 153 ? -12.496 12.980 -15.328 1.00 11.28 203 ILE B O 1
ATOM 2687 N N . ASP B 1 154 ? -11.471 11.288 -16.394 1.00 11.46 204 ASP B N 1
ATOM 2688 C CA . ASP B 1 154 ? -10.455 11.153 -15.381 1.00 10.86 204 ASP B CA 1
ATOM 2689 C C . ASP B 1 154 ? -9.269 12.054 -15.655 1.00 12.78 204 ASP B C 1
ATOM 2690 O O . ASP B 1 154 ? -8.976 12.388 -16.800 1.00 11.31 204 ASP B O 1
ATOM 2695 N N . GLY B 1 155 ? -8.672 12.545 -14.582 1.00 11.94 205 GLY B N 1
ATOM 2696 C CA . GLY B 1 155 ? -7.501 13.419 -14.651 1.00 15.36 205 GLY B CA 1
ATOM 2697 C C . GLY B 1 155 ? -6.393 12.841 -13.811 1.00 16.28 205 GLY B C 1
ATOM 2698 O O . GLY B 1 155 ? -6.639 12.144 -12.823 1.00 14.55 205 GLY B O 1
ATOM 2699 N N . ILE B 1 156 ? -5.165 13.082 -14.242 1.00 8.35 206 ILE B N 1
ATOM 2700 C CA . ILE B 1 156 ? -3.984 12.668 -13.507 1.00 11.27 206 ILE B CA 1
ATOM 2701 C C . ILE B 1 156 ? -3.130 13.882 -13.309 1.00 9.13 206 ILE B C 1
ATOM 2702 O O . ILE B 1 156 ? -2.836 14.603 -14.254 1.00 10.08 206 ILE B O 1
ATOM 2707 N N . LEU B 1 157 ? -2.794 14.161 -12.054 1.00 8.62 207 LEU B N 1
ATOM 2708 C CA . LEU B 1 157 ? -1.876 15.257 -11.691 1.00 9.42 207 LEU B CA 1
ATOM 2709 C C . LEU B 1 157 ? -0.550 14.616 -11.300 1.00 15.81 207 LEU B C 1
ATOM 2710 O O . LEU B 1 157 ? -0.448 13.979 -10.234 1.00 12.65 207 LEU B O 1
ATOM 2715 N N . LEU B 1 158 ? 0.442 14.708 -12.191 1.00 11.73 208 LEU B N 1
ATOM 2716 C CA . LEU B 1 158 ? 1.730 14.057 -11.959 1.00 13.46 208 LEU B CA 1
ATOM 2717 C C . LEU B 1 158 ? 2.530 14.899 -10.969 1.00 20.13 208 LEU B C 1
ATOM 2718 O O . LEU B 1 158 ? 2.435 16.120 -10.972 1.00 22.41 208 LEU B O 1
ATOM 2723 N N . ASP B 1 159 ? 3.296 14.244 -10.102 1.00 36.27 209 ASP B N 1
ATOM 2724 C CA . ASP B 1 159 ? 4.279 14.945 -9.249 1.00 39.76 209 ASP B CA 1
ATOM 2725 C C . ASP B 1 159 ? 3.732 16.056 -8.333 1.00 29.32 209 ASP B C 1
ATOM 2726 O O . ASP B 1 159 ? 4.455 16.998 -7.992 1.00 30.25 209 ASP B O 1
ATOM 2731 N N . ASP B 1 160 ? 2.473 15.942 -7.922 1.00 24.80 210 ASP B N 1
ATOM 2732 C CA . ASP B 1 160 ? 1.935 16.839 -6.892 1.00 22.30 210 ASP B CA 1
ATOM 2733 C C . ASP B 1 160 ? 0.799 16.147 -6.167 1.00 36.57 210 ASP B C 1
ATOM 2734 O O . ASP B 1 160 ? 0.035 15.421 -6.794 1.00 24.41 210 ASP B O 1
ATOM 2739 N N . ASP B 1 163 ? -4.207 19.814 -1.918 1.00 39.19 213 ASP B N 1
ATOM 2740 C CA . ASP B 1 163 ? -5.493 19.460 -1.342 1.00 28.92 213 ASP B CA 1
ATOM 2741 C C . ASP B 1 163 ? -6.566 20.465 -1.769 1.00 50.17 213 ASP B C 1
ATOM 2742 O O . ASP B 1 163 ? -7.520 20.734 -1.035 1.00 53.25 213 ASP B O 1
ATOM 2747 N N . VAL B 1 164 ? -6.398 21.000 -2.977 1.00 29.94 214 VAL B N 1
ATOM 2748 C CA . VAL B 1 164 ? -7.289 22.008 -3.539 1.00 62.86 214 VAL B CA 1
ATOM 2749 C C . VAL B 1 164 ? -8.706 21.478 -3.748 1.00 23.12 214 VAL B C 1
ATOM 2750 O O . VAL B 1 164 ? -9.670 22.235 -3.614 1.00 46.04 214 VAL B O 1
ATOM 2752 N N . ALA B 1 165 ? -8.838 20.179 -4.027 1.00 32.59 215 ALA B N 1
ATOM 2753 C CA . ALA B 1 165 ? -10.155 19.616 -4.392 1.00 21.44 215 ALA B CA 1
ATOM 2754 C C . ALA B 1 165 ? -10.472 18.247 -3.762 1.00 16.58 215 ALA B C 1
ATOM 2755 O O . ALA B 1 165 ? -9.651 17.332 -3.791 1.00 20.01 215 ALA B O 1
ATOM 2757 N N . LEU B 1 166 ? -11.683 18.131 -3.213 1.00 13.37 216 LEU B N 1
ATOM 2758 C CA . LEU B 1 166 ? -12.182 16.896 -2.577 1.00 16.31 216 LEU B CA 1
ATOM 2759 C C . LEU B 1 166 ? -13.448 16.447 -3.299 1.00 12.85 216 LEU B C 1
ATOM 2760 O O . LEU B 1 166 ? -14.093 17.263 -3.973 1.00 11.61 216 LEU B O 1
ATOM 2765 N N . PRO B 1 167 ? -13.834 15.175 -3.164 1.00 10.34 217 PRO B N 1
ATOM 2766 C CA . PRO B 1 167 ? -15.115 14.766 -3.740 1.00 9.90 217 PRO B CA 1
ATOM 2767 C C . PRO B 1 167 ? -16.273 15.655 -3.276 1.00 11.37 217 PRO B C 1
ATOM 2768 O O . PRO B 1 167 ? -16.385 16.028 -2.058 1.00 11.44 217 PRO B O 1
ATOM 2772 N N . GLY B 1 168 ? -17.098 16.030 -4.250 1.00 11.80 218 GLY B N 1
ATOM 2773 C CA . GLY B 1 168 ? -18.211 16.966 -4.002 1.00 11.45 218 GLY B CA 1
ATOM 2774 C C . GLY B 1 168 ? -17.925 18.407 -4.384 1.00 11.82 218 GLY B C 1
ATOM 2775 O O . GLY B 1 168 ? -18.843 19.227 -4.511 1.00 13.81 218 GLY B O 1
ATOM 2776 N N . ASP B 1 169 ? -16.646 18.731 -4.540 1.00 11.11 219 ASP B N 1
ATOM 2777 C CA . ASP B 1 169 ? -16.263 20.088 -4.927 1.00 10.68 219 ASP B CA 1
ATOM 2778 C C . ASP B 1 169 ? -16.473 20.397 -6.386 1.00 10.74 219 ASP B C 1
ATOM 2779 O O . ASP B 1 169 ? -16.043 19.628 -7.256 1.00 12.04 219 ASP B O 1
ATOM 2784 N N . ARG B 1 170 ? -17.041 21.555 -6.671 1.00 10.08 220 ARG B N 1
ATOM 2785 C CA . ARG B 1 170 ? -17.090 22.047 -8.044 1.00 9.47 220 ARG B CA 1
ATOM 2786 C C . ARG B 1 170 ? -15.736 22.643 -8.387 1.00 12.11 220 ARG B C 1
ATOM 2787 O O . ARG B 1 170 ? -15.117 23.317 -7.551 1.00 15.42 220 ARG B O 1
ATOM 2795 N N . VAL B 1 171 ? -15.281 22.398 -9.620 1.00 9.29 221 VAL B N 1
ATOM 2796 C CA . VAL B 1 171 ? -13.910 22.783 -10.002 1.00 8.93 221 VAL B CA 1
ATOM 2797 C C . VAL B 1 171 ? -13.862 23.303 -11.423 1.00 10.85 221 VAL B C 1
ATOM 2798 O O . VAL B 1 171 ? -14.783 23.029 -12.231 1.00 10.22 221 VAL B O 1
ATOM 2802 N N . ILE B 1 172 ? -12.805 24.055 -11.721 1.00 12.47 222 ILE B N 1
ATOM 2803 C CA . ILE B 1 172 ? -12.453 24.367 -13.092 1.00 10.33 222 ILE B CA 1
ATOM 2804 C C . ILE B 1 172 ? -11.036 23.804 -13.226 1.00 10.08 222 ILE B C 1
ATOM 2805 O O . ILE B 1 172 ? -10.166 24.095 -12.382 1.00 11.18 222 ILE B O 1
ATOM 2810 N N . VAL B 1 173 ? -10.826 22.954 -14.220 1.00 10.68 223 VAL B N 1
ATOM 2811 C CA . VAL B 1 173 ? -9.558 22.240 -14.391 1.00 7.69 223 VAL B CA 1
ATOM 2812 C C . VAL B 1 173 ? -8.962 22.601 -15.738 1.00 12.36 223 VAL B C 1
ATOM 2813 O O . VAL B 1 173 ? -9.672 22.524 -16.745 1.00 16.32 223 VAL B O 1
ATOM 2817 N N . THR B 1 174 ? -7.673 22.937 -15.787 1.00 8.08 224 THR B N 1
ATOM 2818 C CA . THR B 1 174 ? -7.016 22.933 -17.082 1.00 9.83 224 THR B CA 1
ATOM 2819 C C . THR B 1 174 ? -6.089 21.729 -17.176 1.00 7.87 224 THR B C 1
ATOM 2820 O O . THR B 1 174 ? -5.557 21.234 -16.185 1.00 8.17 224 THR B O 1
ATOM 2824 N N . GLY B 1 175 ? -5.907 21.254 -18.393 1.00 7.21 225 GLY B N 1
ATOM 2825 C CA . GLY B 1 175 ? -5.007 20.132 -18.605 1.00 7.40 225 GLY B CA 1
ATOM 2826 C C . GLY B 1 175 ? -4.846 19.859 -20.087 1.00 8.58 225 GLY B C 1
ATOM 2827 O O . GLY B 1 175 ? -5.574 20.398 -20.901 1.00 9.80 225 GLY B O 1
ATOM 2828 N N . ILE B 1 176 ? -3.875 19.006 -20.410 1.00 8.93 226 ILE B N 1
ATOM 2829 C CA . ILE B 1 176 ? -3.683 18.575 -21.793 1.00 6.13 226 ILE B CA 1
ATOM 2830 C C . ILE B 1 176 ? -4.549 17.360 -22.012 1.00 7.69 226 ILE B C 1
ATOM 2831 O O . ILE B 1 176 ? -4.462 16.400 -21.229 1.00 8.51 226 ILE B O 1
ATOM 2836 N N . LEU B 1 177 ? -5.416 17.397 -23.013 1.00 8.21 227 LEU B N 1
ATOM 2837 C CA . LEU B 1 177 ? -6.257 16.249 -23.294 1.00 10.73 227 LEU B CA 1
ATOM 2838 C C . LEU B 1 177 ? -5.416 15.173 -23.956 1.00 8.12 227 LEU B C 1
ATOM 2839 O O . LEU B 1 177 ? -4.819 15.427 -25.008 1.00 13.27 227 LEU B O 1
ATOM 2844 N N . ARG B 1 178 ? -5.366 13.997 -23.323 1.00 7.99 228 ARG B N 1
ATOM 2845 C CA . ARG B 1 178 ? -4.576 12.886 -23.859 1.00 8.37 228 ARG B CA 1
ATOM 2846 C C . ARG B 1 178 ? -5.457 11.708 -24.206 1.00 8.92 228 ARG B C 1
ATOM 2847 O O . ARG B 1 178 ? -6.527 11.507 -23.618 1.00 10.79 228 ARG B O 1
ATOM 2855 N N . VAL B 1 179 ? -5.015 10.952 -25.226 1.00 11.53 229 VAL B N 1
ATOM 2856 C CA . VAL B 1 179 ? -5.571 9.626 -25.514 1.00 11.09 229 VAL B CA 1
ATOM 2857 C C . VAL B 1 179 ? -4.610 8.587 -24.937 1.00 8.74 229 VAL B C 1
ATOM 2858 O O . VAL B 1 179 ? -3.476 8.437 -25.394 1.00 10.93 229 VAL B O 1
ATOM 2862 N N . VAL B 1 180 ? -5.081 7.876 -23.894 1.00 11.54 230 VAL B N 1
ATOM 2863 C CA . VAL B 1 180 ? -4.264 6.960 -23.102 1.00 9.50 230 VAL B CA 1
ATOM 2864 C C . VAL B 1 180 ? -4.699 5.513 -23.322 1.00 8.32 230 VAL B C 1
ATOM 2865 O O . VAL B 1 180 ? -5.895 5.232 -23.415 1.00 11.64 230 VAL B O 1
ATOM 2869 N N . LEU B 1 181 ? -3.710 4.628 -23.386 1.00 9.53 231 LEU B N 1
ATOM 2870 C CA . LEU B 1 181 ? -3.954 3.181 -23.337 1.00 8.22 231 LEU B CA 1
ATOM 2871 C C . LEU B 1 181 ? -4.197 2.779 -21.896 1.00 10.45 231 LEU B C 1
ATOM 2872 O O . LEU B 1 181 ? -3.272 2.818 -21.090 1.00 16.41 231 LEU B O 1
ATOM 2877 N N . GLU B 1 182 ? -5.431 2.378 -21.601 1.00 16.38 232 GLU B N 1
ATOM 2878 C CA . GLU B 1 182 ? -5.777 1.942 -20.245 1.00 18.54 232 GLU B CA 1
ATOM 2879 C C . GLU B 1 182 ? -5.432 0.466 -20.115 1.00 22.38 232 GLU B C 1
ATOM 2880 O O . GLU B 1 182 ? -6.004 -0.378 -20.815 1.00 25.28 232 GLU B O 1
ATOM 2886 N N . LYS B 1 183 ? -4.493 0.155 -19.220 1.00 20.20 233 LYS B N 1
ATOM 2887 C CA . LYS B 1 183 ? -4.061 -1.231 -19.031 1.00 18.56 233 LYS B CA 1
ATOM 2888 C C . LYS B 1 183 ? -4.511 -1.883 -17.711 1.00 25.64 233 LYS B C 1
ATOM 2889 O O . LYS B 1 183 ? -4.325 -3.082 -17.522 1.00 24.27 233 LYS B O 1
ATOM 2895 N N . ARG B 1 184 ? -5.136 -1.111 -16.821 1.00 21.72 234 ARG B N 1
ATOM 2896 C CA . ARG B 1 184 ? -5.555 -1.642 -15.524 1.00 29.82 234 ARG B CA 1
ATOM 2897 C C . ARG B 1 184 ? -7.017 -2.105 -15.527 1.00 27.11 234 ARG B C 1
ATOM 2898 O O . ARG B 1 184 ? -7.694 -2.076 -14.494 1.00 27.84 234 ARG B O 1
ATOM 2906 N N . GLU B 1 185 ? -7.488 -2.529 -16.698 1.00 31.88 235 GLU B N 1
ATOM 2907 C CA . GLU B 1 185 ? -8.834 -3.056 -16.879 1.00 42.08 235 GLU B CA 1
ATOM 2908 C C . GLU B 1 185 ? -8.774 -4.528 -17.297 1.00 27.30 235 GLU B C 1
ATOM 2909 O O . GLU B 1 185 ? -9.809 -5.204 -17.361 1.00 35.77 235 GLU B O 1
ATOM 2915 N N . THR B 1 187 ? -9.695 -5.878 -20.032 1.00 29.81 237 THR B N 1
ATOM 2916 C CA . THR B 1 187 ? -9.447 -5.627 -21.449 1.00 25.08 237 THR B CA 1
ATOM 2917 C C . THR B 1 187 ? -8.872 -4.221 -21.647 1.00 20.61 237 THR B C 1
ATOM 2918 O O . THR B 1 187 ? -9.505 -3.235 -21.261 1.00 26.20 237 THR B O 1
ATOM 2922 N N . PRO B 1 188 ? -7.666 -4.127 -22.245 1.00 24.17 238 PRO B N 1
ATOM 2923 C CA . PRO B 1 188 ? -7.086 -2.821 -22.586 1.00 29.67 238 PRO B CA 1
ATOM 2924 C C . PRO B 1 188 ? -7.950 -2.013 -23.560 1.00 26.09 238 PRO B C 1
ATOM 2925 O O . PRO B 1 188 ? -8.659 -2.584 -24.395 1.00 22.50 238 PRO B O 1
ATOM 2929 N N . ILE B 1 189 ? -7.882 -0.689 -23.445 1.00 20.75 239 ILE B N 1
ATOM 2930 C CA . ILE B 1 189 ? -8.716 0.221 -24.237 1.00 19.55 239 ILE B CA 1
ATOM 2931 C C . ILE B 1 189 ? -8.057 1.618 -24.319 1.00 16.08 239 ILE B C 1
ATOM 2932 O O . ILE B 1 189 ? -7.432 2.046 -23.346 1.00 22.20 239 ILE B O 1
ATOM 2937 N N . PHE B 1 190 ? -8.227 2.327 -25.446 1.00 15.38 240 PHE B N 1
ATOM 2938 C CA . PHE B 1 190 ? -7.869 3.764 -25.516 1.00 13.01 240 PHE B CA 1
ATOM 2939 C C . PHE B 1 190 ? -8.990 4.622 -24.949 1.00 13.68 240 PHE B C 1
ATOM 2940 O O . PHE B 1 190 ? -10.171 4.379 -25.214 1.00 19.02 240 PHE B O 1
ATOM 2948 N N . ARG B 1 191 ? -8.616 5.622 -24.157 1.00 13.05 241 ARG B N 1
ATOM 2949 C CA . ARG B 1 191 ? -9.610 6.531 -23.597 1.00 27.26 241 ARG B CA 1
ATOM 2950 C C . ARG B 1 191 ? -9.049 7.925 -23.429 1.00 14.57 241 ARG B C 1
ATOM 2951 O O . ARG B 1 191 ? -7.838 8.102 -23.296 1.00 16.24 241 ARG B O 1
ATOM 2959 N N . LYS B 1 192 ? -9.931 8.919 -23.383 1.00 13.51 242 LYS B N 1
ATOM 2960 C CA . LYS B 1 192 ? -9.455 10.279 -23.122 1.00 12.48 242 LYS B CA 1
ATOM 2961 C C . LYS B 1 192 ? -9.234 10.467 -21.641 1.00 15.78 242 LYS B C 1
ATOM 2962 O O . LYS B 1 192 ? -9.999 9.991 -20.828 1.00 17.77 242 LYS B O 1
ATOM 2968 N N . ILE B 1 193 ? -8.176 11.187 -21.301 1.00 11.76 243 ILE B N 1
ATOM 2969 C CA . ILE B 1 193 ? -7.846 11.499 -19.901 1.00 12.58 243 ILE B CA 1
ATOM 2970 C C . ILE B 1 193 ? -7.271 12.916 -19.931 1.00 12.64 243 ILE B C 1
ATOM 2971 O O . ILE B 1 193 ? -6.811 13.385 -20.972 1.00 12.37 243 ILE B O 1
ATOM 2976 N N . LEU B 1 194 ? -7.353 13.642 -18.815 1.00 9.38 244 LEU B N 1
ATOM 2977 C CA . LEU B 1 194 ? -6.738 14.956 -18.723 1.00 10.65 244 LEU B CA 1
ATOM 2978 C C . LEU B 1 194 ? -5.421 14.829 -17.986 1.00 10.94 244 LEU B C 1
ATOM 2979 O O . LEU B 1 194 ? -5.388 14.304 -16.857 1.00 14.45 244 LEU B O 1
ATOM 2984 N N . GLU B 1 195 ? -4.335 15.314 -18.579 1.00 6.92 245 GLU B N 1
ATOM 2985 C CA . GLU B 1 195 ? -3.110 15.458 -17.829 1.00 9.24 245 GLU B CA 1
ATOM 2986 C C . GLU B 1 195 ? -3.205 16.838 -17.152 1.00 8.08 245 GLU B C 1
ATOM 2987 O O . GLU B 1 195 ? -3.123 17.884 -17.832 1.00 9.37 245 GLU B O 1
ATOM 2993 N N . VAL B 1 196 ? -3.432 16.851 -15.841 1.00 7.73 246 VAL B N 1
ATOM 2994 C CA . VAL B 1 196 ? -3.876 18.081 -15.145 1.00 7.16 246 VAL B CA 1
ATOM 2995 C C . VAL B 1 196 ? -2.728 19.060 -15.055 1.00 9.47 246 VAL B C 1
ATOM 2996 O O . VAL B 1 196 ? -1.609 18.691 -14.713 1.00 11.31 246 VAL B O 1
ATOM 3000 N N . ASN B 1 197 ? -3.009 20.317 -15.411 1.00 7.81 247 ASN B N 1
ATOM 3001 C CA . ASN B 1 197 ? -2.063 21.421 -15.302 1.00 8.95 247 ASN B CA 1
ATOM 3002 C C . ASN B 1 197 ? -2.447 22.368 -14.169 1.00 9.32 247 ASN B C 1
ATOM 3003 O O . ASN B 1 197 ? -1.595 22.928 -13.508 1.00 10.42 247 ASN B O 1
ATOM 3008 N N . HIS B 1 198 ? -3.744 22.534 -13.927 1.00 8.49 248 HIS B N 1
ATOM 3009 C CA . HIS B 1 198 ? -4.198 23.447 -12.862 1.00 7.24 248 HIS B CA 1
ATOM 3010 C C . HIS B 1 198 ? -5.598 23.043 -12.378 1.00 9.01 248 HIS B C 1
ATOM 3011 O O . HIS B 1 198 ? -6.440 22.670 -13.183 1.00 8.32 248 HIS B O 1
ATOM 3018 N N . ILE B 1 199 ? -5.867 23.113 -11.077 1.00 10.95 249 ILE B N 1
ATOM 3019 C CA . ILE B 1 199 ? -7.251 22.900 -10.558 1.00 9.59 249 ILE B CA 1
ATOM 3020 C C . ILE B 1 199 ? -7.605 24.048 -9.629 1.00 18.25 249 ILE B C 1
ATOM 3021 O O . ILE B 1 199 ? -6.820 24.409 -8.734 1.00 22.83 249 ILE B O 1
ATOM 3026 N N . GLU B 1 200 ? -8.785 24.604 -9.849 1.00 21.40 250 GLU B N 1
ATOM 3027 C CA . GLU B 1 200 ? -9.275 25.731 -9.063 1.00 25.02 250 GLU B CA 1
ATOM 3028 C C . GLU B 1 200 ? -10.552 25.242 -8.388 1.00 22.95 250 GLU B C 1
ATOM 3029 O O . GLU B 1 200 ? -11.455 24.778 -9.075 1.00 16.46 250 GLU B O 1
#

Radius of gyration: 23.71 Å; Cα contacts (8 Å, |Δi|>4): 796; chains: 2; bounding box: 58×62×67 Å

Nearest PDB structures (foldseek):
  4ywk-assembly3_A  TM=1.005E+00  e=4.045E-42  Pyrococcus furiosus DSM 3638
  4ywk-assembly3_B  TM=9.860E-01  e=5.868E-38  Pyrococcus furiosus DSM 3638
  4ywl-assembly1_A  TM=9.461E-01  e=2.458E-32  Pyrococcus furiosus DSM 3638
  4pof-assembly1_A  TM=9.496E-01  e=2.414E-31  Pyrococcus furiosus DSM 3638
  4ywm-assembly1_A  TM=9.373E-01  e=4.554E-31  Pyrococcus furiosus DSM 3638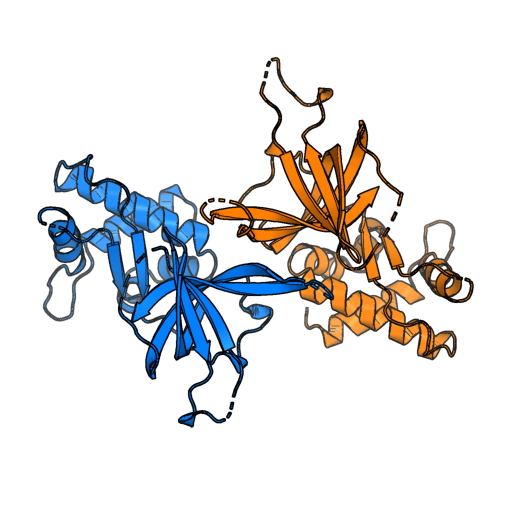

Secondary structure (DSSP, 8-state):
--HHHHHHHHHHHHHH---TTS--HHHHHHHTTT---SEEEEEHHHHHHH-HHHHHHHHHSHHHHHHHHHHHHHHHHHHHH----S---EEEEE--S--EEGGG--GGGTTS-EEEEEEEEEEEEETTEEEEEEE--GGG---EEEEEE----TT-EEEEEEEEEEEEE---EEEEEEEEEEE-/--HHHHHHHHHHHHHH---TT---HHHHHHHGGG---SEEEEEHHHHHHH-HHHHHHHHHSHHHHHHHHHHHHHHHHHHHH----S---EEEEE--S--EEGGG--GGGTTSEEEEEEEEEEEEEETTEEEEEEE--GGG----PPPEEEEEETT-----TT-EEEEEEEEEEEEE-----EEEEEEEEEEE-